Protein AF-0000000085808224 (afdb_homodimer)

Nearest PDB structures (foldseek):
  2ifu-assembly4_D  TM=6.228E-01  e=1.405E-21  Danio rerio
  4g2v-assembly1_A  TM=3.895E-01  e=1.276E-03  Mus musculus
  4jhr-assembly1_B  TM=4.537E-01  e=2.030E-03  Mus musculus
  5a7d-assembly2_E  TM=4.223E-01  e=2.615E-03  Drosophila melanogaster
  5khr-assembly1_O  TM=3.721E-01  e=4.135E-01  Homo sapiens

Radius of gyration: 30.85 Å; Cα contacts (8 Å, |Δi|>4): 936; chains: 2; bounding box: 105×86×101 Å

Structure (mmCIF, N/CA/C/O backbone):
data_AF-0000000085808224-model_v1
#
loop_
_entity.id
_entity.type
_entity.pdbx_description
1 polymer 'Gamma-soluble NSF attachment protein'
#
loop_
_atom_site.group_PDB
_atom_site.id
_atom_site.type_symbol
_atom_site.label_atom_id
_atom_site.label_alt_id
_atom_site.label_comp_id
_atom_site.label_asym_id
_atom_site.label_entity_id
_atom_site.label_seq_id
_atom_site.pdbx_PDB_ins_code
_atom_site.Cartn_x
_atom_site.Cartn_y
_atom_site.Cartn_z
_atom_site.occupancy
_atom_site.B_iso_or_equiv
_atom_site.auth_seq_id
_atom_site.auth_comp_id
_atom_site.auth_asym_id
_atom_site.auth_atom_id
_atom_site.pdbx_PDB_model_num
ATOM 1 N N . MET A 1 1 ? 26.328 -17.938 16.719 1 72.19 1 MET A N 1
ATOM 2 C CA . MET A 1 1 ? 25.016 -18.453 16.328 1 72.19 1 MET A CA 1
ATOM 3 C C . MET A 1 1 ? 24.75 -18.188 14.844 1 72.19 1 MET A C 1
ATOM 5 O O . MET A 1 1 ? 24.422 -19.109 14.102 1 72.19 1 MET A O 1
ATOM 9 N N . ALA A 1 2 ? 25 -17.109 14.391 1 80.31 2 ALA A N 1
ATOM 10 C CA . ALA A 1 2 ? 24.797 -16.812 12.977 1 80.31 2 ALA A CA 1
ATOM 11 C C . ALA A 1 2 ? 25.75 -17.625 12.102 1 80.31 2 ALA A C 1
ATOM 13 O O . ALA A 1 2 ? 25.359 -18.188 11.078 1 80.31 2 ALA A O 1
ATOM 14 N N . ALA A 1 3 ? 27 -17.75 12.398 1 87.38 3 ALA A N 1
ATOM 15 C CA . ALA A 1 3 ? 28.016 -18.469 11.641 1 87.38 3 ALA A CA 1
ATOM 16 C C . ALA A 1 3 ? 27.656 -19.953 11.531 1 87.38 3 ALA A C 1
ATOM 18 O O . ALA A 1 3 ? 27.875 -20.562 10.477 1 87.38 3 ALA A O 1
ATOM 19 N N . GLN A 1 4 ? 27.203 -20.5 12.633 1 90.06 4 GLN A N 1
ATOM 20 C CA . GLN A 1 4 ? 26.797 -21.906 12.633 1 90.06 4 GLN A CA 1
ATOM 21 C C . GLN A 1 4 ? 25.641 -22.141 11.656 1 90.06 4 GLN A C 1
ATOM 23 O O . GLN A 1 4 ? 25.625 -23.141 10.938 1 90.06 4 GLN A O 1
ATOM 28 N N . LYS A 1 5 ? 24.797 -21.219 11.656 1 91.25 5 LYS A N 1
ATOM 29 C CA . LYS A 1 5 ? 23.641 -21.344 10.773 1 91.25 5 LYS A CA 1
ATOM 30 C C . LYS A 1 5 ? 24.062 -21.203 9.312 1 91.25 5 LYS A C 1
ATOM 32 O O . LYS A 1 5 ? 23.5 -21.859 8.43 1 91.25 5 LYS A O 1
ATOM 37 N N . ILE A 1 6 ? 24.922 -20.453 9.047 1 94.06 6 ILE A N 1
ATOM 38 C CA . ILE A 1 6 ? 25.438 -20.266 7.695 1 94.06 6 ILE A CA 1
ATOM 39 C C . ILE A 1 6 ? 26.125 -21.547 7.215 1 94.06 6 ILE A C 1
ATOM 41 O O . ILE A 1 6 ? 25.922 -21.969 6.074 1 94.06 6 ILE A O 1
ATOM 45 N N . ASN A 1 7 ? 26.906 -22.031 8.117 1 94.44 7 ASN A N 1
ATOM 46 C CA . ASN A 1 7 ? 27.562 -23.297 7.773 1 94.44 7 ASN A CA 1
ATOM 47 C C . ASN A 1 7 ? 26.547 -24.406 7.508 1 94.44 7 ASN A C 1
ATOM 49 O O . ASN A 1 7 ? 26.719 -25.188 6.578 1 94.44 7 ASN A O 1
ATOM 53 N N . GLU A 1 8 ? 25.625 -24.438 8.352 1 95.5 8 GLU A N 1
ATOM 54 C CA . GLU A 1 8 ? 24.547 -25.391 8.141 1 95.5 8 GLU A CA 1
ATOM 55 C C . GLU A 1 8 ? 23.891 -25.188 6.777 1 95.5 8 GLU A C 1
ATOM 57 O O . GLU A 1 8 ? 23.578 -26.172 6.09 1 95.5 8 GLU A O 1
ATOM 62 N N . ALA A 1 9 ? 23.641 -24 6.391 1 96.38 9 ALA A N 1
ATOM 63 C CA . ALA A 1 9 ? 23.047 -23.688 5.094 1 96.38 9 ALA A CA 1
ATOM 64 C C . ALA A 1 9 ? 23.906 -24.219 3.951 1 96.38 9 ALA A C 1
ATOM 66 O O . ALA A 1 9 ? 23.391 -24.828 3.01 1 96.38 9 ALA A O 1
ATOM 67 N N . HIS A 1 10 ? 25.188 -24.031 4.051 1 96.56 10 HIS A N 1
ATOM 68 C CA . HIS A 1 10 ? 26.094 -24.484 3.012 1 96.56 10 HIS A CA 1
ATOM 69 C C . HIS A 1 10 ? 26.141 -26.016 2.947 1 96.56 10 HIS A C 1
ATOM 71 O O . HIS A 1 10 ? 26.312 -26.594 1.87 1 96.56 10 HIS A O 1
ATOM 77 N N . GLU A 1 11 ? 25.984 -26.672 4.105 1 97.25 11 GLU A N 1
ATOM 78 C CA . GLU A 1 11 ? 25.891 -28.125 4.125 1 97.25 11 GLU A CA 1
ATOM 79 C C . GLU A 1 11 ? 24.672 -28.609 3.35 1 97.25 11 GLU A C 1
ATOM 81 O O . GLU A 1 11 ? 24.75 -29.578 2.592 1 97.25 11 GLU A O 1
ATOM 86 N N . HIS A 1 12 ? 23.609 -27.953 3.553 1 97.69 12 HIS A N 1
ATOM 87 C CA . HIS A 1 12 ? 22.391 -28.312 2.838 1 97.69 12 HIS A CA 1
ATOM 88 C C . HIS A 1 12 ? 22.531 -28.062 1.34 1 97.69 12 HIS A C 1
ATOM 90 O O . HIS A 1 12 ? 22.016 -28.844 0.529 1 97.69 12 HIS A O 1
ATOM 96 N N . ILE A 1 13 ? 23.203 -26.984 0.956 1 97.69 13 ILE A N 1
ATOM 97 C CA . ILE A 1 13 ? 23.453 -26.719 -0.456 1 97.69 13 ILE A CA 1
ATOM 98 C C . ILE A 1 13 ? 24.266 -27.859 -1.066 1 97.69 13 ILE A C 1
ATOM 100 O O . ILE A 1 13 ? 23.953 -28.328 -2.162 1 97.69 13 ILE A O 1
ATOM 104 N N . ALA A 1 14 ? 25.25 -28.266 -0.364 1 97.19 14 ALA A N 1
ATOM 105 C CA . ALA A 1 14 ? 26.078 -29.359 -0.826 1 97.19 14 ALA A CA 1
ATOM 106 C C . ALA A 1 14 ? 25.266 -30.641 -0.983 1 97.19 14 ALA A C 1
ATOM 108 O O . ALA A 1 14 ? 25.422 -31.375 -1.961 1 97.19 14 ALA A O 1
ATOM 109 N N . LYS A 1 15 ? 24.453 -30.938 -0.042 1 97.25 15 LYS A N 1
ATOM 110 C CA . LYS A 1 15 ? 23.578 -32.094 -0.12 1 97.25 15 LYS A CA 1
ATOM 111 C C . LYS A 1 15 ? 22.656 -32 -1.332 1 97.25 15 LYS A C 1
ATOM 113 O O . LYS A 1 15 ? 22.375 -33.031 -1.982 1 97.25 15 LYS A O 1
ATOM 118 N N . ALA A 1 16 ? 22.125 -30.828 -1.571 1 97 16 ALA A N 1
ATOM 119 C CA . ALA A 1 16 ? 21.266 -30.625 -2.732 1 97 16 ALA A CA 1
ATOM 120 C C . ALA A 1 16 ? 22 -30.953 -4.027 1 97 16 ALA A C 1
ATOM 122 O O . ALA A 1 16 ? 21.453 -31.594 -4.922 1 97 16 ALA A O 1
ATOM 123 N N . GLU A 1 17 ? 23.266 -30.547 -4.156 1 95.44 17 GLU A N 1
ATOM 124 C CA . GLU A 1 17 ? 24.078 -30.828 -5.332 1 95.44 17 GLU A CA 1
ATOM 125 C C . GLU A 1 17 ? 24.312 -32.312 -5.5 1 95.44 17 GLU A C 1
ATOM 127 O O . GLU A 1 17 ? 24.328 -32.844 -6.625 1 95.44 17 GLU A O 1
ATOM 132 N N . LYS A 1 18 ? 24.469 -33 -4.43 1 94.69 18 LYS A N 1
ATOM 133 C CA . LYS A 1 18 ? 24.641 -34.469 -4.465 1 94.69 18 LYS A CA 1
ATOM 134 C C . LYS A 1 18 ? 23.375 -35.156 -4.973 1 94.69 18 LYS A C 1
ATOM 136 O O . LYS A 1 18 ? 23.453 -36.156 -5.668 1 94.69 18 LYS A O 1
ATOM 141 N N . CYS A 1 19 ? 22.266 -34.594 -4.594 1 94.38 19 CYS A N 1
ATOM 142 C CA . CYS A 1 19 ? 21 -35.156 -5.035 1 94.38 19 CYS A CA 1
ATOM 143 C C . CYS A 1 19 ? 20.844 -35.062 -6.551 1 94.38 19 CYS A C 1
ATOM 145 O O . CYS A 1 19 ? 20.172 -35.875 -7.168 1 94.38 19 CYS A O 1
ATOM 147 N N . LEU A 1 20 ? 21.484 -34.094 -7.148 1 94.5 20 LEU A N 1
ATOM 148 C CA . LEU A 1 20 ? 21.328 -33.844 -8.578 1 94.5 20 LEU A CA 1
ATOM 149 C C . LEU A 1 20 ? 22.281 -34.75 -9.383 1 94.5 20 LEU A C 1
ATOM 151 O O . LEU A 1 20 ? 22.094 -34.906 -10.594 1 94.5 20 LEU A O 1
ATOM 155 N N . LYS A 1 21 ? 23.297 -35.25 -8.727 1 91.94 21 LYS A N 1
ATOM 156 C CA . LYS A 1 21 ? 24.266 -36.094 -9.422 1 91.94 21 LYS A CA 1
ATOM 157 C C . LYS A 1 21 ? 23.656 -37.438 -9.789 1 91.94 21 LYS A C 1
ATOM 159 O O . LYS A 1 21 ? 22.906 -38.031 -9.008 1 91.94 21 LYS A O 1
ATOM 164 N N . THR A 1 22 ? 23.812 -37.781 -11.078 1 88.94 22 THR A N 1
ATOM 165 C CA . THR A 1 22 ? 23.359 -39.094 -11.531 1 88.94 22 THR A CA 1
ATOM 166 C C . THR A 1 22 ? 24.469 -40.125 -11.422 1 88.94 22 THR A C 1
ATOM 168 O O . THR A 1 22 ? 25.656 -39.781 -11.367 1 88.94 22 THR A O 1
ATOM 171 N N . SER A 1 23 ? 24.062 -41.344 -11.008 1 85.38 23 SER A N 1
ATOM 172 C CA . SER A 1 23 ? 25 -42.469 -10.922 1 85.38 23 SER A CA 1
ATOM 173 C C . SER A 1 23 ? 24.5 -43.656 -11.742 1 85.38 23 SER A C 1
ATOM 175 O O . SER A 1 23 ? 23.453 -43.562 -12.391 1 85.38 23 SER A O 1
ATOM 177 N N . MET A 1 24 ? 25.312 -44.719 -11.82 1 85.19 24 MET A N 1
ATOM 178 C CA . MET A 1 24 ? 24.953 -45.906 -12.57 1 85.19 24 MET A CA 1
ATOM 179 C C . MET A 1 24 ? 23.625 -46.469 -12.086 1 85.19 24 MET A C 1
ATOM 181 O O . MET A 1 24 ? 22.844 -47.031 -12.875 1 85.19 24 MET A O 1
ATOM 185 N N . SER A 1 25 ? 23.312 -46.25 -10.789 1 84.94 25 SER A N 1
ATOM 186 C CA . SER A 1 25 ? 22.078 -46.781 -10.203 1 84.94 25 SER A CA 1
ATOM 187 C C . SER A 1 25 ? 20.953 -45.75 -10.258 1 84.94 25 SER A C 1
ATOM 189 O O . SER A 1 25 ? 19.781 -46.094 -10.125 1 84.94 25 SER A O 1
ATOM 191 N N . LYS A 1 26 ? 21.359 -44.5 -10.406 1 79.5 26 LYS A N 1
ATOM 192 C CA . LYS A 1 26 ? 20.406 -43.406 -10.43 1 79.5 26 LYS A CA 1
ATOM 193 C C . LYS A 1 26 ? 20.484 -42.656 -11.758 1 79.5 26 LYS A C 1
ATOM 195 O O . LYS A 1 26 ? 21.344 -41.781 -11.93 1 79.5 26 LYS A O 1
ATOM 200 N N . TRP A 1 27 ? 19.547 -42.906 -12.688 1 86.62 27 TRP A N 1
ATOM 201 C CA . TRP A 1 27 ? 19.672 -42.375 -14.047 1 86.62 27 TRP A CA 1
ATOM 202 C C . TRP A 1 27 ? 19.031 -41 -14.148 1 86.62 27 TRP A C 1
ATOM 204 O O . TRP A 1 27 ? 19.297 -40.25 -15.109 1 86.62 27 TRP A O 1
ATOM 214 N N . LYS A 1 28 ? 18.203 -40.688 -13.156 1 90.44 28 LYS A N 1
ATOM 215 C CA . LYS A 1 28 ? 17.594 -39.375 -13.18 1 90.44 28 LYS A CA 1
ATOM 216 C C . LYS A 1 28 ? 17.938 -38.594 -11.914 1 90.44 28 LYS A C 1
ATOM 218 O O . LYS A 1 28 ? 17.984 -39.156 -10.82 1 90.44 28 LYS A O 1
ATOM 223 N N . PRO A 1 29 ? 18.219 -37.312 -12.039 1 93.44 29 PRO A N 1
ATOM 224 C CA . PRO A 1 29 ? 18.484 -36.5 -10.844 1 93.44 29 PRO A CA 1
ATOM 225 C C . PRO A 1 29 ? 17.297 -36.469 -9.883 1 93.44 29 PRO A C 1
ATOM 227 O O . PRO A 1 29 ? 16.141 -36.531 -10.312 1 93.44 29 PRO A O 1
ATOM 230 N N . ASP A 1 30 ? 17.531 -36.5 -8.617 1 94.94 30 ASP A N 1
ATOM 231 C CA . ASP A 1 30 ? 16.516 -36.406 -7.578 1 94.94 30 ASP A CA 1
ATOM 232 C C . ASP A 1 30 ? 16.188 -34.938 -7.277 1 94.94 30 ASP A C 1
ATOM 234 O O . ASP A 1 30 ? 16.656 -34.375 -6.285 1 94.94 30 ASP A O 1
ATOM 238 N N . TYR A 1 31 ? 15.383 -34.375 -8.109 1 95.81 31 TYR A N 1
ATOM 239 C CA . TYR A 1 31 ? 15.031 -32.969 -7.977 1 95.81 31 TYR A CA 1
ATOM 240 C C . TYR A 1 31 ? 14.234 -32.719 -6.699 1 95.81 31 TYR A C 1
ATOM 242 O O . TYR A 1 31 ? 14.336 -31.656 -6.09 1 95.81 31 TYR A O 1
ATOM 250 N N . ASP A 1 32 ? 13.438 -33.656 -6.293 1 95.81 32 ASP A N 1
ATOM 251 C CA . ASP A 1 32 ? 12.648 -33.5 -5.07 1 95.81 32 ASP A CA 1
ATOM 252 C C . ASP A 1 32 ? 13.555 -33.375 -3.846 1 95.81 32 ASP A C 1
ATOM 254 O O . ASP A 1 32 ? 13.367 -32.5 -3.018 1 95.81 32 ASP A O 1
ATOM 258 N N . GLY A 1 33 ? 14.469 -34.344 -3.832 1 96.12 33 GLY A N 1
ATOM 259 C CA . GLY A 1 33 ? 15.438 -34.281 -2.744 1 96.12 33 GLY A CA 1
ATOM 260 C C . GLY A 1 33 ? 16.25 -33 -2.762 1 96.12 33 GLY A C 1
ATOM 261 O O . GLY A 1 33 ? 16.484 -32.375 -1.715 1 96.12 33 GLY A O 1
ATOM 262 N N . ALA A 1 34 ? 16.719 -32.562 -3.881 1 97.44 34 ALA A N 1
ATOM 263 C CA . ALA A 1 34 ? 17.484 -31.328 -4.023 1 97.44 34 ALA A CA 1
ATOM 264 C C . ALA A 1 34 ? 16.672 -30.125 -3.564 1 97.44 34 ALA A C 1
ATOM 266 O O . ALA A 1 34 ? 17.188 -29.25 -2.869 1 97.44 34 ALA A O 1
ATOM 267 N N . ALA A 1 35 ? 15.406 -30.078 -3.969 1 97.81 35 ALA A N 1
ATOM 268 C CA . ALA A 1 35 ? 14.523 -28.969 -3.582 1 97.81 35 ALA A CA 1
ATOM 269 C C . ALA A 1 35 ? 14.367 -28.906 -2.066 1 97.81 35 ALA A C 1
ATOM 271 O O . ALA A 1 35 ? 14.43 -27.828 -1.479 1 97.81 35 ALA A O 1
ATOM 272 N N . SER A 1 36 ? 14.156 -30.031 -1.491 1 97.88 36 SER A N 1
ATOM 273 C CA . SER A 1 36 ? 13.984 -30.094 -0.043 1 97.88 36 SER A CA 1
ATOM 274 C C . SER A 1 36 ? 15.219 -29.562 0.682 1 97.88 36 SER A C 1
ATOM 276 O O . SER A 1 36 ? 15.109 -28.828 1.66 1 97.88 36 SER A O 1
ATOM 278 N N . GLU A 1 37 ? 16.359 -29.984 0.211 1 97.94 37 GLU A N 1
ATOM 279 C CA . GLU A 1 37 ? 17.609 -29.516 0.818 1 97.94 37 GLU A CA 1
ATOM 280 C C . GLU A 1 37 ? 17.781 -28.016 0.63 1 97.94 37 GLU A C 1
ATOM 282 O O . GLU A 1 37 ? 18.266 -27.312 1.534 1 97.94 37 GLU A O 1
ATOM 287 N N . MET A 1 38 ? 17.453 -27.516 -0.496 1 98.06 38 MET A N 1
ATOM 288 C CA . MET A 1 38 ? 17.562 -26.078 -0.74 1 98.06 38 MET A CA 1
ATOM 289 C C . MET A 1 38 ? 16.625 -25.312 0.164 1 98.06 38 MET A C 1
ATOM 291 O O . MET A 1 38 ? 16.938 -24.203 0.604 1 98.06 38 MET A O 1
ATOM 295 N N . ALA A 1 39 ? 15.43 -25.844 0.427 1 98.06 39 ALA A N 1
ATOM 296 C CA . ALA A 1 39 ? 14.492 -25.219 1.354 1 98.06 39 ALA A CA 1
ATOM 297 C C . ALA A 1 39 ? 15.102 -25.078 2.744 1 98.06 39 ALA A C 1
ATOM 299 O O . ALA A 1 39 ? 14.977 -24.031 3.385 1 98.06 39 ALA A O 1
ATOM 300 N N . LYS A 1 40 ? 15.703 -26.141 3.1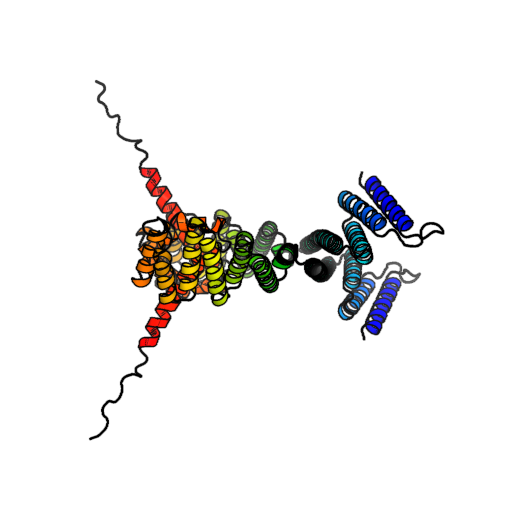23 1 97.94 40 LYS A N 1
ATOM 301 C CA . LYS A 1 40 ? 16.359 -26.125 4.43 1 97.94 40 LYS A CA 1
ATOM 302 C C . LYS A 1 40 ? 17.5 -25.094 4.457 1 97.94 40 LYS A C 1
ATOM 304 O O . LYS A 1 40 ? 17.688 -24.406 5.457 1 97.94 40 LYS A O 1
ATOM 309 N N . ALA A 1 41 ? 18.25 -25.062 3.391 1 98.06 41 ALA A N 1
ATOM 310 C CA . ALA A 1 41 ? 19.312 -24.062 3.279 1 98.06 41 ALA A CA 1
ATOM 311 C C . ALA A 1 41 ? 18.75 -22.641 3.387 1 98.06 41 ALA A C 1
ATOM 313 O O . ALA A 1 41 ? 19.312 -21.797 4.086 1 98.06 41 ALA A O 1
ATOM 314 N N . ALA A 1 42 ? 17.672 -22.375 2.689 1 97.75 42 ALA A N 1
ATOM 315 C CA . ALA A 1 42 ? 17.031 -21.062 2.697 1 97.75 42 ALA A CA 1
ATOM 316 C C . ALA A 1 42 ? 16.625 -20.656 4.113 1 97.75 42 ALA A C 1
ATOM 318 O O . ALA A 1 42 ? 16.891 -19.531 4.539 1 97.75 42 ALA A O 1
ATOM 319 N N . VAL A 1 43 ? 16.031 -21.594 4.805 1 97.12 43 VAL A N 1
ATOM 320 C CA . VAL A 1 43 ? 15.586 -21.328 6.172 1 97.12 43 VAL A CA 1
ATOM 321 C C . VAL A 1 43 ? 16.797 -21.031 7.055 1 97.12 43 VAL A C 1
ATOM 323 O O . VAL A 1 43 ? 16.75 -20.141 7.895 1 97.12 43 VAL A O 1
ATOM 326 N N . ALA A 1 44 ? 17.812 -21.766 6.895 1 97.06 44 ALA A N 1
ATOM 327 C CA . ALA A 1 44 ? 19.031 -21.547 7.668 1 97.06 44 ALA A CA 1
ATOM 328 C C . ALA A 1 44 ? 19.625 -20.172 7.395 1 97.06 44 ALA A C 1
ATOM 330 O O . ALA A 1 44 ? 20.016 -19.469 8.328 1 97.06 44 ALA A O 1
ATOM 331 N N . PHE A 1 45 ? 19.688 -19.766 6.137 1 97.31 45 PHE A N 1
ATOM 332 C CA . PHE A 1 45 ? 20.172 -18.438 5.777 1 97.31 45 PHE A CA 1
ATOM 333 C C . PHE A 1 45 ? 19.281 -17.359 6.375 1 97.31 45 PHE A C 1
ATOM 335 O O . PHE A 1 45 ? 19.766 -16.344 6.867 1 97.31 45 PHE A O 1
ATOM 342 N N . LYS A 1 46 ? 18 -17.562 6.27 1 95.5 46 LYS A N 1
ATOM 343 C CA . LYS A 1 46 ? 17.047 -16.609 6.816 1 95.5 46 LYS A CA 1
ATOM 344 C C . LYS A 1 46 ? 17.281 -16.391 8.312 1 95.5 46 LYS A C 1
ATOM 346 O O . LYS A 1 46 ? 17.312 -15.258 8.781 1 95.5 46 LYS A O 1
ATOM 351 N N . ASN A 1 47 ? 17.5 -17.469 9 1 94.69 47 ASN A N 1
ATOM 352 C CA . ASN A 1 47 ? 17.719 -17.406 10.445 1 94.69 47 ASN A CA 1
ATOM 353 C C . ASN A 1 47 ? 19.047 -16.719 10.773 1 94.69 47 ASN A C 1
ATOM 355 O O . ASN A 1 47 ? 19.188 -16.141 11.852 1 94.69 47 ASN A O 1
ATOM 359 N N . ALA A 1 48 ? 20.016 -16.781 9.875 1 95 48 ALA A N 1
ATOM 360 C CA . ALA A 1 48 ? 21.297 -16.109 10.031 1 95 48 ALA A CA 1
ATOM 361 C C . ALA A 1 48 ? 21.219 -14.672 9.531 1 95 48 ALA A C 1
ATOM 363 O O . ALA A 1 48 ? 22.25 -13.984 9.43 1 95 48 ALA A O 1
ATOM 364 N N . LYS A 1 49 ? 20.062 -14.227 9.07 1 93.12 49 LYS A N 1
ATOM 365 C CA . LYS A 1 49 ? 19.781 -12.875 8.578 1 93.12 49 LYS A CA 1
ATOM 366 C C . LYS A 1 49 ? 20.531 -12.602 7.273 1 93.12 49 LYS A C 1
ATOM 368 O O . LYS A 1 49 ? 20.938 -11.469 7.016 1 93.12 49 LYS A O 1
ATOM 373 N N . GLN A 1 50 ? 20.844 -13.68 6.602 1 93.81 50 GLN A N 1
ATOM 374 C CA . GLN A 1 50 ? 21.375 -13.57 5.25 1 93.81 50 GLN A CA 1
ATOM 375 C C . GLN A 1 50 ? 20.266 -13.672 4.207 1 93.81 50 GLN A C 1
ATOM 377 O O . GLN A 1 50 ? 20.094 -14.711 3.572 1 93.81 50 GLN A O 1
ATOM 382 N N . PHE A 1 51 ? 19.625 -12.617 3.941 1 93.69 51 PHE A N 1
ATOM 383 C CA . PHE A 1 51 ? 18.375 -12.633 3.193 1 93.69 51 PHE A CA 1
ATOM 384 C C . PHE A 1 51 ? 18.641 -12.805 1.702 1 93.69 51 PHE A C 1
ATOM 386 O O . PHE A 1 51 ? 17.859 -13.445 1 1 93.69 51 PHE A O 1
ATOM 393 N N . GLU A 1 52 ? 19.719 -12.281 1.225 1 91.94 52 GLU A N 1
ATOM 394 C CA . GLU A 1 52 ? 20.031 -12.445 -0.189 1 91.94 52 GLU A CA 1
ATOM 395 C C . GLU A 1 52 ? 20.328 -13.906 -0.521 1 91.94 52 GLU A C 1
ATOM 397 O O . GLU A 1 52 ? 19.828 -14.438 -1.516 1 91.94 52 GLU A O 1
ATOM 402 N N . GLN A 1 53 ? 21.125 -14.453 0.313 1 94.69 53 GLN A N 1
ATOM 403 C CA . GLN A 1 53 ? 21.422 -15.859 0.114 1 94.69 53 GLN A CA 1
ATOM 404 C C . GLN A 1 53 ? 20.188 -16.734 0.282 1 94.69 53 GLN A C 1
ATOM 406 O O . GLN A 1 53 ? 20.016 -17.719 -0.426 1 94.69 53 GLN A O 1
ATOM 411 N N . ALA A 1 54 ? 19.391 -16.406 1.282 1 97 54 ALA A N 1
ATOM 412 C CA . ALA A 1 54 ? 18.141 -17.125 1.457 1 97 54 ALA A CA 1
ATOM 413 C C . ALA A 1 54 ? 17.281 -17.047 0.197 1 97 54 ALA A C 1
ATOM 415 O O . ALA A 1 54 ? 16.734 -18.047 -0.261 1 97 54 ALA A O 1
ATOM 416 N N . LYS A 1 55 ? 17.156 -15.836 -0.323 1 95.94 55 LYS A N 1
ATOM 417 C CA . LYS A 1 55 ? 16.406 -15.625 -1.563 1 95.94 55 LYS A CA 1
ATOM 418 C C . LYS A 1 55 ? 16.938 -16.531 -2.676 1 95.94 55 LYS A C 1
ATOM 420 O O . LYS A 1 55 ? 16.156 -17.203 -3.348 1 95.94 55 LYS A O 1
ATOM 425 N N . ASP A 1 56 ? 18.25 -16.547 -2.861 1 96.12 56 ASP A N 1
ATOM 426 C CA . ASP A 1 56 ? 18.859 -17.359 -3.906 1 96.12 56 ASP A CA 1
ATOM 427 C C . ASP A 1 56 ? 18.578 -18.844 -3.695 1 96.12 56 ASP A C 1
ATOM 429 O O . ASP A 1 56 ? 18.328 -19.578 -4.656 1 96.12 56 ASP A O 1
ATOM 433 N N . ALA A 1 57 ? 18.625 -19.234 -2.432 1 97.69 57 ALA A N 1
ATOM 434 C CA . ALA A 1 57 ? 18.328 -20.625 -2.117 1 97.69 57 ALA A CA 1
ATOM 435 C C . ALA A 1 57 ? 16.875 -20.953 -2.463 1 97.69 57 ALA A C 1
ATOM 437 O O . ALA A 1 57 ? 16.594 -22 -3.045 1 97.69 57 ALA A O 1
ATOM 438 N N . TYR A 1 58 ? 15.945 -20.094 -2.139 1 97.62 58 TYR A N 1
ATOM 439 C CA . TYR A 1 58 ? 14.547 -20.297 -2.479 1 97.62 58 TYR A CA 1
ATOM 440 C C . TYR A 1 58 ? 14.352 -20.344 -3.99 1 97.62 58 TYR A C 1
ATOM 442 O O . TYR A 1 58 ? 13.531 -21.109 -4.496 1 97.62 58 TYR A O 1
ATOM 450 N N . LEU A 1 59 ? 15.078 -19.5 -4.699 1 97.12 59 LEU A N 1
ATOM 451 C CA . LEU A 1 59 ? 14.992 -19.5 -6.156 1 97.12 59 LEU A CA 1
ATOM 452 C C . LEU A 1 59 ? 15.438 -20.828 -6.73 1 97.12 59 LEU A C 1
ATOM 454 O O . LEU A 1 59 ? 14.805 -21.359 -7.641 1 97.12 59 LEU A O 1
ATOM 458 N N . LYS A 1 60 ? 16.531 -21.312 -6.246 1 97.5 60 LYS A N 1
ATOM 459 C CA . LYS A 1 60 ? 17 -22.625 -6.691 1 97.5 60 LYS A CA 1
ATOM 460 C C . LYS A 1 60 ? 16 -23.719 -6.332 1 97.5 60 LYS A C 1
ATOM 462 O O . LYS A 1 60 ? 15.773 -24.641 -7.121 1 97.5 60 LYS A O 1
ATOM 467 N N . GLU A 1 61 ? 15.477 -23.641 -5.051 1 97.75 61 GLU A N 1
ATOM 468 C CA . GLU A 1 61 ? 14.406 -24.547 -4.664 1 97.75 61 GLU A CA 1
ATOM 469 C C . GLU A 1 61 ? 13.273 -24.531 -5.688 1 97.75 61 GLU A C 1
ATOM 471 O O . GLU A 1 61 ? 12.82 -25.594 -6.133 1 97.75 61 GLU A O 1
ATOM 476 N N . ALA A 1 62 ? 12.867 -23.344 -6.074 1 97.12 62 ALA A N 1
ATOM 477 C CA . ALA A 1 62 ? 11.781 -23.203 -7.039 1 97.12 62 ALA A CA 1
ATOM 478 C C . ALA A 1 62 ? 12.148 -23.828 -8.383 1 97.12 62 ALA A C 1
ATOM 480 O O . ALA A 1 62 ? 11.312 -24.484 -9.008 1 97.12 62 ALA A O 1
ATOM 481 N N . GLU A 1 63 ? 13.344 -23.641 -8.844 1 96.44 63 GLU A N 1
ATOM 482 C CA . GLU A 1 63 ? 13.828 -24.219 -10.094 1 96.44 63 GLU A CA 1
ATOM 483 C C . GLU A 1 63 ? 13.766 -25.75 -10.055 1 96.44 63 GLU A C 1
ATOM 485 O O . GLU A 1 63 ? 13.328 -26.375 -11.023 1 96.44 63 GLU A O 1
ATOM 490 N N . TYR A 1 64 ? 14.25 -26.312 -9 1 97.44 64 TYR A N 1
ATOM 491 C CA . TYR A 1 64 ? 14.25 -27.766 -8.867 1 97.44 64 TYR A CA 1
ATOM 492 C C . TYR A 1 64 ? 12.82 -28.312 -8.844 1 97.44 64 TYR A C 1
ATOM 494 O O . TYR A 1 64 ? 12.539 -29.344 -9.453 1 97.44 64 TYR A O 1
ATOM 502 N N . HIS A 1 65 ? 11.914 -27.656 -8.133 1 96.69 65 HIS A N 1
ATOM 503 C CA . HIS A 1 65 ? 10.516 -28.047 -8.164 1 96.69 65 HIS A CA 1
ATOM 504 C C . HIS A 1 65 ? 9.945 -27.969 -9.57 1 96.69 65 HIS A C 1
ATOM 506 O O . HIS A 1 65 ? 9.148 -28.812 -9.977 1 96.69 65 HIS A O 1
ATOM 512 N N . THR A 1 66 ? 10.328 -26.906 -10.258 1 95.25 66 THR A N 1
ATOM 513 C CA . THR A 1 66 ? 9.844 -26.75 -11.625 1 95.25 66 THR A CA 1
ATOM 514 C C . THR A 1 66 ? 10.289 -27.922 -12.5 1 95.25 66 THR A C 1
ATOM 516 O O . THR A 1 66 ? 9.492 -28.469 -13.266 1 95.25 66 THR A O 1
ATOM 519 N N . GLU A 1 67 ? 11.523 -28.328 -12.375 1 94.94 67 GLU A N 1
ATOM 520 C CA . GLU A 1 67 ? 12.062 -29.469 -13.125 1 94.94 67 GLU A CA 1
ATOM 521 C C . GLU A 1 67 ? 11.344 -30.766 -12.75 1 94.94 67 GLU A C 1
ATOM 523 O O . GLU A 1 67 ? 11.195 -31.656 -13.578 1 94.94 67 GLU A O 1
ATOM 528 N N . ASN A 1 68 ? 10.938 -30.859 -11.547 1 93.88 68 ASN A N 1
ATOM 529 C CA . ASN A 1 68 ? 10.211 -32.031 -11.055 1 93.88 68 ASN A CA 1
ATOM 530 C C . ASN A 1 68 ? 8.727 -31.938 -11.383 1 93.88 68 ASN A C 1
ATOM 532 O O . ASN A 1 68 ? 7.93 -32.719 -10.883 1 93.88 68 ASN A O 1
ATOM 536 N N . LYS A 1 69 ? 8.25 -30.906 -12.023 1 92.19 69 LYS A N 1
ATOM 537 C CA . LYS A 1 69 ? 6.875 -30.672 -12.438 1 92.19 69 LYS A CA 1
ATOM 538 C C . LYS A 1 69 ? 5.953 -30.516 -11.234 1 92.19 69 LYS A C 1
ATOM 540 O O . LYS A 1 69 ? 4.789 -30.906 -11.281 1 92.19 69 LYS A O 1
ATOM 545 N N . ALA A 1 70 ? 6.562 -30.156 -10.133 1 92.94 70 ALA A N 1
ATOM 546 C CA . ALA A 1 70 ? 5.801 -29.812 -8.938 1 92.94 70 ALA A CA 1
ATOM 547 C C . ALA A 1 70 ? 5.527 -28.297 -8.883 1 92.94 70 ALA A C 1
ATOM 549 O O . ALA A 1 70 ? 6.105 -27.594 -8.062 1 92.94 70 ALA A O 1
ATOM 550 N N . LEU A 1 71 ? 4.543 -27.922 -9.586 1 91.25 71 LEU A N 1
ATOM 551 C CA . LEU A 1 71 ? 4.332 -26.5 -9.859 1 91.25 71 LEU A CA 1
ATOM 552 C C . LEU A 1 71 ? 3.83 -25.781 -8.617 1 91.25 71 LEU A C 1
ATOM 554 O O . LEU A 1 71 ? 4.195 -24.625 -8.375 1 91.25 71 LEU A O 1
ATOM 558 N N . PHE A 1 72 ? 3.033 -26.375 -7.836 1 91.31 72 PHE A N 1
ATOM 559 C CA . PHE A 1 72 ? 2.52 -25.75 -6.625 1 91.31 72 PHE A CA 1
ATOM 560 C C . PHE A 1 72 ? 3.658 -25.406 -5.672 1 91.31 72 PHE A C 1
ATOM 562 O O . PHE A 1 72 ? 3.719 -24.297 -5.152 1 91.31 72 PHE A O 1
ATOM 569 N N . HIS A 1 73 ? 4.457 -26.391 -5.547 1 94.5 73 HIS A N 1
ATOM 570 C CA . HIS A 1 73 ? 5.594 -26.188 -4.652 1 94.5 73 HIS A CA 1
ATOM 571 C C . HIS A 1 73 ? 6.566 -25.156 -5.219 1 94.5 73 HIS A C 1
ATOM 573 O O . HIS A 1 73 ? 7.164 -24.391 -4.465 1 94.5 73 HIS A O 1
ATOM 579 N N . ALA A 1 74 ? 6.777 -25.172 -6.492 1 95.75 74 ALA A N 1
ATOM 580 C CA . ALA A 1 74 ? 7.609 -24.156 -7.133 1 95.75 74 ALA A CA 1
ATOM 581 C C . ALA A 1 74 ? 7.066 -22.75 -6.867 1 95.75 74 ALA A C 1
ATOM 583 O O . ALA A 1 74 ? 7.82 -21.844 -6.508 1 95.75 74 ALA A O 1
ATOM 584 N N . ALA A 1 75 ? 5.781 -22.562 -7.004 1 94 75 ALA A N 1
ATOM 585 C CA . ALA A 1 75 ? 5.129 -21.266 -6.762 1 94 75 ALA A CA 1
ATOM 586 C C . ALA A 1 75 ? 5.34 -20.812 -5.324 1 94 75 ALA A C 1
ATOM 588 O O . ALA A 1 75 ? 5.66 -19.641 -5.082 1 94 75 ALA A O 1
ATOM 589 N N . LYS A 1 76 ? 5.125 -21.734 -4.473 1 94.19 76 LYS A N 1
ATOM 590 C CA . LYS A 1 76 ? 5.32 -21.406 -3.062 1 94.19 76 LYS A CA 1
ATOM 591 C C . LYS A 1 76 ? 6.75 -20.938 -2.795 1 94.19 76 LYS A C 1
ATOM 593 O O . LYS A 1 76 ? 6.965 -20.016 -2.014 1 94.19 76 LYS A O 1
ATOM 598 N N . ALA A 1 77 ? 7.684 -21.641 -3.381 1 96.62 77 ALA A N 1
ATOM 599 C CA . ALA A 1 77 ? 9.086 -21.266 -3.213 1 96.62 77 ALA A CA 1
ATOM 600 C C . ALA A 1 77 ? 9.352 -19.875 -3.787 1 96.62 77 ALA A C 1
ATOM 602 O O . ALA A 1 77 ? 10.078 -19.078 -3.186 1 96.62 77 ALA A O 1
ATOM 603 N N . TYR A 1 78 ? 8.805 -19.531 -4.941 1 95.62 78 TYR A N 1
ATOM 604 C CA . TYR A 1 78 ? 8.938 -18.203 -5.512 1 95.62 78 TYR A CA 1
ATOM 605 C C . TYR A 1 78 ? 8.336 -17.156 -4.582 1 95.62 78 TYR A C 1
ATOM 607 O O . TYR A 1 78 ? 8.891 -16.062 -4.422 1 95.62 78 TYR A O 1
ATOM 615 N N . GLU A 1 79 ? 7.254 -17.453 -4.008 1 93.44 79 GLU A N 1
ATOM 616 C CA . GLU A 1 79 ? 6.617 -16.562 -3.047 1 93.44 79 GLU A CA 1
ATOM 617 C C . GLU A 1 79 ? 7.539 -16.281 -1.864 1 93.44 79 GLU A C 1
ATOM 619 O O . GLU A 1 79 ? 7.66 -15.133 -1.425 1 93.44 79 GLU A O 1
ATOM 624 N N . GLN A 1 80 ? 8.125 -17.344 -1.401 1 95.5 80 GLN A N 1
ATOM 625 C CA . GLN A 1 80 ? 9.047 -17.188 -0.283 1 95.5 80 GLN A CA 1
ATOM 626 C C . GLN A 1 80 ? 10.266 -16.359 -0.689 1 95.5 80 GLN A C 1
ATOM 628 O O . GLN A 1 80 ? 10.758 -15.539 0.094 1 95.5 80 GLN A O 1
ATOM 633 N N . ALA A 1 81 ? 10.758 -16.594 -1.875 1 95.94 81 ALA A N 1
ATOM 634 C CA . ALA A 1 81 ? 11.844 -15.773 -2.387 1 95.94 81 ALA A CA 1
ATOM 635 C C . ALA A 1 81 ? 11.438 -14.297 -2.418 1 95.94 81 ALA A C 1
ATOM 637 O O . ALA A 1 81 ? 12.234 -13.422 -2.064 1 95.94 81 ALA A O 1
ATOM 638 N N . GLY A 1 82 ? 10.234 -14.023 -2.836 1 93.38 82 GLY A N 1
ATOM 639 C CA . GLY A 1 82 ? 9.703 -12.664 -2.834 1 93.38 82 GLY A CA 1
ATOM 640 C C . GLY A 1 82 ? 9.672 -12.039 -1.452 1 93.38 82 GLY A C 1
ATOM 641 O O . GLY A 1 82 ? 9.961 -10.852 -1.296 1 93.38 82 GLY A O 1
ATOM 642 N N . MET A 1 83 ? 9.32 -12.828 -0.566 1 92.44 83 MET A N 1
ATOM 643 C CA . MET A 1 83 ? 9.289 -12.336 0.807 1 92.44 83 MET A CA 1
ATOM 644 C C . MET A 1 83 ? 10.672 -11.891 1.263 1 92.44 83 MET A C 1
ATOM 646 O O . MET A 1 83 ? 10.805 -10.883 1.959 1 92.44 83 MET A O 1
ATOM 650 N N . MET A 1 84 ? 11.641 -12.625 0.912 1 94.19 84 MET A N 1
ATOM 651 C CA . MET A 1 84 ? 13.016 -12.25 1.256 1 94.19 84 MET A CA 1
ATOM 652 C C . MET A 1 84 ? 13.406 -10.938 0.579 1 94.19 84 MET A C 1
ATOM 654 O O . MET A 1 84 ? 14.086 -10.109 1.178 1 94.19 84 MET A O 1
ATOM 658 N N . LEU A 1 85 ? 12.992 -10.805 -0.657 1 91.88 85 LEU A N 1
ATOM 659 C CA . LEU A 1 85 ? 13.281 -9.578 -1.391 1 91.88 85 LEU A CA 1
ATOM 660 C C . LEU A 1 85 ? 12.625 -8.375 -0.717 1 91.88 85 LEU A C 1
ATOM 662 O O . LEU A 1 85 ? 13.195 -7.285 -0.68 1 91.88 85 LEU A O 1
ATOM 666 N N . LYS A 1 86 ? 11.477 -8.555 -0.267 1 89.69 86 LYS A N 1
ATOM 667 C CA . LYS A 1 86 ? 10.766 -7.477 0.421 1 89.69 86 LYS A CA 1
ATOM 668 C C . LYS A 1 86 ? 11.547 -6.992 1.637 1 89.69 86 LYS A C 1
ATOM 670 O O . LYS A 1 86 ? 11.633 -5.785 1.888 1 89.69 86 LYS A O 1
ATOM 675 N N . VAL A 1 87 ? 12.062 -7.941 2.342 1 90.88 87 VAL A N 1
ATOM 676 C CA . VAL A 1 87 ? 12.852 -7.59 3.521 1 90.88 87 VAL A CA 1
ATOM 677 C C . VAL A 1 87 ? 14.102 -6.828 3.1 1 90.88 87 VAL A C 1
ATOM 679 O O . VAL A 1 87 ? 14.453 -5.812 3.709 1 90.88 87 VAL A O 1
ATOM 682 N N . SER A 1 88 ? 14.719 -7.336 2.102 1 89.94 88 SER A N 1
ATOM 683 C CA . SER A 1 88 ? 15.914 -6.664 1.596 1 89.94 88 SER A CA 1
ATOM 684 C C . SER A 1 88 ? 15.586 -5.254 1.108 1 89.94 88 SER A C 1
ATOM 686 O O . SER A 1 88 ? 16.375 -4.324 1.317 1 89.94 88 SER A O 1
ATOM 688 N N . LEU A 1 89 ? 14.523 -5.148 0.421 1 90 89 LEU A N 1
ATOM 689 C CA . LEU A 1 89 ? 14.078 -3.844 -0.055 1 90 89 LEU A CA 1
ATOM 690 C C . LEU A 1 89 ? 13.906 -2.873 1.107 1 90 89 LEU A C 1
ATOM 692 O O . LEU A 1 89 ? 14.375 -1.735 1.048 1 90 89 LEU A O 1
ATOM 696 N N . ARG A 1 90 ? 13.25 -3.303 2.094 1 88.19 90 ARG A N 1
ATOM 697 C CA . ARG A 1 90 ? 13.055 -2.479 3.281 1 88.19 90 ARG A CA 1
ATOM 698 C C . ARG A 1 90 ? 14.391 -2.02 3.857 1 88.19 90 ARG A C 1
ATOM 700 O O . ARG A 1 90 ? 14.562 -0.845 4.188 1 88.19 90 ARG A O 1
ATOM 707 N N . CYS A 1 91 ? 15.328 -2.916 3.902 1 89.69 91 CYS A N 1
ATOM 708 C CA . CYS A 1 91 ? 16.641 -2.607 4.453 1 89.69 91 CYS A CA 1
ATOM 709 C C . CYS A 1 91 ? 17.359 -1.57 3.6 1 89.69 91 CYS A C 1
ATOM 711 O O . CYS A 1 91 ? 17.984 -0.643 4.129 1 89.69 91 CYS A O 1
ATOM 713 N N . LEU A 1 92 ? 17.234 -1.768 2.34 1 91.56 92 LEU A N 1
ATOM 714 C CA . LEU A 1 92 ? 17.906 -0.835 1.438 1 91.56 92 LEU A CA 1
ATOM 715 C C . LEU A 1 92 ? 17.297 0.56 1.554 1 91.56 92 LEU A C 1
ATOM 717 O O . LEU A 1 92 ? 18.031 1.556 1.585 1 91.56 92 LEU A O 1
ATOM 721 N N . ILE A 1 93 ? 16.047 0.648 1.618 1 91.38 93 ILE A N 1
ATOM 722 C CA . ILE A 1 93 ? 15.352 1.926 1.714 1 91.38 93 ILE A CA 1
ATOM 723 C C . ILE A 1 93 ? 15.672 2.59 3.051 1 91.38 93 ILE A C 1
ATOM 725 O O . ILE A 1 93 ? 15.891 3.803 3.111 1 91.38 93 ILE A O 1
ATOM 729 N N . GLU A 1 94 ? 15.719 1.833 4.039 1 90.88 94 GLU A N 1
ATOM 730 C CA . GLU A 1 94 ? 16.078 2.359 5.352 1 90.88 94 GLU A CA 1
ATOM 731 C C . GLU A 1 94 ? 17.5 2.896 5.359 1 90.88 94 GLU A C 1
ATOM 733 O O . GLU A 1 94 ? 17.766 3.971 5.902 1 90.88 94 GLU A O 1
ATOM 738 N N . LYS A 1 95 ? 18.312 2.117 4.793 1 92.25 95 LYS A N 1
ATOM 739 C CA . LYS A 1 95 ? 19.703 2.553 4.711 1 92.25 95 LYS A CA 1
ATOM 740 C C . LYS A 1 95 ? 19.828 3.861 3.938 1 92.25 95 LYS A C 1
ATOM 742 O O . LYS A 1 95 ? 20.531 4.777 4.367 1 92.25 95 LYS A O 1
ATOM 747 N N . ALA A 1 96 ? 19.172 3.932 2.76 1 93.25 96 ALA A N 1
ATOM 748 C CA . ALA A 1 96 ? 19.172 5.164 1.979 1 93.25 96 ALA A CA 1
ATOM 749 C C . ALA A 1 96 ? 18.625 6.332 2.801 1 93.25 96 ALA A C 1
ATOM 751 O O . ALA A 1 96 ? 19.203 7.422 2.803 1 93.25 96 ALA A O 1
ATOM 752 N N . SER A 1 97 ? 17.562 6.062 3.492 1 90.88 97 SER A N 1
ATOM 753 C CA . SER A 1 97 ? 16.938 7.09 4.32 1 90.88 97 SER A CA 1
ATOM 754 C C . SER A 1 97 ? 17.906 7.605 5.383 1 90.88 97 SER A C 1
ATOM 756 O O . SER A 1 97 ? 18.031 8.812 5.574 1 90.88 97 SER A O 1
ATOM 758 N N . ILE A 1 98 ? 18.641 6.773 6.047 1 91.06 98 ILE A N 1
ATOM 759 C CA . ILE A 1 98 ? 19.609 7.125 7.086 1 91.06 98 ILE A CA 1
ATOM 760 C C . ILE A 1 98 ? 20.734 7.973 6.488 1 91.06 98 ILE A C 1
ATOM 762 O O . ILE A 1 98 ? 21.141 8.969 7.078 1 91.06 98 ILE A O 1
ATOM 766 N N . MET A 1 99 ? 21.156 7.609 5.379 1 91.75 99 MET A N 1
ATOM 767 C CA . MET A 1 99 ? 22.25 8.328 4.727 1 91.75 99 MET A CA 1
ATOM 768 C C . MET A 1 99 ? 21.812 9.734 4.324 1 91.75 99 MET A C 1
ATOM 770 O O . MET A 1 99 ? 22.609 10.68 4.402 1 91.75 99 MET A O 1
ATOM 774 N N . TYR A 1 100 ? 20.609 9.828 3.771 1 91.56 100 TYR A N 1
ATOM 775 C CA . TYR A 1 100 ? 20.094 11.164 3.502 1 91.56 100 TYR A CA 1
ATOM 776 C C . TYR A 1 100 ? 20.109 12.023 4.766 1 91.56 100 TYR A C 1
ATOM 778 O O . TYR A 1 100 ? 20.578 13.164 4.742 1 91.56 100 TYR A O 1
ATOM 786 N N . VAL A 1 101 ? 19.75 11.492 5.859 1 90 101 VAL A N 1
ATOM 787 C CA . VAL A 1 101 ? 19.672 12.219 7.121 1 90 101 VAL A CA 1
ATOM 788 C C . VAL A 1 101 ? 21.078 12.594 7.586 1 90 101 VAL A C 1
ATOM 790 O O . VAL A 1 101 ? 21.312 13.719 8.039 1 90 101 VAL A O 1
ATOM 793 N N . GLU A 1 102 ? 22 11.703 7.453 1 90.31 102 GLU A N 1
ATOM 794 C CA . GLU A 1 102 ? 23.375 11.922 7.898 1 90.31 102 GLU A CA 1
ATOM 795 C C . GLU A 1 102 ? 24.078 12.969 7.035 1 90.31 102 GLU A C 1
ATOM 797 O O . GLU A 1 102 ? 24.984 13.648 7.5 1 90.31 102 GLU A O 1
ATOM 802 N N . ASN A 1 103 ? 23.641 13.031 5.824 1 87.5 103 ASN A N 1
ATOM 803 C CA . ASN A 1 103 ? 24.25 13.977 4.895 1 87.5 103 ASN A CA 1
ATOM 804 C C . ASN A 1 103 ? 23.797 15.406 5.164 1 87.5 103 ASN A C 1
ATOM 806 O O . ASN A 1 103 ? 24.438 16.359 4.734 1 87.5 103 ASN A O 1
ATOM 810 N N . GLY A 1 104 ? 22.656 15.5 5.707 1 81.88 104 GLY A N 1
ATOM 811 C CA . GLY A 1 104 ? 22.094 16.828 5.898 1 81.88 104 GLY A CA 1
ATOM 812 C C . GLY A 1 104 ? 22.922 17.703 6.805 1 81.88 104 GLY A C 1
ATOM 813 O O . GLY A 1 104 ? 23.297 17.297 7.906 1 81.88 104 GLY A O 1
ATOM 814 N N . THR A 1 105 ? 23.516 18.625 6.133 1 80.44 105 THR A N 1
ATOM 815 C CA . THR A 1 105 ? 24.172 19.688 6.895 1 80.44 105 THR A CA 1
ATOM 816 C C . THR A 1 105 ? 23.188 20.797 7.223 1 80.44 105 THR A C 1
ATOM 818 O O . THR A 1 105 ? 22.031 20.766 6.793 1 80.44 105 THR A O 1
ATOM 821 N N . SER A 1 106 ? 23.672 21.688 8.086 1 74.44 106 SER A N 1
ATOM 822 C CA . SER A 1 106 ? 22.781 22.719 8.602 1 74.44 106 SER A CA 1
ATOM 823 C C . SER A 1 106 ? 21.953 23.344 7.492 1 74.44 106 SER A C 1
ATOM 825 O O . SER A 1 106 ? 20.734 23.469 7.621 1 74.44 106 SER A O 1
ATOM 827 N N . GLY A 1 107 ? 22.422 23.594 6.363 1 79.12 107 GLY A N 1
ATOM 828 C CA . GLY A 1 107 ? 21.656 24.25 5.324 1 79.12 107 GLY A CA 1
ATOM 829 C C . GLY A 1 107 ? 20.875 23.281 4.453 1 79.12 107 GLY A C 1
ATOM 830 O O . GLY A 1 107 ? 19.938 23.672 3.762 1 79.12 107 GLY A O 1
ATOM 831 N N . THR A 1 108 ? 21.156 21.969 4.555 1 88.56 108 THR A N 1
ATOM 832 C CA . THR A 1 108 ? 20.516 21 3.684 1 88.56 108 THR A CA 1
ATOM 833 C C . THR A 1 108 ? 19.797 19.938 4.504 1 88.56 108 THR A C 1
ATOM 835 O O . THR A 1 108 ? 19.219 19 3.945 1 88.56 108 THR A O 1
ATOM 838 N N . ALA A 1 109 ? 19.812 20.094 5.793 1 90 109 ALA A N 1
ATOM 839 C CA . ALA A 1 109 ? 19.25 19.078 6.699 1 90 109 ALA A CA 1
ATOM 840 C C . ALA A 1 109 ? 17.766 18.875 6.434 1 90 109 ALA A C 1
ATOM 842 O O . ALA A 1 109 ? 17.297 17.734 6.395 1 90 109 ALA A O 1
ATOM 843 N N . GLY A 1 110 ? 17.047 19.953 6.254 1 93.12 110 GLY A N 1
ATOM 844 C CA . GLY A 1 110 ? 15.617 19.859 5.98 1 93.12 110 GLY A CA 1
ATOM 845 C C . GLY A 1 110 ? 15.305 19.094 4.711 1 93.12 110 GLY A C 1
ATOM 846 O O . GLY A 1 110 ? 14.43 18.219 4.707 1 93.12 110 GLY A O 1
ATOM 847 N N . ILE A 1 111 ? 16.047 19.375 3.744 1 92.19 111 ILE A N 1
ATOM 848 C CA . ILE A 1 111 ? 15.852 18.734 2.447 1 92.19 111 ILE A CA 1
ATOM 849 C C . ILE A 1 111 ? 16.156 17.25 2.551 1 92.19 111 ILE A C 1
ATOM 851 O O . ILE A 1 111 ? 15.43 16.422 1.999 1 92.19 111 ILE A O 1
ATOM 855 N N . ALA A 1 112 ? 17.266 16.953 3.236 1 91.06 112 ALA A N 1
ATOM 856 C CA . ALA A 1 112 ? 17.656 15.562 3.428 1 91.06 112 ALA A CA 1
ATOM 857 C C . ALA A 1 112 ? 16.578 14.789 4.188 1 91.06 112 ALA A C 1
ATOM 859 O O . ALA A 1 112 ? 16.234 13.672 3.814 1 91.06 112 ALA A O 1
ATOM 860 N N . LEU A 1 113 ? 16.062 15.359 5.188 1 93.5 113 LEU A N 1
ATOM 861 C CA . LEU A 1 113 ? 15.016 14.734 5.992 1 93.5 113 LEU A CA 1
ATOM 862 C C . LEU A 1 113 ? 13.734 14.555 5.18 1 93.5 113 LEU A C 1
ATOM 864 O O . LEU A 1 113 ? 13.078 13.516 5.277 1 93.5 113 LEU A O 1
ATOM 868 N N . ASP A 1 114 ? 13.43 15.539 4.395 1 95.5 114 ASP A N 1
ATOM 869 C CA . ASP A 1 114 ? 12.258 15.445 3.525 1 95.5 114 ASP A CA 1
ATOM 870 C C . ASP A 1 114 ? 12.391 14.273 2.553 1 95.5 114 ASP A C 1
ATOM 872 O O . ASP A 1 114 ? 11.453 13.484 2.391 1 95.5 114 ASP A O 1
ATOM 876 N N . ARG A 1 115 ? 13.469 14.164 1.948 1 92.56 115 ARG A N 1
ATOM 877 C CA . ARG A 1 115 ? 13.711 13.078 1.006 1 92.56 115 ARG A CA 1
ATOM 878 C C . ARG A 1 115 ? 13.633 11.727 1.7 1 92.56 115 ARG A C 1
ATOM 880 O O . ARG A 1 115 ? 13.047 10.781 1.165 1 92.56 115 ARG A O 1
ATOM 887 N N . ALA A 1 116 ? 14.258 11.609 2.836 1 93.31 116 ALA A N 1
ATOM 888 C CA . ALA A 1 116 ? 14.195 10.383 3.621 1 93.31 116 ALA A CA 1
ATOM 889 C C . ALA A 1 116 ? 12.75 10.016 3.949 1 93.31 116 ALA A C 1
ATOM 891 O O . ALA A 1 116 ? 12.367 8.844 3.871 1 93.31 116 ALA A O 1
ATOM 892 N N . GLY A 1 117 ? 11.953 10.969 4.332 1 94.5 117 GLY A N 1
ATOM 893 C CA . GLY A 1 117 ? 10.547 10.734 4.621 1 94.5 117 GLY A CA 1
ATOM 894 C C . GLY A 1 117 ? 9.781 10.18 3.438 1 94.5 117 GLY A C 1
ATOM 895 O O . GLY A 1 117 ? 9.047 9.195 3.574 1 94.5 117 GLY A O 1
ATOM 896 N N . LYS A 1 118 ? 10.031 10.781 2.361 1 94.12 118 LYS A N 1
ATOM 897 C CA . LYS A 1 118 ? 9.375 10.336 1.134 1 94.12 118 LYS A CA 1
ATOM 898 C C . LYS A 1 118 ? 9.719 8.883 0.824 1 94.12 118 LYS A C 1
ATOM 900 O O . LYS A 1 118 ? 8.852 8.117 0.398 1 94.12 118 LYS A O 1
ATOM 905 N N . LEU A 1 119 ? 10.906 8.547 1.085 1 90.44 119 LEU A N 1
ATOM 906 C CA . LEU A 1 119 ? 11.391 7.207 0.771 1 90.44 119 LEU A CA 1
ATOM 907 C C . LEU A 1 119 ? 10.789 6.176 1.721 1 90.44 119 LEU A C 1
ATOM 909 O O . LEU A 1 119 ? 10.484 5.051 1.312 1 90.44 119 LEU A O 1
ATOM 913 N N . ILE A 1 120 ? 10.586 6.547 2.863 1 92.25 120 ILE A N 1
ATOM 914 C CA . ILE A 1 120 ? 10.211 5.582 3.889 1 92.25 120 ILE A CA 1
ATOM 915 C C . ILE A 1 120 ? 8.688 5.465 3.957 1 92.25 120 ILE A C 1
ATOM 917 O O . ILE A 1 120 ? 8.156 4.504 4.512 1 92.25 120 ILE A O 1
ATOM 921 N N . GLU A 1 121 ? 7.977 6.426 3.471 1 92.06 121 GLU A N 1
ATOM 922 C CA . GLU A 1 121 ? 6.531 6.566 3.615 1 92.06 121 GLU A CA 1
ATOM 923 C C . GLU A 1 121 ? 5.809 5.301 3.164 1 92.06 121 GLU A C 1
ATOM 925 O O . GLU A 1 121 ? 4.965 4.77 3.889 1 92.06 121 GLU A O 1
ATOM 930 N N . PRO A 1 122 ? 6.164 4.699 2.062 1 84.19 122 PRO A N 1
ATOM 931 C CA . PRO A 1 122 ? 5.445 3.494 1.64 1 84.19 122 PRO A CA 1
ATOM 932 C C . PRO A 1 122 ? 5.727 2.293 2.539 1 84.19 122 PRO A C 1
ATOM 934 O O . PRO A 1 122 ? 4.988 1.305 2.506 1 84.19 122 PRO A O 1
ATOM 937 N N . ILE A 1 123 ? 6.766 2.383 3.293 1 81.81 123 ILE A N 1
ATOM 938 C CA . ILE A 1 123 ? 7.203 1.245 4.09 1 81.81 123 ILE A CA 1
ATOM 939 C C . ILE A 1 123 ? 6.73 1.414 5.535 1 81.81 123 ILE A C 1
ATOM 941 O O . ILE A 1 123 ? 6.254 0.459 6.152 1 81.81 123 ILE A O 1
ATOM 945 N N . ASP A 1 124 ? 6.883 2.568 6 1 89.5 124 ASP A N 1
ATOM 946 C CA . ASP A 1 124 ? 6.621 2.873 7.406 1 89.5 124 ASP A CA 1
ATOM 947 C C . ASP A 1 124 ? 6.066 4.285 7.566 1 89.5 124 ASP A C 1
ATOM 949 O O . ASP A 1 124 ? 6.828 5.254 7.609 1 89.5 124 ASP A O 1
ATOM 953 N N . LEU A 1 125 ? 4.785 4.375 7.758 1 91.25 125 LEU A N 1
ATOM 954 C CA . LEU A 1 125 ? 4.121 5.672 7.84 1 91.25 125 LEU A CA 1
ATOM 955 C C . LEU A 1 125 ? 4.551 6.426 9.094 1 91.25 125 LEU A C 1
ATOM 957 O O . LEU A 1 125 ? 4.758 7.641 9.055 1 91.25 125 LEU A O 1
ATOM 961 N N . GLU A 1 126 ? 4.668 5.707 10.164 1 94.12 126 GLU A N 1
ATOM 962 C CA . GLU A 1 126 ? 5.031 6.34 11.43 1 94.12 126 GLU A CA 1
ATOM 963 C C . GLU A 1 126 ? 6.41 6.996 11.344 1 94.12 126 GLU A C 1
ATOM 965 O O . GLU A 1 126 ? 6.586 8.141 11.766 1 94.12 126 GLU A O 1
ATOM 970 N N . LYS A 1 127 ? 7.273 6.27 10.812 1 93.5 127 LYS A N 1
ATOM 971 C CA . LYS A 1 127 ? 8.617 6.809 10.656 1 93.5 127 LYS A CA 1
ATOM 972 C C . LYS A 1 127 ? 8.617 8.016 9.711 1 93.5 127 LYS A C 1
ATOM 974 O O . LYS A 1 127 ? 9.359 8.977 9.93 1 93.5 127 LYS A O 1
ATOM 979 N N . ALA A 1 128 ? 7.824 7.922 8.672 1 95.75 128 ALA A N 1
ATOM 980 C CA . ALA A 1 128 ? 7.707 9.047 7.742 1 95.75 128 ALA A CA 1
ATOM 981 C C . ALA A 1 128 ? 7.191 10.289 8.453 1 95.75 128 ALA A C 1
ATOM 983 O O . ALA A 1 128 ? 7.703 11.391 8.234 1 95.75 128 ALA A O 1
ATOM 984 N N . VAL A 1 129 ? 6.215 10.156 9.336 1 96.25 129 VAL A N 1
ATOM 985 C CA . VAL A 1 129 ? 5.684 11.273 10.109 1 96.25 129 VAL A CA 1
ATOM 986 C C . VAL A 1 129 ? 6.816 11.945 10.891 1 96.25 129 VAL A C 1
ATOM 988 O O . VAL A 1 129 ? 6.973 13.164 10.844 1 96.25 129 VAL A O 1
ATOM 991 N N . ASP A 1 130 ? 7.598 11.141 11.531 1 97.12 130 ASP A N 1
ATOM 992 C CA . ASP A 1 130 ? 8.695 11.656 12.344 1 97.12 130 ASP A CA 1
ATOM 993 C C . ASP A 1 130 ? 9.695 12.43 11.492 1 97.12 130 ASP A C 1
ATOM 995 O O . ASP A 1 130 ? 10.148 13.516 11.875 1 97.12 130 ASP A O 1
ATOM 999 N N . LEU A 1 131 ? 10.023 11.883 10.43 1 96.25 131 LEU A N 1
ATOM 1000 C CA . LEU A 1 131 ? 11 12.508 9.547 1 96.25 131 LEU A CA 1
ATOM 1001 C C . LEU A 1 131 ? 10.469 13.836 9 1 96.25 131 LEU A C 1
ATOM 1003 O O . LEU A 1 131 ? 11.195 14.828 8.961 1 96.25 131 LEU A O 1
ATOM 1007 N N . TYR A 1 132 ? 9.172 13.891 8.586 1 97.38 132 TYR A N 1
ATOM 1008 C CA . TYR A 1 132 ? 8.578 15.133 8.094 1 97.38 132 TYR A CA 1
ATOM 1009 C C . TYR A 1 132 ? 8.523 16.188 9.195 1 97.38 132 TYR A C 1
ATOM 1011 O O . TYR A 1 132 ? 8.781 17.359 8.945 1 97.38 132 TYR A O 1
ATOM 1019 N N . GLN A 1 133 ? 8.25 15.781 10.383 1 97.56 133 GLN A N 1
ATOM 1020 C CA . GLN A 1 133 ? 8.188 16.719 11.5 1 97.56 133 GLN A CA 1
ATOM 1021 C C . GLN A 1 133 ? 9.57 17.266 11.82 1 97.56 133 GLN A C 1
ATOM 1023 O O . GLN A 1 133 ? 9.719 18.469 12.086 1 97.56 133 GLN A O 1
ATOM 1028 N N . LYS A 1 134 ? 10.547 16.422 11.82 1 95.81 134 LYS A N 1
ATOM 1029 C CA . LYS A 1 134 ? 11.914 16.875 12.039 1 95.81 134 LYS A CA 1
ATOM 1030 C C . LYS A 1 134 ? 12.352 17.844 10.938 1 95.81 134 LYS A C 1
ATOM 1032 O O . LYS A 1 134 ? 12.992 18.859 11.211 1 95.81 134 LYS A O 1
ATOM 1037 N N . ALA A 1 135 ? 12.016 17.484 9.703 1 96.25 135 ALA A N 1
ATOM 1038 C CA . ALA A 1 135 ? 12.328 18.375 8.586 1 96.25 135 ALA A CA 1
ATOM 1039 C C . ALA A 1 135 ? 11.672 19.734 8.773 1 96.25 135 ALA A C 1
ATOM 1041 O O . ALA A 1 135 ? 12.312 20.781 8.57 1 96.25 135 ALA A O 1
ATOM 1042 N N . ALA A 1 136 ? 10.43 19.766 9.18 1 97.12 136 ALA A N 1
ATOM 1043 C CA . ALA A 1 136 ? 9.703 21 9.414 1 97.12 136 ALA A CA 1
ATOM 1044 C C . ALA A 1 136 ? 10.398 21.859 10.484 1 97.12 136 ALA A C 1
ATOM 1046 O O . ALA A 1 136 ? 10.523 23.062 10.328 1 97.12 136 ALA A O 1
ATOM 1047 N N . SER A 1 137 ? 10.859 21.219 11.5 1 96.69 137 SER A N 1
ATOM 1048 C CA . SER A 1 137 ? 11.547 21.906 12.586 1 96.69 137 SER A CA 1
ATOM 1049 C C . SER A 1 137 ? 12.836 22.562 12.102 1 96.69 137 SER A C 1
ATOM 1051 O O . SER A 1 137 ? 13.164 23.688 12.5 1 96.69 137 SER A O 1
ATOM 1053 N N . VAL A 1 138 ? 13.531 21.891 11.328 1 95.06 138 VAL A N 1
ATOM 1054 C CA . VAL A 1 138 ? 14.773 22.422 10.781 1 95.06 138 VAL A CA 1
ATOM 1055 C C . VAL A 1 138 ? 14.484 23.688 9.969 1 95.06 138 VAL A C 1
ATOM 1057 O O . VAL A 1 138 ? 15.117 24.719 10.18 1 95.06 138 VAL A O 1
ATOM 1060 N N . PHE A 1 139 ? 13.531 23.609 9.102 1 96.38 139 PHE A N 1
ATOM 1061 C CA . PHE A 1 139 ? 13.188 24.766 8.273 1 96.38 139 PHE A CA 1
ATOM 1062 C C . PHE A 1 139 ? 12.648 25.906 9.125 1 96.38 139 PHE A C 1
ATOM 1064 O O . PHE A 1 139 ? 12.93 27.078 8.852 1 96.38 139 PHE A O 1
ATOM 1071 N N . GLU A 1 140 ? 11.906 25.562 10.102 1 96.06 140 GLU A N 1
ATOM 1072 C CA . GLU A 1 140 ? 11.391 26.578 11.008 1 96.06 140 GLU A CA 1
ATOM 1073 C C . GLU A 1 140 ? 12.523 27.328 11.695 1 96.06 140 GLU A C 1
ATOM 1075 O O . GLU A 1 140 ? 12.484 28.562 11.797 1 96.06 140 GLU A O 1
ATOM 1080 N N . ASN A 1 141 ? 13.523 26.594 12.102 1 94.56 141 ASN A N 1
ATOM 1081 C CA . ASN A 1 141 ? 14.672 27.188 12.773 1 94.56 141 ASN A CA 1
ATOM 1082 C C . ASN A 1 141 ? 15.484 28.078 11.836 1 94.56 141 ASN A C 1
ATOM 1084 O O . ASN A 1 141 ? 16.188 28.984 12.281 1 94.56 141 ASN A O 1
ATOM 1088 N N . GLU A 1 142 ? 15.32 27.828 10.594 1 93.62 142 GLU A N 1
ATOM 1089 C CA . GLU A 1 142 ? 16 28.641 9.586 1 93.62 142 GLU A CA 1
ATOM 1090 C C . GLU A 1 142 ? 15.086 29.766 9.078 1 93.62 142 GLU A C 1
ATOM 1092 O O . GLU A 1 142 ? 15.414 30.438 8.094 1 93.62 142 GLU A O 1
ATOM 1097 N N . ASP A 1 143 ? 13.969 29.875 9.695 1 94.69 143 ASP A N 1
ATOM 1098 C CA . ASP A 1 143 ? 12.969 30.891 9.375 1 94.69 143 ASP A CA 1
ATOM 1099 C C . ASP A 1 143 ? 12.445 30.719 7.953 1 94.69 143 ASP A C 1
ATOM 1101 O O . ASP A 1 143 ? 12.172 31.688 7.258 1 94.69 143 ASP A O 1
ATOM 1105 N N . ARG A 1 144 ? 12.523 29.594 7.488 1 95 144 ARG A N 1
ATOM 1106 C CA . ARG A 1 144 ? 11.891 29.219 6.23 1 95 144 ARG A CA 1
ATOM 1107 C C . ARG A 1 144 ? 10.508 28.609 6.469 1 95 144 ARG A C 1
ATOM 1109 O O . ARG A 1 144 ? 10.305 27.422 6.273 1 95 144 ARG A O 1
ATOM 1116 N N . LEU A 1 145 ? 9.641 29.438 6.762 1 96.94 145 LEU A N 1
ATOM 1117 C CA . LEU A 1 145 ? 8.344 29.047 7.305 1 96.94 145 LEU A CA 1
ATOM 1118 C C . LEU A 1 145 ? 7.48 28.375 6.23 1 96.94 145 LEU A C 1
ATOM 1120 O O . LEU A 1 145 ? 6.695 27.484 6.527 1 96.94 145 LEU A O 1
ATOM 1124 N N . ARG A 1 146 ? 7.594 28.75 5.027 1 96.06 146 ARG A N 1
ATOM 1125 C CA . ARG A 1 146 ? 6.809 28.141 3.953 1 96.06 146 ARG A CA 1
ATOM 1126 C C . ARG A 1 146 ? 7.137 26.656 3.805 1 96.06 146 ARG A C 1
ATOM 1128 O O . ARG A 1 146 ? 6.234 25.828 3.748 1 96.06 146 ARG A O 1
ATOM 1135 N N . GLU A 1 147 ? 8.383 26.359 3.723 1 95.19 147 GLU A N 1
ATOM 1136 C CA . GLU A 1 147 ? 8.82 24.969 3.615 1 95.19 147 GLU A CA 1
ATOM 1137 C C . GLU A 1 147 ? 8.43 24.172 4.852 1 95.19 147 GLU A C 1
ATOM 1139 O O . GLU A 1 147 ? 8.016 23.016 4.746 1 95.19 147 GLU A O 1
ATOM 1144 N N . ALA A 1 148 ? 8.602 24.797 5.988 1 97.12 148 ALA A N 1
ATOM 1145 C CA . ALA A 1 148 ? 8.219 24.141 7.242 1 97.12 148 ALA A CA 1
ATOM 1146 C C . ALA A 1 148 ? 6.742 23.766 7.238 1 97.12 148 ALA A C 1
ATOM 1148 O O . ALA A 1 148 ? 6.383 22.641 7.59 1 97.12 148 ALA A O 1
ATOM 1149 N N . ALA A 1 149 ? 5.926 24.656 6.816 1 96.25 149 ALA A N 1
ATOM 1150 C CA . ALA A 1 149 ? 4.484 24.438 6.789 1 96.25 149 ALA A CA 1
ATOM 1151 C C . ALA A 1 149 ? 4.121 23.312 5.832 1 96.25 149 ALA A C 1
ATOM 1153 O O . ALA A 1 149 ? 3.256 22.484 6.137 1 96.25 149 ALA A O 1
ATOM 1154 N N . GLU A 1 150 ? 4.746 23.281 4.715 1 94.81 150 GLU A N 1
ATOM 1155 C CA . GLU A 1 150 ? 4.496 22.234 3.729 1 94.81 150 GLU A CA 1
ATOM 1156 C C . GLU A 1 150 ? 4.812 20.844 4.301 1 94.81 150 GLU A C 1
ATOM 1158 O O . GLU A 1 150 ? 4.051 19.906 4.105 1 94.81 150 GLU A O 1
ATOM 1163 N N . LEU A 1 151 ? 5.957 20.75 5 1 96.38 151 LEU A N 1
ATOM 1164 C CA . LEU A 1 151 ? 6.367 19.484 5.59 1 96.38 151 LEU A CA 1
ATOM 1165 C C . LEU A 1 151 ? 5.426 19.078 6.711 1 96.38 151 LEU A C 1
ATOM 1167 O O . LEU A 1 151 ? 5.109 17.891 6.863 1 96.38 151 LEU A O 1
ATOM 1171 N N . LEU A 1 152 ? 4.992 20.016 7.453 1 96.44 152 LEU A N 1
ATOM 1172 C CA . LEU A 1 152 ? 3.99 19.719 8.469 1 96.44 152 LEU A CA 1
ATOM 1173 C C . LEU A 1 152 ? 2.699 19.219 7.832 1 96.44 152 LEU A C 1
ATOM 1175 O O . LEU A 1 152 ? 2.012 18.359 8.398 1 96.44 152 LEU A O 1
ATOM 1179 N N . GLY A 1 153 ? 2.391 19.812 6.75 1 93.44 153 GLY A N 1
ATOM 1180 C CA . GLY A 1 153 ? 1.233 19.328 6.012 1 93.44 153 GLY A CA 1
ATOM 1181 C C . GLY A 1 153 ? 1.323 17.859 5.645 1 93.44 153 GLY A C 1
ATOM 1182 O O . GLY A 1 153 ? 0.348 17.125 5.785 1 93.44 153 GLY A O 1
ATOM 1183 N N . LYS A 1 154 ? 2.463 17.422 5.195 1 92.94 154 LYS A N 1
ATOM 1184 C CA . LYS A 1 154 ? 2.68 16 4.898 1 92.94 154 LYS A CA 1
ATOM 1185 C C . LYS A 1 154 ? 2.498 15.148 6.148 1 92.94 154 LYS A C 1
ATOM 1187 O O . LYS A 1 154 ? 1.837 14.109 6.105 1 92.94 154 LYS A O 1
ATOM 1192 N N . ALA A 1 155 ? 3.061 15.594 7.203 1 94.62 155 ALA A N 1
ATOM 1193 C CA . ALA A 1 155 ? 2.943 14.867 8.469 1 94.62 155 ALA A CA 1
ATOM 1194 C C . ALA A 1 155 ? 1.484 14.766 8.906 1 94.62 155 ALA A C 1
ATOM 1196 O O . ALA A 1 155 ? 1.029 13.695 9.32 1 94.62 155 ALA A O 1
ATOM 1197 N N . SER A 1 156 ? 0.79 15.867 8.805 1 91.44 156 SER A N 1
ATOM 1198 C CA . SER A 1 156 ? -0.607 15.906 9.227 1 91.44 156 SER A CA 1
ATOM 1199 C C . SER A 1 156 ? -1.448 14.914 8.43 1 91.44 156 SER A C 1
ATOM 1201 O O . SER A 1 156 ? -2.277 14.195 9 1 91.44 156 SER A O 1
ATOM 1203 N N . ARG A 1 157 ? -1.207 14.93 7.246 1 87.69 157 ARG A N 1
ATOM 1204 C CA . ARG A 1 157 ? -1.934 14 6.387 1 87.69 157 ARG A CA 1
ATOM 1205 C C . ARG A 1 157 ? -1.702 12.555 6.82 1 87.69 157 ARG A C 1
ATOM 1207 O O . ARG A 1 157 ? -2.648 11.773 6.914 1 87.69 157 ARG A O 1
ATOM 1214 N N . LEU A 1 158 ? -0.502 12.211 7.055 1 89.56 158 LEU A N 1
ATOM 1215 C CA . LEU A 1 158 ? -0.162 10.852 7.453 1 89.56 158 LEU A CA 1
ATOM 1216 C C . LEU A 1 158 ? -0.72 10.539 8.836 1 89.56 158 LEU A C 1
ATOM 1218 O O . LEU A 1 158 ? -1.127 9.406 9.102 1 89.56 158 LEU A O 1
ATOM 1222 N N . LEU A 1 159 ? -0.728 11.516 9.68 1 88.62 159 LEU A N 1
ATOM 1223 C CA . LEU A 1 159 ? -1.292 11.32 11.008 1 88.62 159 LEU A CA 1
ATOM 1224 C C . LEU A 1 159 ? -2.781 11 10.93 1 88.62 159 LEU A C 1
ATOM 1226 O O . LEU A 1 159 ? -3.277 10.141 11.664 1 88.62 159 LEU A O 1
ATOM 1230 N N . VAL A 1 160 ? -3.447 11.703 10.094 1 82.75 160 VAL A N 1
ATOM 1231 C CA . VAL A 1 160 ? -4.871 11.438 9.891 1 82.75 160 VAL A CA 1
ATOM 1232 C C . VAL A 1 160 ? -5.066 10.023 9.359 1 82.75 160 VAL A C 1
ATOM 1234 O O . VAL A 1 160 ? -5.93 9.289 9.836 1 82.75 160 VAL A O 1
ATOM 1237 N N . ARG A 1 161 ? -4.203 9.633 8.492 1 79.5 161 ARG A N 1
ATOM 1238 C CA . ARG A 1 161 ? -4.281 8.297 7.918 1 79.5 161 ARG A CA 1
ATOM 1239 C C . ARG A 1 161 ? -4.039 7.227 8.977 1 79.5 161 ARG A C 1
ATOM 1241 O O . ARG A 1 161 ? -4.652 6.16 8.945 1 79.5 161 ARG A O 1
ATOM 1248 N N . LEU A 1 162 ? -3.215 7.578 9.844 1 81.5 162 LEU A N 1
ATOM 1249 C CA . LEU A 1 162 ? -2.869 6.652 10.922 1 81.5 162 LEU A CA 1
ATOM 1250 C C . LEU A 1 162 ? -3.891 6.727 12.055 1 81.5 162 LEU A C 1
ATOM 1252 O O . LEU A 1 162 ? -3.756 6.031 13.062 1 81.5 162 LEU A O 1
ATOM 1256 N N . ARG A 1 163 ? -4.836 7.609 11.961 1 78.25 163 ARG A N 1
ATOM 1257 C CA . ARG A 1 163 ? -5.887 7.828 12.953 1 78.25 163 ARG A CA 1
ATOM 1258 C C . ARG A 1 163 ? -5.301 8.336 14.266 1 78.25 163 ARG A C 1
ATOM 1260 O O . ARG A 1 163 ? -5.816 8.023 15.336 1 78.25 163 ARG A O 1
ATOM 1267 N N . ARG A 1 164 ? -4.195 8.891 14.203 1 88.81 164 ARG A N 1
ATOM 1268 C CA . ARG A 1 164 ? -3.619 9.609 15.336 1 88.81 164 ARG A CA 1
ATOM 1269 C C . ARG A 1 164 ? -4.09 11.055 15.359 1 88.81 164 ARG A C 1
ATOM 1271 O O . ARG A 1 164 ? -3.293 11.977 15.156 1 88.81 164 ARG A O 1
ATOM 1278 N N . LEU A 1 165 ? -5.297 11.273 15.711 1 85.44 165 LEU A N 1
ATOM 1279 C CA . LEU A 1 165 ? -6.035 12.508 15.477 1 85.44 165 LEU A CA 1
ATOM 1280 C C . LEU A 1 165 ? -5.582 13.602 16.438 1 85.44 165 LEU A C 1
ATOM 1282 O O . LEU A 1 165 ? -5.57 14.781 16.078 1 85.44 165 LEU A O 1
ATOM 1286 N N . ASP A 1 166 ? -5.199 13.195 17.641 1 92.94 166 ASP A N 1
ATOM 1287 C CA . ASP A 1 166 ? -4.707 14.195 18.578 1 92.94 166 ASP A CA 1
ATOM 1288 C C . ASP A 1 166 ? -3.445 14.875 18.047 1 92.94 166 ASP A C 1
ATOM 1290 O O . ASP A 1 166 ? -3.338 16.094 18.078 1 92.94 166 ASP A O 1
ATOM 1294 N N . GLU A 1 167 ? -2.613 14.039 17.625 1 95.06 167 GLU A N 1
ATOM 1295 C CA . GLU A 1 167 ? -1.369 14.562 17.062 1 95.06 167 GLU A CA 1
ATOM 1296 C C . GLU A 1 167 ? -1.622 15.344 15.781 1 95.06 167 GLU A C 1
ATOM 1298 O O . GLU A 1 167 ? -0.954 16.344 15.508 1 95.06 167 GLU A O 1
ATOM 1303 N N . ALA A 1 168 ? -2.547 14.867 14.992 1 92.31 168 ALA A N 1
ATOM 1304 C CA . ALA A 1 168 ? -2.904 15.555 13.758 1 92.31 168 ALA A CA 1
ATOM 1305 C C . ALA A 1 168 ? -3.416 16.969 14.047 1 92.31 168 ALA A C 1
ATOM 1307 O O . ALA A 1 168 ? -3.049 17.922 13.352 1 92.31 168 ALA A O 1
ATOM 1308 N N . ALA A 1 169 ? -4.227 17.094 15.07 1 92.31 169 ALA A N 1
ATOM 1309 C CA . ALA A 1 169 ? -4.781 18.391 15.445 1 92.31 169 ALA A CA 1
ATOM 1310 C C . ALA A 1 169 ? -3.672 19.375 15.805 1 92.31 169 ALA A C 1
ATOM 1312 O O . ALA A 1 169 ? -3.691 20.516 15.359 1 92.31 169 ALA A O 1
ATOM 1313 N N . VAL A 1 170 ? -2.754 18.891 16.562 1 96 170 VAL A N 1
ATOM 1314 C CA . VAL A 1 170 ? -1.635 19.719 16.984 1 96 170 VAL A CA 1
ATOM 1315 C C . VAL A 1 170 ? -0.804 20.125 15.773 1 96 170 VAL A C 1
ATOM 1317 O O . VAL A 1 170 ? -0.433 21.297 15.633 1 96 170 VAL A O 1
ATOM 1320 N N . SER A 1 171 ? -0.544 19.203 14.93 1 95.69 171 SER A N 1
ATOM 1321 C CA . SER A 1 171 ? 0.247 19.438 13.734 1 95.69 171 SER A CA 1
ATOM 1322 C C . SER A 1 171 ? -0.443 20.438 12.812 1 95.69 171 SER A C 1
ATOM 1324 O O . SER A 1 171 ? 0.195 21.375 12.297 1 95.69 171 SER A O 1
ATOM 1326 N N . LEU A 1 172 ? -1.712 20.375 12.664 1 93.69 172 LEU A N 1
ATOM 1327 C CA . LEU A 1 172 ? -2.49 21.266 11.82 1 93.69 172 LEU A CA 1
ATOM 1328 C C . LEU A 1 172 ? -2.482 22.688 12.391 1 93.69 172 LEU A C 1
ATOM 1330 O O . LEU A 1 172 ? -2.4 23.656 11.633 1 93.69 172 LEU A O 1
ATOM 1334 N N . GLN A 1 173 ? -2.561 22.75 13.664 1 96.19 173 GLN A N 1
ATOM 1335 C CA . GLN A 1 173 ? -2.502 24.062 14.312 1 96.19 173 GLN A CA 1
ATOM 1336 C C . GLN A 1 173 ? -1.164 24.734 14.047 1 96.19 173 GLN A C 1
ATOM 1338 O O . GLN A 1 173 ? -1.119 25.938 13.75 1 96.19 173 GLN A O 1
ATOM 1343 N N . LYS A 1 174 ? -0.166 24.016 14.172 1 96.75 174 LYS A N 1
ATOM 1344 C CA . LYS A 1 174 ? 1.162 24.562 13.906 1 96.75 174 LYS A CA 1
ATOM 1345 C C . LYS A 1 174 ? 1.281 25.031 12.461 1 96.75 174 LYS A C 1
ATOM 1347 O O . LYS A 1 174 ? 1.825 26.109 12.195 1 96.75 174 LYS A O 1
ATOM 1352 N N . GLU A 1 175 ? 0.83 24.219 11.602 1 94.94 175 GLU A N 1
ATOM 1353 C CA . GLU A 1 175 ? 0.806 24.562 10.18 1 94.94 175 GLU A CA 1
ATOM 1354 C C . GLU A 1 175 ? 0.052 25.859 9.945 1 94.94 175 GLU A C 1
ATOM 1356 O O . GLU A 1 175 ? 0.557 26.766 9.266 1 94.94 175 GLU A O 1
ATOM 1361 N N . LYS A 1 176 ? -1.079 25.938 10.484 1 94.81 176 LYS A N 1
ATOM 1362 C CA . LYS A 1 176 ? -1.922 27.125 10.328 1 94.81 176 LYS A CA 1
ATOM 1363 C C . LYS A 1 176 ? -1.212 28.375 10.836 1 94.81 176 LYS A C 1
ATOM 1365 O O . LYS A 1 176 ? -1.225 29.406 10.172 1 94.81 176 LYS A O 1
ATOM 1370 N N . ASN A 1 177 ? -0.576 28.266 11.969 1 96.5 177 ASN A N 1
ATOM 1371 C CA . ASN A 1 177 ? 0.16 29.391 12.539 1 96.5 177 ASN A CA 1
ATOM 1372 C C . ASN A 1 177 ? 1.273 29.859 11.609 1 96.5 177 ASN A C 1
ATOM 1374 O O . ASN A 1 177 ? 1.506 31.062 11.469 1 96.5 177 ASN A O 1
ATOM 1378 N N . MET A 1 178 ? 1.887 28.969 11 1 96.75 178 MET A N 1
ATOM 1379 C CA . MET A 1 178 ? 2.979 29.312 10.086 1 96.75 178 MET A CA 1
ATOM 1380 C C . MET A 1 178 ? 2.451 30.047 8.859 1 96.75 178 MET A C 1
ATOM 1382 O O . MET A 1 178 ? 3.047 31.016 8.406 1 96.75 178 MET A O 1
ATOM 1386 N N . TYR A 1 179 ? 1.354 29.609 8.344 1 96.19 179 TYR A N 1
ATOM 1387 C CA . TYR A 1 179 ? 0.77 30.281 7.188 1 96.19 179 TYR A CA 1
ATOM 1388 C C . TYR A 1 179 ? 0.243 31.656 7.559 1 96.19 179 TYR A C 1
ATOM 1390 O O . TYR A 1 179 ? 0.286 32.594 6.746 1 96.19 179 TYR A O 1
ATOM 1398 N N . LYS A 1 180 ? -0.222 31.797 8.727 1 96.56 180 LYS A N 1
ATOM 1399 C CA . LYS A 1 180 ? -0.643 33.094 9.227 1 96.56 180 LYS A CA 1
ATOM 1400 C C . LYS A 1 180 ? 0.532 34.062 9.281 1 96.56 180 LYS A C 1
ATOM 1402 O O . LYS A 1 180 ? 0.41 35.219 8.875 1 96.56 1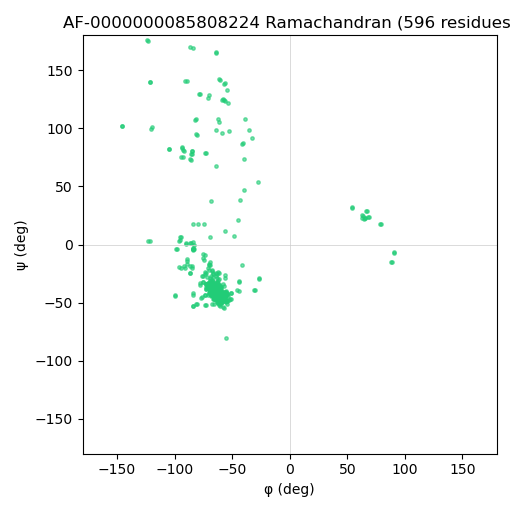80 LYS A O 1
ATOM 1407 N N . GLU A 1 181 ? 1.612 33.594 9.758 1 96.44 181 GLU A N 1
ATOM 1408 C CA . GLU A 1 181 ? 2.811 34.406 9.898 1 96.44 181 GLU A CA 1
ATOM 1409 C C . GLU A 1 181 ? 3.295 34.906 8.539 1 96.44 181 GLU A C 1
ATOM 1411 O O . GLU A 1 181 ? 3.77 36.031 8.422 1 96.44 181 GLU A O 1
ATOM 1416 N N . ILE A 1 182 ? 3.121 34.094 7.574 1 96.5 182 ILE A N 1
ATOM 1417 C CA . ILE A 1 182 ? 3.594 34.531 6.258 1 96.5 182 ILE A CA 1
ATOM 1418 C C . ILE A 1 182 ? 2.443 35.156 5.469 1 96.5 182 ILE A C 1
ATOM 1420 O O . ILE A 1 182 ? 2.553 35.344 4.258 1 96.5 182 ILE A O 1
ATOM 1424 N N . GLU A 1 183 ? 1.382 35.25 6.098 1 96.25 183 GLU A N 1
ATOM 1425 C CA . GLU A 1 183 ? 0.21 35.969 5.598 1 96.25 183 GLU A CA 1
ATOM 1426 C C . GLU A 1 183 ? -0.385 35.25 4.383 1 96.25 183 GLU A C 1
ATOM 1428 O O . GLU A 1 183 ? -0.819 35.906 3.43 1 96.25 183 GLU A O 1
ATOM 1433 N N . ASN A 1 184 ? -0.223 34.062 4.34 1 95.81 184 ASN A N 1
ATOM 1434 C CA . ASN A 1 184 ? -0.951 33.25 3.363 1 95.81 184 ASN A CA 1
ATOM 1435 C C . ASN A 1 184 ? -2.332 32.875 3.879 1 95.81 184 ASN A C 1
ATOM 1437 O O . ASN A 1 184 ? -2.545 31.734 4.289 1 95.81 184 ASN A O 1
ATOM 1441 N N . TYR A 1 185 ? -3.219 33.75 3.83 1 94.25 185 TYR A N 1
ATOM 1442 C CA . TYR A 1 185 ? -4.5 33.625 4.516 1 94.25 185 TYR A CA 1
ATOM 1443 C C . TYR A 1 185 ? -5.395 32.594 3.816 1 94.25 185 TYR A C 1
ATOM 1445 O O . TYR A 1 185 ? -6.035 31.766 4.473 1 94.25 185 TYR A O 1
ATOM 1453 N N . PRO A 1 186 ? -5.426 32.5 2.543 1 90.62 186 PRO A N 1
ATOM 1454 C CA . PRO A 1 186 ? -6.254 31.484 1.897 1 90.62 186 PRO A CA 1
ATOM 1455 C C . PRO A 1 186 ? -5.91 30.078 2.35 1 90.62 186 PRO A C 1
ATOM 1457 O O . PRO A 1 186 ? -6.809 29.266 2.59 1 90.62 186 PRO A O 1
ATOM 1460 N N . THR A 1 187 ? -4.625 29.797 2.443 1 91.06 187 THR A N 1
ATOM 1461 C CA . THR A 1 187 ? -4.227 28.484 2.916 1 91.06 187 THR A CA 1
ATOM 1462 C C . THR A 1 187 ? -4.609 28.281 4.383 1 91.06 187 THR A C 1
ATOM 1464 O O . THR A 1 187 ? -4.961 27.188 4.797 1 91.06 187 THR A O 1
ATOM 1467 N N . CYS A 1 188 ? -4.609 29.328 5.152 1 92.19 188 CYS A N 1
ATOM 1468 C CA . CYS A 1 188 ? -5.055 29.281 6.543 1 92.19 188 CYS A CA 1
ATOM 1469 C C . CYS A 1 188 ? -6.512 28.844 6.633 1 92.19 188 CYS A C 1
ATOM 1471 O O . CYS A 1 188 ? -6.883 28.078 7.52 1 92.19 188 CYS A O 1
ATOM 1473 N N . PHE A 1 189 ? -7.25 29.391 5.703 1 90.69 189 PHE A N 1
ATOM 1474 C CA . PHE A 1 189 ? -8.664 29.031 5.688 1 90.69 189 PHE A CA 1
ATOM 1475 C C . PHE A 1 189 ? -8.836 27.531 5.5 1 90.69 189 PHE A C 1
ATOM 1477 O O . PHE A 1 189 ? -9.594 26.891 6.223 1 90.69 189 PHE A O 1
ATOM 1484 N N . LYS A 1 190 ? -8.055 27.031 4.605 1 84.38 190 LYS A N 1
ATOM 1485 C CA . LYS A 1 190 ? -8.125 25.594 4.305 1 84.38 190 LYS A CA 1
ATOM 1486 C C . LYS A 1 190 ? -7.688 24.766 5.5 1 84.38 190 LYS A C 1
ATOM 1488 O O . LYS A 1 190 ? -8.297 23.734 5.801 1 84.38 190 LYS A O 1
ATOM 1493 N N . LYS A 1 191 ? -6.672 25.172 6.133 1 89.06 191 LYS A N 1
ATOM 1494 C CA . LYS A 1 191 ? -6.199 24.438 7.297 1 89.06 191 LYS A CA 1
ATOM 1495 C C . LYS A 1 191 ? -7.191 24.531 8.453 1 89.06 191 LYS A C 1
ATOM 1497 O O . LYS A 1 191 ? -7.34 23.594 9.234 1 89.06 191 LYS A O 1
ATOM 1502 N N . THR A 1 192 ? -7.879 25.625 8.531 1 90.5 192 THR A N 1
ATOM 1503 C CA . THR A 1 192 ? -8.945 25.766 9.516 1 90.5 192 THR A CA 1
ATOM 1504 C C . THR A 1 192 ? -10.031 24.703 9.289 1 90.5 192 THR A C 1
ATOM 1506 O O . THR A 1 192 ? -10.469 24.047 10.234 1 90.5 192 THR A O 1
ATOM 1509 N N . ILE A 1 193 ? -10.359 24.609 8.078 1 84.69 193 ILE A N 1
ATOM 1510 C CA . ILE A 1 193 ? -11.367 23.609 7.734 1 84.69 193 ILE A CA 1
ATOM 1511 C C . ILE A 1 193 ? -10.875 22.234 8.156 1 84.69 193 ILE A C 1
ATOM 1513 O O . ILE A 1 193 ? -11.609 21.484 8.805 1 84.69 193 ILE A O 1
ATOM 1517 N N . ALA A 1 194 ? -9.695 21.875 7.809 1 84.19 194 ALA A N 1
ATOM 1518 C CA . ALA A 1 194 ? -9.109 20.578 8.156 1 84.19 194 ALA A CA 1
ATOM 1519 C C . ALA A 1 194 ? -9.102 20.375 9.672 1 84.19 194 ALA A C 1
ATOM 1521 O O . ALA A 1 194 ? -9.438 19.281 10.156 1 84.19 194 ALA A O 1
ATOM 1522 N N . GLN A 1 195 ? -8.75 21.344 10.375 1 87.94 195 GLN A N 1
ATOM 1523 C CA . GLN A 1 195 ? -8.711 21.281 11.836 1 87.94 195 GLN A CA 1
ATOM 1524 C C . GLN A 1 195 ? -10.102 21.031 12.406 1 87.94 195 GLN A C 1
ATOM 1526 O O . GLN A 1 195 ? -10.266 20.203 13.305 1 87.94 195 GLN A O 1
ATOM 1531 N N . VAL A 1 196 ? -11.008 21.766 11.906 1 86.81 196 VAL A N 1
ATOM 1532 C CA . VAL A 1 196 ? -12.383 21.625 12.375 1 86.81 196 VAL A CA 1
ATOM 1533 C C . VAL A 1 196 ? -12.844 20.172 12.164 1 86.81 196 VAL A C 1
ATOM 1535 O O . VAL A 1 196 ? -13.391 19.562 13.078 1 86.81 196 VAL A O 1
ATOM 1538 N N . LEU A 1 197 ? -12.484 19.719 11.055 1 79.5 197 LEU A N 1
ATOM 1539 C CA . LEU A 1 197 ? -12.891 18.359 10.734 1 79.5 197 LEU A CA 1
ATOM 1540 C C . LEU A 1 197 ? -12.211 17.359 11.656 1 79.5 197 LEU A C 1
ATOM 1542 O O . LEU A 1 197 ? -12.852 16.422 12.141 1 79.5 197 LEU A O 1
ATOM 1546 N N . VAL A 1 198 ? -11.023 17.453 11.906 1 82.56 198 VAL A N 1
ATOM 1547 C CA . VAL A 1 198 ? -10.273 16.562 12.781 1 82.56 198 VAL A CA 1
ATOM 1548 C C . VAL A 1 198 ? -10.844 16.609 14.195 1 82.56 198 VAL A C 1
ATOM 1550 O O . VAL A 1 198 ? -11.031 15.578 14.836 1 82.56 198 VAL A O 1
ATOM 1553 N N . HIS A 1 199 ? -11.156 17.844 14.633 1 84.81 199 HIS A N 1
ATOM 1554 C CA . HIS A 1 199 ? -11.734 17.984 15.969 1 84.81 199 HIS A CA 1
ATOM 1555 C C . HIS A 1 199 ? -13.094 17.312 16.062 1 84.81 199 HIS A C 1
ATOM 1557 O O . HIS A 1 199 ? -13.398 16.672 17.062 1 84.81 199 HIS A O 1
ATOM 1563 N N . LEU A 1 200 ? -13.805 17.5 15.062 1 76.19 200 LEU A N 1
ATOM 1564 C CA . LEU A 1 200 ? -15.117 16.875 15.07 1 76.19 200 LEU A CA 1
ATOM 1565 C C . LEU A 1 200 ? -14.992 15.352 15.07 1 76.19 200 LEU A C 1
ATOM 1567 O O . LEU A 1 200 ? -15.75 14.656 15.742 1 76.19 200 LEU A O 1
ATOM 1571 N N . HIS A 1 201 ? -14.016 14.961 14.383 1 73.31 201 HIS A N 1
ATOM 1572 C CA . HIS A 1 201 ? -13.781 13.523 14.352 1 73.31 201 HIS A CA 1
ATOM 1573 C C . HIS A 1 201 ? -13.328 13.008 15.711 1 73.31 201 HIS A C 1
ATOM 1575 O O . HIS A 1 201 ? -13.656 11.883 16.094 1 73.31 201 HIS A O 1
ATOM 1581 N N . ARG A 1 202 ? -12.672 13.781 16.344 1 75.19 202 ARG A N 1
ATOM 1582 C CA . ARG A 1 202 ? -12.227 13.461 17.703 1 75.19 202 ARG A CA 1
ATOM 1583 C C . ARG A 1 202 ? -13.375 13.586 18.688 1 75.19 202 ARG A C 1
ATOM 1585 O O . ARG A 1 202 ? -13.219 13.273 19.875 1 75.19 202 ARG A O 1
ATOM 1592 N N . GLY A 1 203 ? -14.547 14.125 18.203 1 72.38 203 GLY A N 1
ATOM 1593 C CA . GLY A 1 203 ? -15.688 14.352 19.078 1 72.38 203 GLY A CA 1
ATOM 1594 C C . GLY A 1 203 ? -15.547 15.594 19.922 1 72.38 203 GLY A C 1
ATOM 1595 O O . GLY A 1 203 ? -16.203 15.719 20.969 1 72.38 203 GLY A O 1
ATOM 1596 N N . ASP A 1 204 ? -14.703 16.453 19.578 1 82.06 204 ASP A N 1
ATOM 1597 C CA . ASP A 1 204 ? -14.422 17.672 20.328 1 82.06 204 ASP A CA 1
ATOM 1598 C C . ASP A 1 204 ? -15.023 18.906 19.656 1 82.06 204 ASP A C 1
ATOM 1600 O O . ASP A 1 204 ? -14.312 19.703 19.047 1 82.06 204 ASP A O 1
ATOM 1604 N N . PHE A 1 205 ? -16.297 19.109 19.906 1 82.19 205 PHE A N 1
ATOM 1605 C CA . PHE A 1 205 ? -17.016 20.219 19.297 1 82.19 205 PHE A CA 1
ATOM 1606 C C . PHE A 1 205 ? -16.484 21.547 19.797 1 82.19 205 PHE A C 1
ATOM 1608 O O . PHE A 1 205 ? -16.375 22.516 19.016 1 82.19 205 PHE A O 1
ATOM 1615 N N . VAL A 1 206 ? -16.219 21.531 21.047 1 91.75 206 VAL A N 1
ATOM 1616 C CA . VAL A 1 206 ? -15.758 22.766 21.656 1 91.75 206 VAL A CA 1
ATOM 1617 C C . VAL A 1 206 ? -14.484 23.25 20.969 1 91.75 206 VAL A C 1
ATOM 1619 O O . VAL A 1 206 ? -14.359 24.422 20.625 1 91.75 206 VAL A O 1
ATOM 1622 N N . ALA A 1 207 ? -13.641 22.312 20.781 1 93.19 207 ALA A N 1
ATOM 1623 C CA . ALA A 1 207 ? -12.391 22.656 20.109 1 93.19 207 ALA A CA 1
ATOM 1624 C C . ALA A 1 207 ? -12.641 23.078 18.672 1 93.19 207 ALA A C 1
ATOM 1626 O O . ALA A 1 207 ? -11.992 23.984 18.156 1 93.19 207 ALA A O 1
ATOM 1627 N N . ALA A 1 208 ? -13.539 22.469 18 1 90.56 208 ALA A N 1
ATOM 1628 C CA . ALA A 1 208 ? -13.906 22.812 16.641 1 90.56 208 ALA A CA 1
ATOM 1629 C C . ALA A 1 208 ? -14.453 24.234 16.562 1 90.56 208 ALA A C 1
ATOM 1631 O O . ALA A 1 208 ? -14.039 25.016 15.703 1 90.56 208 ALA A O 1
ATOM 1632 N N . ASP A 1 209 ? -15.258 24.484 17.469 1 92.75 209 ASP A N 1
ATOM 1633 C CA . ASP A 1 209 ? -15.867 25.812 17.516 1 92.75 209 ASP A CA 1
ATOM 1634 C C . ASP A 1 209 ? -14.82 26.875 17.812 1 92.75 209 ASP A C 1
ATOM 1636 O O . ASP A 1 209 ? -14.812 27.938 17.188 1 92.75 209 ASP A O 1
ATOM 1640 N N . LYS A 1 210 ? -14.062 26.578 18.766 1 96.19 210 LYS A N 1
ATOM 1641 C CA . LYS A 1 210 ? -12.984 27.516 19.125 1 96.19 210 LYS A CA 1
ATOM 1642 C C . LYS A 1 210 ? -12.094 27.797 17.922 1 96.19 210 LYS A C 1
ATOM 1644 O O . LYS A 1 210 ? -11.664 28.938 17.719 1 96.19 210 LYS A O 1
ATOM 1649 N N . CYS A 1 211 ? -11.805 26.812 17.172 1 94.44 211 CYS A N 1
ATOM 1650 C CA . CYS A 1 211 ? -10.961 26.938 15.977 1 94.44 211 CYS A CA 1
ATOM 1651 C C . CYS A 1 211 ? -11.555 27.938 15 1 94.44 211 CYS A C 1
ATOM 1653 O O . CYS A 1 211 ? -10.844 28.812 14.477 1 94.44 211 CYS A O 1
ATOM 1655 N N . VAL A 1 212 ? -12.789 27.906 14.758 1 94.62 212 VAL A N 1
ATOM 1656 C CA . VAL A 1 212 ? -13.461 28.812 13.836 1 94.62 212 VAL A CA 1
ATOM 1657 C C . VAL A 1 212 ? -13.461 30.234 14.406 1 94.62 212 VAL A C 1
ATOM 1659 O O . VAL A 1 212 ? -13.133 31.188 13.703 1 94.62 212 VAL A O 1
ATOM 1662 N N . ARG A 1 213 ? -13.75 30.344 15.633 1 95.56 213 ARG A N 1
ATOM 1663 C CA . ARG A 1 213 ? -13.812 31.656 16.281 1 95.56 213 ARG A CA 1
ATOM 1664 C C . ARG A 1 213 ? -12.461 32.375 16.234 1 95.56 213 ARG A C 1
ATOM 1666 O O . ARG A 1 213 ? -12.391 33.562 15.953 1 95.56 213 ARG A O 1
ATOM 1673 N N . GLU A 1 214 ? -11.523 31.578 16.516 1 95.31 214 GLU A N 1
ATOM 1674 C CA . GLU A 1 214 ? -10.172 32.156 16.469 1 95.31 214 GLU A CA 1
ATOM 1675 C C . GLU A 1 214 ? -9.82 32.594 15.047 1 95.31 214 GLU A C 1
ATOM 1677 O O . GLU A 1 214 ? -9.016 33.531 14.875 1 95.31 214 GLU A O 1
ATOM 1682 N N . SER A 1 215 ? -10.414 32.031 14.031 1 95.75 215 SER A N 1
ATOM 1683 C CA . SER A 1 215 ? -10.062 32.312 12.641 1 95.75 215 SER A CA 1
ATOM 1684 C C . SER A 1 215 ? -10.773 33.562 12.133 1 95.75 215 SER A C 1
ATOM 1686 O O . SER A 1 215 ? -10.445 34.062 11.055 1 95.75 215 SER A O 1
ATOM 1688 N N . TYR A 1 216 ? -11.672 34.125 13.016 1 94.81 216 TYR A N 1
ATOM 1689 C CA . TYR A 1 216 ? -12.344 35.344 12.625 1 94.81 216 TYR A CA 1
ATOM 1690 C C . TYR A 1 216 ? -11.352 36.5 12.516 1 94.81 216 TYR A C 1
ATOM 1692 O O . TYR A 1 216 ? -11.602 37.469 11.789 1 94.81 216 TYR A O 1
ATOM 1700 N N . SER A 1 217 ? -10.297 36.375 13.234 1 93.94 217 SER A N 1
ATOM 1701 C CA . SER A 1 217 ? -9.281 37.406 13.258 1 93.94 217 SER A CA 1
ATOM 1702 C C . SER A 1 217 ? -8.461 37.406 11.969 1 93.94 217 SER A C 1
ATOM 1704 O O . SER A 1 217 ? -7.734 38.375 11.695 1 93.94 217 SER A O 1
ATOM 1706 N N . LEU A 1 218 ? -8.539 36.438 11.164 1 95.62 218 LEU A N 1
ATOM 1707 C CA . LEU A 1 218 ? -7.789 36.344 9.922 1 95.62 218 LEU A CA 1
ATOM 1708 C C . LEU A 1 218 ? -8.422 37.219 8.844 1 95.62 218 LEU A C 1
ATOM 1710 O O . LEU A 1 218 ? -9.633 37.156 8.617 1 95.62 218 LEU A O 1
ATOM 1714 N N . PRO A 1 219 ? -7.578 37.969 8.289 1 96.31 219 PRO A N 1
ATOM 1715 C CA . PRO A 1 219 ? -8.109 38.844 7.223 1 96.31 219 PRO A CA 1
ATOM 1716 C C . PRO A 1 219 ? -8.805 38.031 6.117 1 96.31 219 PRO A C 1
ATOM 1718 O O . PRO A 1 219 ? -8.219 37.094 5.562 1 96.31 219 PRO A O 1
ATOM 1721 N N . GLY A 1 220 ? -10.078 38.375 5.844 1 95.12 220 GLY A N 1
ATOM 1722 C CA . GLY A 1 220 ? -10.805 37.812 4.723 1 95.12 220 GLY A CA 1
ATOM 1723 C C . GLY A 1 220 ? -11.57 36.531 5.09 1 95.12 220 GLY A C 1
ATOM 1724 O O . GLY A 1 220 ? -12.297 36 4.266 1 95.12 220 GLY A O 1
ATOM 1725 N N . PHE A 1 221 ? -11.32 36.094 6.277 1 95.5 221 PHE A N 1
ATOM 1726 C CA . PHE A 1 221 ? -11.969 34.844 6.668 1 95.5 221 PHE A CA 1
ATOM 1727 C C . PHE A 1 221 ? -13.461 35.062 6.922 1 95.5 221 PHE A C 1
ATOM 1729 O O . PHE A 1 221 ? -14.297 34.344 6.41 1 95.5 221 PHE A O 1
ATOM 1736 N N . SER A 1 222 ? -13.734 36.094 7.797 1 92.75 222 SER A N 1
ATOM 1737 C CA . SER A 1 222 ? -15.117 36.375 8.156 1 92.75 222 SER A CA 1
ATOM 1738 C C . SER A 1 222 ? -15.953 36.688 6.918 1 92.75 222 SER A C 1
ATOM 1740 O O . SER A 1 222 ? -15.586 37.562 6.129 1 92.75 222 SER A O 1
ATOM 1742 N N . GLY A 1 223 ? -17.031 35.969 6.742 1 90.81 223 GLY A N 1
ATOM 1743 C CA . GLY A 1 223 ? -17.922 36.188 5.609 1 90.81 223 GLY A CA 1
ATOM 1744 C C . GLY A 1 223 ? -17.516 35.406 4.383 1 90.81 223 GLY A C 1
ATOM 1745 O O . GLY A 1 223 ? -18.234 35.375 3.387 1 90.81 223 GLY A O 1
ATOM 1746 N N . SER A 1 224 ? -16.281 34.875 4.367 1 91.5 224 SER A N 1
ATOM 1747 C CA . SER A 1 224 ? -15.844 34.062 3.236 1 91.5 224 SER A CA 1
ATOM 1748 C C . SER A 1 224 ? -16.672 32.781 3.105 1 91.5 224 SER A C 1
ATOM 1750 O O . SER A 1 224 ? -17.422 32.438 4.02 1 91.5 224 SER A O 1
ATOM 1752 N N . GLU A 1 225 ? -16.547 32.156 1.956 1 88.38 225 GLU A N 1
ATOM 1753 C CA . GLU A 1 225 ? -17.234 30.906 1.741 1 88.38 225 GLU A CA 1
ATOM 1754 C C . GLU A 1 225 ? -16.781 29.844 2.738 1 88.38 225 GLU A C 1
ATOM 1756 O O . GLU A 1 225 ? -17.594 29.062 3.227 1 88.38 225 GLU A O 1
ATOM 1761 N N . ASP A 1 226 ? -15.5 29.891 3.029 1 87.12 226 ASP A N 1
ATOM 1762 C CA . ASP A 1 226 ? -14.93 28.953 3.994 1 87.12 226 ASP A CA 1
ATOM 1763 C C . ASP A 1 226 ? -15.547 29.141 5.375 1 87.12 226 ASP A C 1
ATOM 1765 O O . ASP A 1 226 ? -15.938 28.172 6.031 1 87.12 226 ASP A O 1
ATOM 1769 N N . CYS A 1 227 ? -15.625 30.344 5.711 1 91.19 227 CYS A N 1
ATOM 1770 C CA . CYS A 1 227 ? -16.188 30.688 7.008 1 91.19 227 CYS A CA 1
ATOM 1771 C C . CYS A 1 227 ? -17.656 30.25 7.102 1 91.19 227 CYS A C 1
ATOM 1773 O O . CYS A 1 227 ? -18.031 29.578 8.055 1 91.19 227 CYS A O 1
ATOM 1775 N N . VAL A 1 228 ? -18.375 30.562 6.156 1 90.44 228 VAL A N 1
ATOM 1776 C CA . VAL A 1 228 ? -19.797 30.25 6.133 1 90.44 228 VAL A CA 1
ATOM 1777 C C . VAL A 1 228 ? -19.984 28.734 6.172 1 90.44 228 VAL A C 1
ATOM 1779 O O . VAL A 1 228 ? -20.859 28.234 6.887 1 90.44 228 VAL A O 1
ATOM 1782 N N . SER A 1 229 ? -19.188 28.109 5.457 1 86.06 229 SER A N 1
ATOM 1783 C CA . SER A 1 229 ? -19.297 26.656 5.418 1 86.06 229 SER A CA 1
ATOM 1784 C C . SER A 1 229 ? -19.016 26.047 6.785 1 86.06 229 SER A C 1
ATOM 1786 O O . SER A 1 229 ? -19.703 25.125 7.211 1 86.06 229 SER A O 1
ATOM 1788 N N . MET A 1 230 ? -18.047 26.484 7.473 1 88.12 230 MET A N 1
ATOM 1789 C CA . MET A 1 230 ? -17.688 25.953 8.781 1 88.12 230 MET A CA 1
ATOM 1790 C C . MET A 1 230 ? -18.734 26.297 9.828 1 88.12 230 MET A C 1
ATOM 1792 O O . MET A 1 230 ? -19.078 25.453 10.672 1 88.12 230 MET A O 1
ATOM 1796 N N . GLU A 1 231 ? -19.188 27.516 9.719 1 89.88 231 GLU A N 1
ATOM 1797 C CA . GLU A 1 231 ? -20.266 27.906 10.625 1 89.88 231 GLU A CA 1
ATOM 1798 C C . GLU A 1 231 ? -21.5 27.031 10.43 1 89.88 231 GLU A C 1
ATOM 1800 O O . GLU A 1 231 ? -22.125 26.594 11.398 1 89.88 231 GLU A O 1
ATOM 1805 N N . THR A 1 232 ? -21.781 26.859 9.203 1 85.25 232 THR A N 1
ATOM 1806 C CA . THR A 1 232 ? -22.922 26.016 8.875 1 85.25 232 THR A CA 1
ATOM 1807 C C . THR A 1 232 ? -22.688 24.578 9.352 1 85.25 232 THR A C 1
ATOM 1809 O O . THR A 1 232 ? -23.594 23.938 9.891 1 85.25 232 THR A O 1
ATOM 1812 N N . LEU A 1 233 ? -21.547 24.125 9.148 1 81.94 233 LEU A N 1
ATOM 1813 C CA . LEU A 1 233 ? -21.172 22.781 9.57 1 81.94 233 LEU A CA 1
ATOM 1814 C C . LEU A 1 233 ? -21.312 22.625 11.086 1 81.94 233 LEU A C 1
ATOM 1816 O O . LEU A 1 233 ? -21.906 21.656 11.562 1 81.94 233 LEU A O 1
ATOM 1820 N N . LEU A 1 234 ? -20.766 23.531 11.805 1 85.56 234 LEU A N 1
ATOM 1821 C CA . LEU A 1 234 ? -20.812 23.484 13.266 1 85.56 234 LEU A CA 1
ATOM 1822 C C . LEU A 1 234 ? -22.25 23.578 13.766 1 85.56 234 LEU A C 1
ATOM 1824 O O . LEU A 1 234 ? -22.641 22.891 14.703 1 85.56 234 LEU A O 1
ATOM 1828 N N . ALA A 1 235 ? -22.938 24.438 13.109 1 84.56 235 ALA A N 1
ATOM 1829 C CA . ALA A 1 235 ? -24.359 24.562 13.469 1 84.56 235 ALA A CA 1
ATOM 1830 C C . ALA A 1 235 ? -25.094 23.25 13.219 1 84.56 235 ALA A C 1
ATOM 1832 O O . ALA A 1 235 ? -25.875 22.797 14.062 1 84.56 235 ALA A O 1
ATOM 1833 N N . ALA A 1 236 ? -24.75 22.812 12.094 1 77.75 236 ALA A N 1
ATOM 1834 C CA . ALA A 1 236 ? -25.391 21.547 11.742 1 77.75 236 ALA A CA 1
ATOM 1835 C C . ALA A 1 236 ? -24.969 20.453 12.711 1 77.75 236 ALA A C 1
ATOM 1837 O O . ALA A 1 236 ? -25.797 19.609 13.094 1 77.75 236 ALA A O 1
ATOM 1838 N N . PHE A 1 237 ? -23.812 20.453 13.102 1 73.81 237 PHE A N 1
ATOM 1839 C CA . PHE A 1 237 ? -23.281 19.469 14.039 1 73.81 237 PHE A CA 1
ATOM 1840 C C . PHE A 1 237 ? -23.906 19.625 15.414 1 73.81 237 PHE A C 1
ATOM 1842 O O . PHE A 1 237 ? -24.281 18.641 16.062 1 73.81 237 PHE A O 1
ATOM 1849 N N . ASP A 1 238 ? -24.016 20.828 15.82 1 76 238 ASP A N 1
ATOM 1850 C CA . ASP A 1 238 ? -24.562 21.141 17.125 1 76 238 ASP A CA 1
ATOM 1851 C C . ASP A 1 238 ? -26.062 20.828 17.188 1 76 238 ASP A C 1
ATOM 1853 O O . ASP A 1 238 ? -26.547 20.312 18.203 1 76 238 ASP A O 1
ATOM 1857 N N . GLU A 1 239 ? -26.703 21.172 16.094 1 73 239 GLU A N 1
ATOM 1858 C CA . GLU A 1 239 ? -28.141 20.953 16.016 1 73 239 GLU A CA 1
ATOM 1859 C C . GLU A 1 239 ? -28.469 19.516 15.609 1 73 239 GLU A C 1
ATOM 1861 O O . GLU A 1 239 ? -29.641 19.141 15.547 1 73 239 GLU A O 1
ATOM 1866 N N . GLN A 1 240 ? -27.391 18.984 15.398 1 63.66 240 GLN A N 1
ATOM 1867 C CA . GLN A 1 240 ? -27.531 17.594 14.953 1 63.66 240 GLN A CA 1
ATOM 1868 C C . GLN A 1 240 ? -28.453 17.5 13.742 1 63.66 240 GLN A C 1
ATOM 1870 O O . GLN A 1 240 ? -29.344 16.641 13.688 1 63.66 240 GLN A O 1
ATOM 1875 N N . ASP A 1 241 ? -28.266 18.703 13.023 1 64.12 241 ASP A N 1
ATOM 1876 C CA . ASP A 1 241 ? -28.969 18.766 11.742 1 64.12 241 ASP A CA 1
ATOM 1877 C C . ASP A 1 241 ? -28.203 18.016 10.656 1 64.12 241 ASP A C 1
ATOM 1879 O O . ASP A 1 241 ? -27.312 18.594 10.016 1 64.12 241 ASP A O 1
ATOM 1883 N N . GLU A 1 242 ? -28.5 16.922 10.461 1 56.38 242 GLU A N 1
ATOM 1884 C CA . GLU A 1 242 ? -27.734 16.047 9.578 1 56.38 242 GLU A CA 1
ATOM 1885 C C . GLU A 1 242 ? -27.844 16.5 8.125 1 56.38 242 GLU A C 1
ATOM 1887 O O . GLU A 1 242 ? -26.875 16.391 7.363 1 56.38 242 GLU A O 1
ATOM 1892 N N . ASP A 1 243 ? -29.047 17 7.75 1 56.16 243 ASP A N 1
ATOM 1893 C CA . ASP A 1 243 ? -29.234 17.5 6.387 1 56.16 243 ASP A CA 1
ATOM 1894 C C . ASP A 1 243 ? -28.281 18.656 6.094 1 56.16 243 ASP A C 1
ATOM 1896 O O . ASP A 1 243 ? -27.609 18.672 5.059 1 56.16 243 ASP A O 1
ATOM 1900 N N . LYS A 1 244 ? -28.391 19.438 6.957 1 67.06 244 LYS A N 1
ATOM 1901 C CA . LYS A 1 244 ? -27.516 20.594 6.805 1 67.06 244 LYS A CA 1
ATOM 1902 C C . LYS A 1 244 ? -26.047 20.172 6.82 1 67.06 244 LYS A C 1
ATOM 1904 O O . LYS A 1 244 ? -25.219 20.703 6.07 1 67.06 244 LYS A O 1
ATOM 1909 N N . LEU A 1 245 ? -25.672 19.266 7.664 1 66.75 245 LEU A N 1
ATOM 1910 C CA . LEU A 1 245 ? -24.312 18.766 7.777 1 66.75 245 LEU A CA 1
ATOM 1911 C C . LEU A 1 245 ? -23.859 18.125 6.469 1 66.75 245 LEU A C 1
ATOM 1913 O O . LEU A 1 245 ? -22.75 18.391 5.992 1 66.75 245 LEU A O 1
ATOM 1917 N N . SER A 1 246 ? -24.656 17.406 5.922 1 57.91 246 SER A N 1
ATOM 1918 C CA . SER A 1 246 ? -24.359 16.734 4.66 1 57.91 246 SER A CA 1
ATOM 1919 C C . SER A 1 246 ? -24.188 17.75 3.529 1 57.91 246 SER A C 1
ATOM 1921 O O . SER A 1 246 ? -23.281 17.609 2.699 1 57.91 246 SER A O 1
ATOM 1923 N N . ARG A 1 247 ? -25.016 18.688 3.467 1 64.44 247 ARG A N 1
ATOM 1924 C CA . ARG A 1 247 ? -24.938 19.719 2.443 1 64.44 247 ARG A CA 1
ATOM 1925 C C . ARG A 1 247 ? -23.609 20.453 2.516 1 64.44 247 ARG A C 1
ATOM 1927 O O . ARG A 1 247 ? -22.969 20.688 1.488 1 64.44 247 ARG A O 1
ATOM 1934 N N . VAL A 1 248 ? -23.312 20.734 3.689 1 71.94 248 VAL A N 1
ATOM 1935 C CA . VAL A 1 248 ? -22.078 21.484 3.854 1 71.94 248 VAL A CA 1
ATOM 1936 C C . VAL A 1 248 ? -20.875 20.594 3.5 1 71.94 248 VAL A C 1
ATOM 1938 O O . VAL A 1 248 ? -19.938 21.047 2.836 1 71.94 248 VAL A O 1
ATOM 1941 N N . CYS A 1 249 ? -20.891 19.375 3.83 1 63.31 249 CYS A N 1
ATOM 1942 C CA . CYS A 1 249 ? -19.781 18.469 3.586 1 63.31 249 CYS A CA 1
ATOM 1943 C C . CYS A 1 249 ? -19.641 18.156 2.1 1 63.31 249 CYS A C 1
ATOM 1945 O O . CYS A 1 249 ? -18.547 17.844 1.625 1 63.31 249 CYS A O 1
ATOM 1947 N N . ASN A 1 250 ? -20.703 18.375 1.432 1 57.97 250 ASN A N 1
ATOM 1948 C CA . ASN A 1 250 ? -20.688 18.078 0.002 1 57.97 250 ASN A CA 1
ATOM 1949 C C . ASN A 1 250 ? -20.453 19.344 -0.826 1 57.97 250 ASN A C 1
ATOM 1951 O O . ASN A 1 250 ? -20.484 19.297 -2.057 1 57.97 250 ASN A O 1
ATOM 1955 N N . SER A 1 251 ? -20.422 20.25 -0.123 1 66 251 SER A N 1
ATOM 1956 C CA . SER A 1 251 ? -20.125 21.484 -0.843 1 66 251 SER A CA 1
ATOM 1957 C C . SER A 1 251 ? -18.812 21.359 -1.609 1 66 251 SER A C 1
ATOM 1959 O O . SER A 1 251 ? -17.906 20.625 -1.201 1 66 251 SER A O 1
ATOM 1961 N N . PRO A 1 252 ? -18.734 21.859 -2.846 1 61.78 252 PRO A N 1
ATOM 1962 C CA . PRO A 1 252 ? -17.5 21.828 -3.627 1 61.78 252 PRO A CA 1
ATOM 1963 C C . PRO A 1 252 ? -16.266 22.234 -2.805 1 61.78 252 PRO A C 1
ATOM 1965 O O . PRO A 1 252 ? -15.18 21.672 -3 1 61.78 252 PRO A O 1
ATOM 1968 N N . LEU A 1 253 ? -16.531 23.109 -1.891 1 67.19 253 LEU A N 1
ATOM 1969 C CA . LEU A 1 253 ? -15.438 23.594 -1.063 1 67.19 253 LEU A CA 1
ATOM 1970 C C . LEU A 1 253 ? -14.844 22.453 -0.241 1 67.19 253 LEU A C 1
ATOM 1972 O O . LEU A 1 253 ? -13.625 22.297 -0.172 1 67.19 253 LEU A O 1
ATOM 1976 N N . LEU A 1 254 ? -15.602 21.703 0.34 1 66.38 254 LEU A N 1
ATOM 1977 C CA . LEU A 1 254 ? -15.125 20.656 1.242 1 66.38 254 LEU A CA 1
ATOM 1978 C C . LEU A 1 254 ? -14.805 19.375 0.475 1 66.38 254 LEU A C 1
ATOM 1980 O O . LEU A 1 254 ? -13.914 18.625 0.862 1 66.38 254 LEU A O 1
ATOM 1984 N N . LYS A 1 255 ? -15.453 19.266 -0.653 1 57.47 255 LYS A N 1
ATOM 1985 C CA . LYS A 1 255 ? -15.266 18.047 -1.451 1 57.47 255 LYS A CA 1
ATOM 1986 C C . LYS A 1 255 ? -13.898 18.047 -2.127 1 57.47 255 LYS A C 1
ATOM 1988 O O . LYS A 1 255 ? -13.25 17 -2.217 1 57.47 255 LYS A O 1
ATOM 1993 N N . TYR A 1 256 ? -13.57 19.141 -2.637 1 49.62 256 TYR A N 1
ATOM 1994 C CA . TYR A 1 256 ? -12.344 19.219 -3.414 1 49.62 256 TYR A CA 1
ATOM 1995 C C . TYR A 1 256 ? -11.156 19.594 -2.529 1 49.62 256 TYR A C 1
ATOM 1997 O O . TYR A 1 256 ? -10.07 19.891 -3.027 1 49.62 256 TYR A O 1
ATOM 2005 N N . MET A 1 257 ? -11.492 19.734 -1.352 1 54.38 257 MET A N 1
ATOM 2006 C CA . MET A 1 257 ? -10.367 20.078 -0.485 1 54.38 257 MET A CA 1
ATOM 2007 C C . MET A 1 257 ? -9.336 18.953 -0.477 1 54.38 257 MET A C 1
ATOM 2009 O O . MET A 1 257 ? -8.148 19.188 -0.255 1 54.38 257 MET A O 1
ATOM 2013 N N . ASP A 1 258 ? -9.805 17.688 -0.799 1 47.38 258 ASP A N 1
ATOM 2014 C CA . ASP A 1 258 ? -8.906 16.531 -0.796 1 47.38 258 ASP A CA 1
ATOM 2015 C C . ASP A 1 258 ? -7.719 16.766 -1.725 1 47.38 258 ASP A C 1
ATOM 2017 O O . ASP A 1 258 ? -6.617 16.281 -1.462 1 47.38 258 ASP A O 1
ATOM 2021 N N . ASN A 1 259 ? -7.984 17.312 -2.859 1 42.03 259 ASN A N 1
ATOM 2022 C CA . ASN A 1 259 ? -6.852 17.438 -3.773 1 42.03 259 ASN A CA 1
ATOM 2023 C C . ASN A 1 259 ? -5.688 18.188 -3.119 1 42.03 259 ASN A C 1
ATOM 2025 O O . ASN A 1 259 ? -4.523 17.906 -3.42 1 42.03 259 ASN A O 1
ATOM 2029 N N . ASP A 1 260 ? -5.867 19.234 -2.504 1 38.5 260 ASP A N 1
ATOM 2030 C CA . ASP A 1 260 ? -4.789 19.984 -1.876 1 38.5 260 ASP A CA 1
ATOM 2031 C C . ASP A 1 260 ? -4.461 19.438 -0.493 1 38.5 260 ASP A C 1
ATOM 2033 O O . ASP A 1 260 ? -3.346 19.609 0.002 1 38.5 260 ASP A O 1
ATOM 2037 N N . VAL A 1 261 ? -5.344 19.281 0.387 1 35.41 261 VAL A N 1
ATOM 2038 C CA . VAL A 1 261 ? -5.066 18.891 1.766 1 35.41 261 VAL A CA 1
ATOM 2039 C C . VAL A 1 261 ? -4.887 17.375 1.847 1 35.41 261 VAL A C 1
ATOM 2041 O O . VAL A 1 261 ? -5.598 16.609 1.176 1 35.41 261 VAL A O 1
ATOM 2044 N N . SER A 1 262 ? -3.709 16.922 2.043 1 33.97 262 SER A N 1
ATOM 2045 C CA . SER A 1 262 ? -3.262 15.531 2.166 1 33.97 262 SER A CA 1
ATOM 2046 C C . SER A 1 262 ? -4.348 14.656 2.771 1 33.97 262 SER A C 1
ATOM 2048 O O . SER A 1 262 ? -4.168 13.438 2.906 1 33.97 262 SER A O 1
ATOM 2050 N N . VAL A 1 263 ? -5.012 15.305 3.75 1 35.16 263 VAL A N 1
ATOM 2051 C CA . VAL A 1 263 ? -6.098 14.508 4.32 1 35.16 263 VAL A CA 1
ATOM 2052 C C . VAL A 1 263 ? -7.258 14.438 3.328 1 35.16 263 VAL A C 1
ATOM 2054 O O . VAL A 1 263 ? -7.836 15.461 2.963 1 35.16 263 VAL A O 1
ATOM 2057 N N . SER A 1 264 ? -7.125 13.703 2.49 1 34.94 264 SER A N 1
ATOM 2058 C CA . SER A 1 264 ? -8.227 13.594 1.539 1 34.94 264 SER A CA 1
ATOM 2059 C C . SER A 1 264 ? -9.57 13.617 2.25 1 34.94 264 SER A C 1
ATOM 2061 O O . SER A 1 264 ? -9.867 12.734 3.064 1 34.94 264 SER A O 1
ATOM 2063 N N . PRO A 1 265 ? -10.031 14.906 2.455 1 35.69 265 PRO A N 1
ATOM 2064 C CA . PRO A 1 265 ? -11.367 14.945 3.062 1 35.69 265 PRO A CA 1
ATOM 2065 C C . PRO A 1 265 ? -12.195 13.703 2.754 1 35.69 265 PRO A C 1
ATOM 2067 O O . PRO A 1 265 ? -13 13.273 3.584 1 35.69 265 PRO A O 1
ATOM 2070 N N . SER A 1 266 ? -11.875 13.203 1.63 1 38.59 266 SER A N 1
ATOM 2071 C CA . SER A 1 266 ? -12.562 11.992 1.193 1 38.59 266 SER A CA 1
ATOM 2072 C C . SER A 1 266 ? -12.305 10.836 2.156 1 38.59 266 SER A C 1
ATOM 2074 O O . SER A 1 266 ? -13.148 9.961 2.32 1 38.59 266 SER A O 1
ATOM 2076 N N . GLU A 1 267 ? -11.055 11 2.732 1 40.12 267 GLU A N 1
ATOM 2077 C CA . GLU A 1 267 ? -10.68 10.008 3.734 1 40.12 267 GLU A CA 1
ATOM 2078 C C . GLU A 1 267 ? -11.242 10.359 5.105 1 40.12 267 GLU A C 1
ATOM 2080 O O . GLU A 1 267 ? -11.539 9.477 5.91 1 40.12 267 GLU A O 1
ATOM 2085 N N . LEU A 1 268 ? -11.148 11.672 5.406 1 39.47 268 LEU A N 1
ATOM 2086 C CA . LEU A 1 268 ? -11.508 12.164 6.73 1 39.47 268 LEU A CA 1
ATOM 2087 C C . LEU A 1 268 ? -13.023 12.336 6.855 1 39.47 268 LEU A C 1
ATOM 2089 O O . LEU A 1 268 ? -13.594 12.078 7.918 1 39.47 268 LEU A O 1
ATOM 2093 N N . PHE A 1 269 ? -13.461 12.977 5.945 1 40.25 269 PHE A N 1
ATOM 2094 C CA . PHE A 1 269 ? -14.844 13.406 6.129 1 40.25 269 PHE A CA 1
ATOM 2095 C C . PHE A 1 269 ? -15.75 12.219 6.395 1 40.25 269 PHE A C 1
ATOM 2097 O O . PHE A 1 269 ? -16.609 12.266 7.285 1 40.25 269 PHE A O 1
ATOM 2104 N N . PRO A 1 270 ? -15.477 11.227 5.676 1 38.66 270 PRO A N 1
ATOM 2105 C CA . PRO A 1 270 ? -16.344 10.109 6.031 1 38.66 270 PRO A CA 1
ATOM 2106 C C . PRO A 1 270 ? -16.172 9.656 7.48 1 38.66 270 PRO A C 1
ATOM 2108 O O . PRO A 1 270 ? -17.156 9.336 8.156 1 38.66 270 PRO A O 1
ATOM 2111 N N . THR A 1 271 ? -14.992 9.758 7.941 1 38.22 271 THR A N 1
ATOM 2112 C CA . THR A 1 271 ? -14.695 9.43 9.328 1 38.22 271 THR A CA 1
ATOM 2113 C C . THR A 1 271 ? -15.164 10.547 10.258 1 38.22 271 THR A C 1
ATOM 2115 O O . THR A 1 271 ? -15.609 10.281 11.383 1 38.22 271 THR A O 1
ATOM 2118 N N . LEU A 1 272 ? -14.906 11.703 9.938 1 38 272 LEU A N 1
ATOM 2119 C CA . LEU A 1 272 ? -15.32 12.781 10.828 1 38 272 LEU A CA 1
ATOM 2120 C C . LEU A 1 272 ? -16.828 12.75 11.055 1 38 272 LEU A C 1
ATOM 2122 O O . LEU A 1 272 ? -17.281 12.93 12.188 1 38 272 LEU A O 1
ATOM 2126 N N . ILE A 1 273 ? -17.516 12.758 10.055 1 36.47 273 ILE A N 1
ATOM 2127 C CA . ILE A 1 273 ? -18.953 12.742 10.281 1 36.47 273 ILE A CA 1
ATOM 2128 C C . ILE A 1 273 ? -19.328 11.508 11.109 1 36.47 273 ILE A C 1
ATOM 2130 O O . ILE A 1 273 ? -20.141 11.594 12.023 1 36.47 273 ILE A O 1
ATOM 2134 N N . MET A 1 274 ? -18.672 10.43 10.906 1 35.34 274 MET A N 1
ATOM 2135 C CA . MET A 1 274 ? -18.875 9.234 11.719 1 35.34 274 MET A CA 1
ATOM 2136 C C . MET A 1 274 ? -18.438 9.469 13.156 1 35.34 274 MET A C 1
ATOM 2138 O O . MET A 1 274 ? -19.125 9.078 14.102 1 35.34 274 MET A O 1
ATOM 2142 N N . ASN A 1 275 ? -17.266 9.945 13.289 1 36.38 275 ASN A N 1
ATOM 2143 C CA . ASN A 1 275 ? -16.797 10.227 14.641 1 36.38 275 ASN A CA 1
ATOM 2144 C C . ASN A 1 275 ? -17.656 11.281 15.328 1 36.38 275 ASN A C 1
ATOM 2146 O O . ASN A 1 275 ? -17.875 11.227 16.547 1 36.38 275 ASN A O 1
ATOM 2150 N N . HIS A 1 276 ? -17.938 12.305 14.758 1 34.81 276 HIS A N 1
ATOM 2151 C CA . HIS A 1 276 ? -18.797 13.289 15.406 1 34.81 276 HIS A CA 1
ATOM 2152 C C . HIS A 1 276 ? -20.078 12.648 15.93 1 34.81 276 HIS A C 1
ATOM 2154 O O . HIS A 1 276 ? -20.516 12.938 17.047 1 34.81 276 HIS A O 1
ATOM 2160 N N . HIS A 1 277 ? -20.656 11.789 15.172 1 32.75 277 HIS A N 1
ATOM 2161 C CA . HIS A 1 277 ? -21.906 11.211 15.664 1 32.75 277 HIS A CA 1
ATOM 2162 C C . HIS A 1 277 ? -21.641 10.219 16.797 1 32.75 277 HIS A C 1
ATOM 2164 O O . HIS A 1 277 ? -22.391 10.156 17.766 1 32.75 277 HIS A O 1
ATOM 2170 N N . ILE A 1 278 ? -20.578 9.508 16.781 1 33.47 278 ILE A N 1
ATOM 2171 C CA . ILE A 1 278 ? -20.219 8.68 17.922 1 33.47 278 ILE A CA 1
ATOM 2172 C C . ILE A 1 278 ? -20.078 9.562 19.172 1 33.47 278 ILE A C 1
ATOM 2174 O O . ILE A 1 278 ? -20.531 9.195 20.25 1 33.47 278 ILE A O 1
ATOM 2178 N N . ARG A 1 279 ? -19.406 10.602 19.062 1 33.78 279 ARG A N 1
ATOM 2179 C CA . ARG A 1 279 ? -19.25 11.422 20.266 1 33.78 279 ARG A CA 1
ATOM 2180 C C . ARG A 1 279 ? -20.609 11.938 20.766 1 33.78 279 ARG A C 1
ATOM 2182 O O . ARG A 1 279 ? -20.844 12 21.969 1 33.78 279 ARG A O 1
ATOM 2189 N N . MET A 1 280 ? -21.422 12.25 19.906 1 33.62 280 MET A N 1
ATOM 2190 C CA . MET A 1 280 ? -22.703 12.742 20.422 1 33.62 280 MET A CA 1
ATOM 2191 C C . MET A 1 280 ? -23.5 11.617 21.078 1 33.62 280 MET A C 1
ATOM 2193 O O . MET A 1 280 ? -24.172 11.828 22.078 1 33.62 280 MET A O 1
ATOM 2197 N N . ILE A 1 281 ? -23.453 10.492 20.531 1 32.56 281 ILE A N 1
ATOM 2198 C CA . ILE A 1 281 ? -24.141 9.391 21.203 1 32.56 281 ILE A CA 1
ATOM 2199 C C . ILE A 1 281 ? -23.453 9.07 22.531 1 32.56 281 ILE A C 1
ATOM 2201 O O . ILE A 1 281 ? -24.125 8.828 23.531 1 32.56 281 ILE A O 1
ATOM 2205 N N . SER A 1 282 ? -22.172 9.031 22.531 1 29.42 282 SER A N 1
ATOM 2206 C CA . SER A 1 282 ? -21.562 8.781 23.844 1 29.42 282 SER A CA 1
ATOM 2207 C C . SER A 1 282 ? -21.922 9.867 24.844 1 29.42 282 SER A C 1
ATOM 2209 O O . SER A 1 282 ? -22.078 9.594 26.031 1 29.42 282 SER A O 1
ATOM 2211 N N . LYS A 1 283 ? -22.047 11.094 24.453 1 33.06 283 LYS A N 1
ATOM 2212 C CA . LYS A 1 283 ? -22.453 12.078 25.453 1 33.06 283 LYS A CA 1
ATOM 2213 C C . LYS A 1 283 ? -23.906 11.859 25.875 1 33.06 283 LYS A C 1
ATOM 2215 O O . LYS A 1 283 ? -24.266 12.109 27.031 1 33.06 283 LYS A O 1
ATOM 2220 N N . GLY A 1 284 ? -24.766 11.453 24.953 1 32.34 284 GLY A N 1
ATOM 2221 C CA . GLY A 1 284 ? -26.109 11.273 25.484 1 32.34 284 GLY A CA 1
ATOM 2222 C C . GLY A 1 284 ? -26.234 10.055 26.375 1 32.34 284 GLY A C 1
ATOM 2223 O O . GLY A 1 284 ? -27.125 10 27.234 1 32.34 284 GLY A O 1
ATOM 2224 N N . SER A 1 285 ? -25.531 8.977 26.094 1 32.44 285 SER A N 1
ATOM 2225 C CA . SER A 1 285 ? -25.75 7.883 27.031 1 32.44 285 SER A CA 1
ATOM 2226 C C . SER A 1 285 ? -25.109 8.18 28.391 1 32.44 285 SER A C 1
ATOM 2228 O O . SER A 1 285 ? -25.359 7.461 29.359 1 32.44 285 SER A O 1
ATOM 2230 N N . CYS A 1 286 ? -24.078 8.938 28.453 1 31.45 286 CYS A N 1
ATOM 2231 C CA . CYS A 1 286 ? -23.562 9.086 29.812 1 31.45 286 CYS A CA 1
ATOM 2232 C C . CYS A 1 286 ? -24.484 9.961 30.656 1 31.45 286 CYS A C 1
ATOM 2234 O O . CYS A 1 286 ? -24.312 10.062 31.859 1 31.45 286 CYS A O 1
ATOM 2236 N N . ASP A 1 287 ? -25.234 10.789 30.141 1 30.41 287 ASP A N 1
ATOM 2237 C CA . ASP A 1 287 ? -25.953 11.578 31.125 1 30.41 287 ASP A CA 1
ATOM 2238 C C . ASP A 1 287 ? -26.984 10.727 31.875 1 30.41 287 ASP A C 1
ATOM 2240 O O . ASP A 1 287 ? -27.656 11.211 32.781 1 30.41 287 ASP A O 1
ATOM 2244 N N . ASN A 1 288 ? -27.391 9.562 31.406 1 28.8 288 ASN A N 1
ATOM 2245 C CA . ASN A 1 288 ? -28.312 8.906 32.312 1 28.8 288 ASN A CA 1
ATOM 2246 C C . ASN A 1 288 ? -27.594 8.219 33.469 1 28.8 288 ASN A C 1
ATOM 2248 O O . ASN A 1 288 ? -27.641 6.996 33.594 1 28.8 288 ASN A O 1
ATOM 2252 N N . ASP A 1 289 ? -26.328 8.578 33.719 1 28.58 289 ASP A N 1
ATOM 2253 C CA . ASP A 1 289 ? -25.938 8.18 35.094 1 28.58 289 ASP A CA 1
ATOM 2254 C C . ASP A 1 289 ? -26.844 8.828 36.125 1 28.58 289 ASP A C 1
ATOM 2256 O O . ASP A 1 289 ? -27 10.047 36.156 1 28.58 289 ASP A O 1
ATOM 2260 N N . PRO A 1 290 ? -27.969 8.133 36.656 1 30.72 290 PRO A N 1
ATOM 2261 C CA . PRO A 1 290 ? -28.734 8.516 37.844 1 30.72 290 PRO A CA 1
ATOM 2262 C C . PRO A 1 290 ? -27.844 8.914 39 1 30.72 290 PRO A C 1
ATOM 2264 O O . PRO A 1 290 ? -28.297 8.953 40.156 1 30.72 290 PRO A O 1
ATOM 2267 N N . LYS A 1 291 ? -26.656 9.289 38.875 1 29.7 291 LYS A N 1
ATOM 2268 C CA . LYS A 1 291 ? -26.062 9.633 40.156 1 29.7 291 LYS A CA 1
ATOM 2269 C C . LYS A 1 291 ? -26.906 10.68 40.875 1 29.7 291 LYS A C 1
ATOM 2271 O O . LYS A 1 291 ? -27.188 10.547 42.062 1 29.7 291 LYS A O 1
ATOM 2276 N N . ASN A 1 292 ? -26.75 11.875 40.5 1 25.73 292 ASN A N 1
ATOM 2277 C CA . ASN A 1 292 ? -26.766 12.906 41.531 1 25.73 292 ASN A CA 1
ATOM 2278 C C . ASN A 1 292 ? -28.188 13.164 42.031 1 25.73 292 ASN A C 1
ATOM 2280 O O . ASN A 1 292 ? -28.859 14.086 41.594 1 25.73 292 ASN A O 1
ATOM 2284 N N . SER A 1 293 ? -29.156 12.211 41.781 1 24.2 293 SER A N 1
ATOM 2285 C CA . SER A 1 293 ? -30.281 12.578 42.656 1 24.2 293 SER A CA 1
ATOM 2286 C C . SER A 1 293 ? -29.828 12.719 44.094 1 24.2 293 SER A C 1
ATOM 2288 O O . SER A 1 293 ? -28.984 11.961 44.562 1 24.2 293 SER A O 1
ATOM 2290 N N . ALA A 1 294 ? -30.016 14 44.812 1 25.2 294 ALA A N 1
ATOM 2291 C CA . ALA A 1 294 ? -30.016 14.586 46.156 1 25.2 294 ALA A CA 1
ATOM 2292 C C . ALA A 1 294 ? -30.672 13.641 47.156 1 25.2 294 ALA A C 1
ATOM 2294 O O . ALA A 1 294 ? -31.875 13.398 47.094 1 25.2 294 ALA A O 1
ATOM 2295 N N . LEU A 1 295 ? -29.969 12.539 47.531 1 26.72 295 LEU A N 1
ATOM 2296 C CA . LEU A 1 295 ? -30.078 12.07 48.906 1 26.72 295 LEU A CA 1
ATOM 2297 C C . LEU A 1 295 ? -30.016 13.242 49.875 1 26.72 295 LEU A C 1
ATOM 2299 O O . LEU A 1 295 ? -28.938 13.648 50.312 1 26.72 295 LEU A O 1
ATOM 2303 N N . HIS A 1 296 ? -30.672 14.422 49.5 1 21.61 296 HIS A N 1
ATOM 2304 C CA . HIS A 1 296 ? -31.031 15.43 50.469 1 21.61 296 HIS A CA 1
ATOM 2305 C C . HIS A 1 296 ? -31.906 14.836 51.594 1 21.61 296 HIS A C 1
ATOM 2307 O O . HIS A 1 296 ? -32.469 15.562 52.406 1 21.61 296 HIS A O 1
ATOM 2313 N N . HIS A 1 297 ? -32.031 13.422 51.688 1 25.23 297 HIS A N 1
ATOM 2314 C CA . HIS A 1 297 ? -32.875 13.242 52.844 1 25.23 297 HIS A CA 1
ATOM 2315 C C . HIS A 1 297 ? -32.281 13.953 54.062 1 25.23 297 HIS A C 1
ATOM 2317 O O . HIS A 1 297 ? -31.078 14.062 54.188 1 25.23 297 HIS A O 1
ATOM 2323 N N . ARG A 1 298 ? -33.156 14.758 54.844 1 22.75 298 ARG A N 1
ATOM 2324 C CA . ARG A 1 298 ? -33.5 15.422 56.094 1 22.75 298 ARG A CA 1
ATOM 2325 C C . ARG A 1 298 ? -33.156 14.539 57.281 1 22.75 298 ARG A C 1
ATOM 2327 O O . ARG A 1 298 ? -33.844 13.547 57.562 1 22.75 298 ARG A O 1
ATOM 2334 N N . ASN A 1 299 ? -31.906 13.891 57.375 1 21.69 299 ASN A N 1
ATOM 2335 C CA . ASN A 1 299 ? -31.625 13.703 58.781 1 21.69 299 ASN A CA 1
ATOM 2336 C C . ASN A 1 299 ? -31.75 15.008 59.562 1 21.69 299 ASN A C 1
ATOM 2338 O O . ASN A 1 299 ? -31.078 16 59.219 1 21.69 299 ASN A O 1
ATOM 2342 N N . LYS A 1 300 ? -32.969 14.969 60.094 1 18.91 300 LYS A N 1
ATOM 2343 C CA . LYS A 1 300 ? -33.188 15.125 61.531 1 18.91 300 LYS A CA 1
ATOM 2344 C C . LYS A 1 300 ? -32.5 14.016 62.312 1 18.91 300 LYS A C 1
ATOM 2346 O O . LYS A 1 300 ? -32.406 12.875 61.844 1 18.91 300 LYS A O 1
ATOM 2351 N N . MET B 1 1 ? 20.609 -6.527 -29.234 1 72 1 MET B N 1
ATOM 2352 C CA . MET B 1 1 ? 20.5 -5.277 -28.484 1 72 1 MET B CA 1
ATOM 2353 C C . MET B 1 1 ? 20.734 -5.512 -26.984 1 72 1 MET B C 1
ATOM 2355 O O . MET B 1 1 ? 21.594 -4.871 -26.375 1 72 1 MET B O 1
ATOM 2359 N N . ALA B 1 2 ? 20.203 -6.469 -26.469 1 81.81 2 ALA B N 1
ATOM 2360 C CA . ALA B 1 2 ? 20.422 -6.762 -25.047 1 81.81 2 ALA B CA 1
ATOM 2361 C C . ALA B 1 2 ? 21.844 -7.215 -24.797 1 81.81 2 ALA B C 1
ATOM 2363 O O . ALA B 1 2 ? 22.484 -6.766 -23.844 1 81.81 2 ALA B O 1
ATOM 2364 N N . ALA B 1 3 ? 22.422 -8.023 -25.562 1 87.75 3 ALA B N 1
ATOM 2365 C CA . ALA B 1 3 ? 23.781 -8.547 -25.406 1 87.75 3 ALA B CA 1
ATOM 2366 C C . ALA B 1 3 ? 24.812 -7.422 -25.484 1 87.75 3 ALA B C 1
ATOM 2368 O O . ALA B 1 3 ? 25.797 -7.434 -24.734 1 87.75 3 ALA B O 1
ATOM 2369 N N . GLN B 1 4 ? 24.578 -6.5 -26.422 1 89.94 4 GLN B N 1
ATOM 2370 C CA . GLN B 1 4 ? 25.484 -5.359 -26.547 1 89.94 4 GLN B CA 1
ATOM 2371 C C . GLN B 1 4 ? 25.469 -4.512 -25.266 1 89.94 4 GLN B C 1
ATOM 2373 O O . GLN B 1 4 ? 26.516 -4.051 -24.812 1 89.94 4 GLN B O 1
ATOM 2378 N N . LYS B 1 5 ? 24.344 -4.383 -24.766 1 91.06 5 LYS B N 1
ATOM 2379 C CA . LYS B 1 5 ? 24.219 -3.58 -23.547 1 91.06 5 LYS B CA 1
ATOM 2380 C C . LYS B 1 5 ? 24.859 -4.277 -22.359 1 91.06 5 LYS B C 1
ATOM 2382 O O . LYS B 1 5 ? 25.438 -3.625 -21.484 1 91.06 5 LYS B O 1
ATOM 2387 N N . ILE B 1 6 ? 24.797 -5.473 -22.297 1 94.12 6 ILE B N 1
ATOM 2388 C CA . ILE B 1 6 ? 25.422 -6.254 -21.234 1 94.12 6 ILE B CA 1
ATOM 2389 C C . ILE B 1 6 ? 26.938 -6.133 -21.312 1 94.12 6 ILE B C 1
ATOM 2391 O O . ILE B 1 6 ? 27.609 -5.953 -20.297 1 94.12 6 ILE B O 1
ATOM 2395 N N . ASN B 1 7 ? 27.359 -6.281 -22.531 1 94.38 7 ASN B N 1
ATOM 2396 C CA . ASN B 1 7 ? 28.797 -6.125 -22.734 1 94.38 7 ASN B CA 1
ATOM 2397 C C . ASN B 1 7 ? 29.266 -4.73 -22.328 1 94.38 7 ASN B C 1
ATOM 2399 O O . ASN B 1 7 ? 30.328 -4.582 -21.719 1 94.38 7 ASN B O 1
ATOM 2403 N N . GLU B 1 8 ? 28.516 -3.818 -22.75 1 95.38 8 GLU B N 1
ATOM 2404 C CA . GLU B 1 8 ? 28.812 -2.447 -22.344 1 95.38 8 GLU B CA 1
ATOM 2405 C C . GLU B 1 8 ? 28.859 -2.32 -20.812 1 95.38 8 GLU B C 1
ATOM 2407 O O . GLU B 1 8 ? 29.734 -1.64 -20.281 1 95.38 8 GLU B O 1
ATOM 2412 N N . ALA B 1 9 ? 27.938 -2.906 -20.141 1 96.38 9 ALA B N 1
ATOM 2413 C CA . ALA B 1 9 ? 27.906 -2.873 -18.672 1 96.38 9 ALA B CA 1
ATOM 2414 C C . ALA B 1 9 ? 29.172 -3.467 -18.078 1 96.38 9 ALA B C 1
ATOM 2416 O O . ALA B 1 9 ? 29.766 -2.893 -17.156 1 96.38 9 ALA B O 1
ATOM 2417 N N . HIS B 1 10 ? 29.609 -4.562 -18.625 1 96.62 10 HIS B N 1
ATOM 2418 C CA . HIS B 1 10 ? 30.812 -5.219 -18.125 1 96.62 10 HIS B CA 1
ATOM 2419 C C . HIS B 1 10 ? 32.062 -4.375 -18.391 1 96.62 10 HIS B C 1
ATOM 2421 O O . HIS B 1 10 ? 33 -4.379 -17.594 1 96.62 10 HIS B O 1
ATOM 2427 N N . GLU B 1 11 ? 32.062 -3.633 -19.516 1 97.19 11 GLU B N 1
ATOM 2428 C CA . GLU B 1 11 ? 33.125 -2.699 -19.797 1 97.19 11 GLU B CA 1
ATOM 2429 C C . GLU B 1 11 ? 33.219 -1.609 -18.719 1 97.19 11 GLU B C 1
ATOM 2431 O O . GLU B 1 11 ? 34.312 -1.254 -18.266 1 97.19 11 GLU B O 1
ATOM 2436 N N . HIS B 1 12 ? 32.094 -1.12 -18.359 1 97.69 12 HIS B N 1
ATOM 2437 C CA . HIS B 1 12 ? 32.062 -0.094 -17.328 1 97.69 12 HIS B CA 1
ATOM 2438 C C . HIS B 1 12 ? 32.5 -0.65 -15.977 1 97.69 12 HIS B C 1
ATOM 2440 O O . HIS B 1 12 ? 33.188 0.046 -15.211 1 97.69 12 HIS B O 1
ATOM 2446 N N . ILE B 1 13 ? 32.156 -1.888 -15.68 1 97.69 13 ILE B N 1
ATOM 2447 C CA . ILE B 1 13 ? 32.594 -2.523 -14.445 1 97.69 13 ILE B CA 1
ATOM 2448 C C . ILE B 1 13 ? 34.125 -2.613 -14.438 1 97.69 13 ILE B C 1
ATOM 2450 O O . ILE B 1 13 ? 34.75 -2.312 -13.43 1 97.69 13 ILE B O 1
ATOM 2454 N N . ALA B 1 14 ? 34.625 -3.008 -15.531 1 97.19 14 ALA B N 1
ATOM 2455 C CA . ALA B 1 14 ? 36.094 -3.104 -15.664 1 97.19 14 ALA B CA 1
ATOM 2456 C C . ALA B 1 14 ? 36.75 -1.74 -15.469 1 97.19 14 ALA B C 1
ATOM 2458 O O . ALA B 1 14 ? 37.781 -1.633 -14.797 1 97.19 14 ALA B O 1
ATOM 2459 N N . LYS B 1 15 ? 36.219 -0.754 -16.047 1 97.19 15 LYS B N 1
ATOM 2460 C CA . LYS B 1 15 ? 36.719 0.603 -15.883 1 97.19 15 LYS B CA 1
ATOM 2461 C C . LYS B 1 15 ? 36.656 1.033 -14.422 1 97.19 15 LYS B C 1
ATOM 2463 O O . LYS B 1 15 ? 37.562 1.713 -13.938 1 97.19 15 LYS B O 1
ATOM 2468 N N . ALA B 1 16 ? 35.562 0.707 -13.773 1 97.06 16 ALA B N 1
ATOM 2469 C CA . ALA B 1 16 ? 35.438 1.044 -12.359 1 97.06 16 ALA B CA 1
ATOM 2470 C C . ALA B 1 16 ? 36.562 0.398 -11.539 1 97.06 16 ALA B C 1
ATOM 2472 O O . ALA B 1 16 ? 37.125 1.033 -10.648 1 97.06 16 ALA B O 1
ATOM 2473 N N . GLU B 1 17 ? 36.906 -0.867 -11.82 1 95.44 17 GLU B N 1
ATOM 2474 C CA . GLU B 1 17 ? 37.969 -1.579 -11.133 1 95.44 17 GLU B CA 1
ATOM 2475 C C . GLU B 1 17 ? 39.312 -0.911 -11.367 1 95.44 17 GLU B C 1
ATOM 2477 O O . GLU B 1 17 ? 40.156 -0.859 -10.469 1 95.44 17 GLU B O 1
ATOM 2482 N N . LYS B 1 18 ? 39.531 -0.411 -12.539 1 94.75 18 LYS B N 1
ATOM 2483 C CA . LYS B 1 18 ? 40.75 0.301 -12.867 1 94.75 18 LYS B CA 1
ATOM 2484 C C . LYS B 1 18 ? 40.875 1.595 -12.062 1 94.75 18 LYS B C 1
ATOM 2486 O O . LYS B 1 18 ? 41.969 1.992 -11.672 1 94.75 18 LYS B O 1
ATOM 2491 N N . CYS B 1 19 ? 39.75 2.207 -11.875 1 94.44 19 CYS B N 1
ATOM 2492 C CA . CYS B 1 19 ? 39.719 3.445 -11.109 1 94.44 19 CYS B CA 1
ATOM 2493 C C . CYS B 1 19 ? 40.156 3.197 -9.664 1 94.44 19 CYS B C 1
ATOM 2495 O O . CYS B 1 19 ? 40.719 4.09 -9.016 1 94.44 19 CYS B O 1
ATOM 2497 N N . LEU B 1 20 ? 39.938 2.025 -9.164 1 94.56 20 LEU B N 1
ATOM 2498 C CA . LEU B 1 20 ? 40.219 1.725 -7.766 1 94.56 20 LEU B CA 1
ATOM 2499 C C . LEU B 1 20 ? 41.688 1.336 -7.578 1 94.56 20 LEU B C 1
ATOM 2501 O O . LEU B 1 20 ? 42.188 1.327 -6.453 1 94.56 20 LEU B O 1
ATOM 2505 N N . LYS B 1 21 ? 42.344 0.966 -8.664 1 92.12 21 LYS B N 1
ATOM 2506 C CA . LYS B 1 21 ? 43.75 0.556 -8.578 1 92.12 21 LYS B CA 1
ATOM 2507 C C . LYS B 1 21 ? 44.656 1.749 -8.289 1 92.12 21 LYS B C 1
ATOM 2509 O O . LYS B 1 21 ? 44.438 2.834 -8.836 1 92.12 21 LYS B O 1
ATOM 2514 N N . THR B 1 22 ? 45.438 1.572 -7.242 1 88.88 22 THR B N 1
ATOM 2515 C CA . THR B 1 22 ? 46.406 2.613 -6.918 1 88.88 22 THR B CA 1
ATOM 2516 C C . THR B 1 22 ? 47.75 2.375 -7.652 1 88.88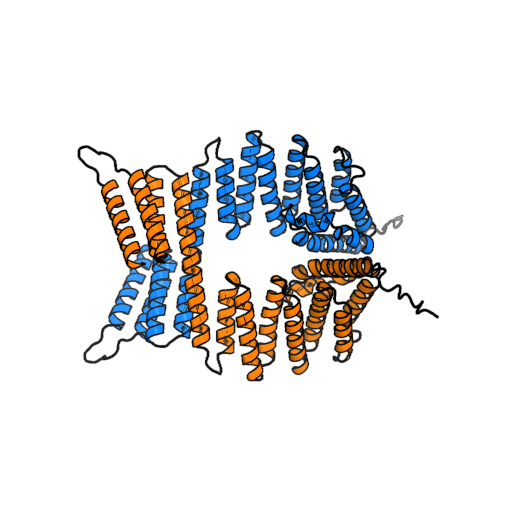 22 THR B C 1
ATOM 2518 O O . THR B 1 22 ? 48.031 1.256 -8.086 1 88.88 22 THR B O 1
ATOM 2521 N N . SER B 1 23 ? 48.312 3.486 -8.109 1 85.12 23 SER B N 1
ATOM 2522 C CA . SER B 1 23 ? 49.625 3.432 -8.766 1 85.12 23 SER B CA 1
ATOM 2523 C C . SER B 1 23 ? 50.625 4.348 -8.07 1 85.12 23 SER B C 1
ATOM 2525 O O . SER B 1 23 ? 50.312 4.992 -7.074 1 85.12 23 SER B O 1
ATOM 2527 N N . MET B 1 24 ? 51.906 4.305 -8.516 1 84.94 24 MET B N 1
ATOM 2528 C CA . MET B 1 24 ? 52.938 5.133 -7.934 1 84.94 24 MET B CA 1
ATOM 2529 C C . MET B 1 24 ? 52.562 6.609 -7.984 1 84.94 24 MET B C 1
ATOM 2531 O O . MET B 1 24 ? 52.938 7.375 -7.086 1 84.94 24 MET B O 1
ATOM 2535 N N . SER B 1 25 ? 51.719 6.977 -8.969 1 85.19 25 SER B N 1
ATOM 2536 C CA . SER B 1 25 ? 51.312 8.367 -9.133 1 85.19 25 SER B CA 1
ATOM 2537 C C . SER B 1 25 ? 49.969 8.633 -8.461 1 85.19 25 SER B C 1
ATOM 2539 O O . SER B 1 25 ? 49.625 9.789 -8.195 1 85.19 25 SER B O 1
ATOM 2541 N N . LYS B 1 26 ? 49.25 7.551 -8.227 1 79.19 26 LYS B N 1
ATOM 2542 C CA . LYS B 1 26 ? 47.938 7.648 -7.625 1 79.19 26 LYS B CA 1
ATOM 2543 C C . LYS B 1 26 ? 47.875 6.879 -6.309 1 79.19 26 LYS B C 1
ATOM 2545 O O . LYS B 1 26 ? 47.656 5.66 -6.305 1 79.19 26 LYS B O 1
ATOM 2550 N N . TRP B 1 27 ? 48 7.59 -5.148 1 86.19 27 TRP B N 1
ATOM 2551 C CA . TRP B 1 27 ? 48.156 6.922 -3.861 1 86.19 27 TRP B CA 1
ATOM 2552 C C . TRP B 1 27 ? 46.781 6.578 -3.26 1 86.19 27 TRP B C 1
ATOM 2554 O O . TRP B 1 27 ? 46.688 5.75 -2.348 1 86.19 27 TRP B O 1
ATOM 2564 N N . LYS B 1 28 ? 45.781 7.266 -3.799 1 90.5 28 LYS B N 1
ATOM 2565 C CA . LYS B 1 28 ? 44.469 6.961 -3.287 1 90.5 28 LYS B CA 1
ATOM 2566 C C . LYS B 1 28 ? 43.531 6.484 -4.406 1 90.5 28 LYS B C 1
ATOM 2568 O O . LYS B 1 28 ? 43.594 7 -5.523 1 90.5 28 LYS B O 1
ATOM 2573 N N . PRO B 1 29 ? 42.719 5.496 -4.16 1 93.62 29 PRO B N 1
ATOM 2574 C CA . PRO B 1 29 ? 41.781 5.059 -5.18 1 93.62 29 PRO B CA 1
ATOM 2575 C C . PRO B 1 29 ? 40.781 6.164 -5.59 1 93.62 29 PRO B C 1
ATOM 2577 O O . PRO B 1 29 ? 40.438 7.023 -4.773 1 93.62 29 PRO B O 1
ATOM 2580 N N . ASP B 1 30 ? 40.469 6.211 -6.82 1 95 30 ASP B N 1
ATOM 2581 C CA . ASP B 1 30 ? 39.5 7.156 -7.355 1 95 30 ASP B CA 1
ATOM 2582 C C . ASP B 1 30 ? 38.062 6.617 -7.203 1 95 30 ASP B C 1
ATOM 2584 O O . ASP B 1 30 ? 37.469 6.117 -8.164 1 95 30 ASP B O 1
ATOM 2588 N N . TYR B 1 31 ? 37.562 6.777 -6.047 1 95.81 31 TYR B N 1
ATOM 2589 C CA . TYR B 1 31 ? 36.219 6.258 -5.746 1 95.81 31 TYR B CA 1
ATOM 2590 C C . TYR B 1 31 ? 35.156 6.992 -6.547 1 95.81 31 TYR B C 1
ATOM 2592 O O . TYR B 1 31 ? 34.125 6.41 -6.91 1 95.81 31 TYR B O 1
ATOM 2600 N N . ASP B 1 32 ? 35.344 8.219 -6.789 1 95.81 32 ASP B N 1
ATOM 2601 C CA . ASP B 1 32 ? 34.406 9 -7.562 1 95.81 32 ASP B CA 1
ATOM 2602 C C . ASP B 1 32 ? 34.25 8.453 -8.984 1 95.81 32 ASP B C 1
ATOM 2604 O O . ASP B 1 32 ? 33.156 8.25 -9.477 1 95.81 32 ASP B O 1
ATOM 2608 N N . GLY B 1 33 ? 35.469 8.312 -9.555 1 96.06 33 GLY B N 1
ATOM 2609 C CA . GLY B 1 33 ? 35.438 7.723 -10.883 1 96.06 33 GLY B CA 1
ATOM 2610 C C . GLY B 1 33 ? 34.844 6.328 -10.922 1 96.06 33 GLY B C 1
ATOM 2611 O O . GLY B 1 33 ? 34.094 5.996 -11.828 1 96.06 33 GLY B O 1
ATOM 2612 N N . ALA B 1 34 ? 35.188 5.504 -9.992 1 97.44 34 ALA B N 1
ATOM 2613 C CA . ALA B 1 34 ? 34.625 4.148 -9.898 1 97.44 34 ALA B CA 1
ATOM 2614 C C . ALA B 1 34 ? 33.125 4.176 -9.758 1 97.44 34 ALA B C 1
ATOM 2616 O O . ALA B 1 34 ? 32.406 3.393 -10.398 1 97.44 34 ALA B O 1
ATOM 2617 N N . ALA B 1 35 ? 32.625 5.051 -8.906 1 97.81 35 ALA B N 1
ATOM 2618 C CA . ALA B 1 35 ? 31.188 5.18 -8.695 1 97.81 35 ALA B CA 1
ATOM 2619 C C . ALA B 1 35 ? 30.469 5.562 -9.992 1 97.81 35 ALA B C 1
ATOM 2621 O O . ALA B 1 35 ? 29.422 5 -10.32 1 97.81 35 ALA B O 1
ATOM 2622 N N . SER B 1 36 ? 31.031 6.496 -10.641 1 97.88 36 SER B N 1
ATOM 2623 C CA . SER B 1 36 ? 30.438 6.953 -11.898 1 97.88 36 SER B CA 1
ATOM 2624 C C . SER B 1 36 ? 30.359 5.82 -12.914 1 97.88 36 SER B C 1
ATOM 2626 O O . SER B 1 36 ? 29.344 5.672 -13.602 1 97.88 36 SER B O 1
ATOM 2628 N N . GLU B 1 37 ? 31.422 5.086 -13.008 1 97.88 37 GLU B N 1
ATOM 2629 C CA . GLU B 1 37 ? 31.438 3.957 -13.938 1 97.88 37 GLU B CA 1
ATOM 2630 C C . GLU B 1 37 ? 30.422 2.896 -13.531 1 97.88 37 GLU B C 1
ATOM 2632 O O . GLU B 1 37 ? 29.75 2.299 -14.383 1 97.88 37 GLU B O 1
ATOM 2637 N N . MET B 1 38 ? 30.297 2.643 -12.297 1 98.06 38 MET B N 1
ATOM 2638 C CA . MET B 1 38 ? 29.328 1.668 -11.82 1 98.06 38 MET B CA 1
ATOM 2639 C C . MET B 1 38 ? 27.906 2.137 -12.109 1 98.06 38 MET B C 1
ATOM 2641 O O . MET B 1 38 ? 27.031 1.323 -12.406 1 98.06 38 MET B O 1
ATOM 2645 N N . ALA B 1 39 ? 27.656 3.432 -12 1 98.06 39 ALA B N 1
ATOM 2646 C CA . ALA B 1 39 ? 26.344 3.986 -12.352 1 98.06 39 ALA B CA 1
ATOM 2647 C C . ALA B 1 39 ? 26 3.701 -13.805 1 98.06 39 ALA B C 1
ATOM 2649 O O . ALA B 1 39 ? 24.875 3.32 -14.125 1 98.06 39 ALA B O 1
ATOM 2650 N N . LYS B 1 40 ? 26.984 3.934 -14.602 1 97.94 40 LYS B N 1
ATOM 2651 C CA . LYS B 1 40 ? 26.781 3.666 -16.016 1 97.94 40 LYS B CA 1
ATOM 2652 C C . LYS B 1 40 ? 26.531 2.182 -16.266 1 97.94 40 LYS B C 1
ATOM 2654 O O . LYS B 1 40 ? 25.703 1.822 -17.109 1 97.94 40 LYS B O 1
ATOM 2659 N N . ALA B 1 41 ? 27.281 1.345 -15.602 1 98.06 41 ALA B N 1
ATOM 2660 C CA . ALA B 1 41 ? 27.062 -0.095 -15.703 1 98.06 41 ALA B CA 1
ATOM 2661 C C . ALA B 1 41 ? 25.625 -0.459 -15.297 1 98.06 41 ALA B C 1
ATOM 2663 O O . ALA B 1 41 ? 24.969 -1.257 -15.969 1 98.06 41 ALA B O 1
ATOM 2664 N N . ALA B 1 42 ? 25.172 0.091 -14.195 1 97.75 42 ALA B N 1
ATOM 2665 C CA . ALA B 1 42 ? 23.828 -0.179 -13.688 1 97.75 42 ALA B CA 1
ATOM 2666 C C . ALA B 1 42 ? 22.766 0.179 -14.727 1 97.75 42 ALA B C 1
ATOM 2668 O O . ALA B 1 42 ? 21.844 -0.602 -14.977 1 97.75 42 ALA B O 1
ATOM 2669 N N . VAL B 1 43 ? 22.953 1.35 -15.297 1 97.19 43 VAL B N 1
ATOM 2670 C CA . VAL B 1 43 ? 22 1.812 -16.297 1 97.19 43 VAL B CA 1
ATOM 2671 C C . VAL B 1 43 ? 22.031 0.873 -17.5 1 97.19 43 VAL B C 1
ATOM 2673 O O . VAL B 1 43 ? 20.969 0.544 -18.062 1 97.19 43 VAL B O 1
ATOM 2676 N N . ALA B 1 44 ? 23.156 0.467 -17.922 1 97 44 ALA B N 1
ATOM 2677 C CA . ALA B 1 44 ? 23.297 -0.462 -19.031 1 97 44 ALA B CA 1
ATOM 2678 C C . ALA B 1 44 ? 22.594 -1.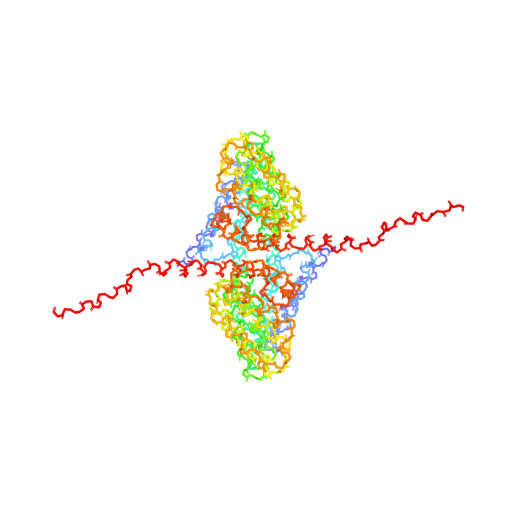787 -18.734 1 97 44 ALA B C 1
ATOM 2680 O O . ALA B 1 44 ? 21.875 -2.324 -19.578 1 97 44 ALA B O 1
ATOM 2681 N N . PHE B 1 45 ? 22.797 -2.338 -17.547 1 97.25 45 PHE B N 1
ATOM 2682 C CA . PHE B 1 45 ? 22.141 -3.568 -17.141 1 97.25 45 PHE B CA 1
ATOM 2683 C C . PHE B 1 45 ? 20.625 -3.383 -17.109 1 97.25 45 PHE B C 1
ATOM 2685 O O . PHE B 1 45 ? 19.875 -4.27 -17.531 1 97.25 45 PHE B O 1
ATOM 2692 N N . LYS B 1 46 ? 20.203 -2.279 -16.562 1 95.5 46 LYS B N 1
ATOM 2693 C CA . LYS B 1 46 ? 18.781 -1.981 -16.5 1 95.5 46 LYS B CA 1
ATOM 2694 C C . LYS B 1 46 ? 18.156 -1.983 -17.891 1 95.5 46 LYS B C 1
ATOM 2696 O O . LYS B 1 46 ? 17.094 -2.582 -18.094 1 95.5 46 LYS B O 1
ATOM 2701 N N . ASN B 1 47 ? 18.844 -1.375 -18.797 1 94.62 47 ASN B N 1
ATOM 2702 C CA . ASN B 1 47 ? 18.359 -1.296 -20.172 1 94.62 47 ASN B CA 1
ATOM 2703 C C . ASN B 1 47 ? 18.328 -2.67 -20.844 1 94.62 47 ASN B C 1
ATOM 2705 O O . ASN B 1 47 ? 17.547 -2.906 -21.766 1 94.62 47 ASN B O 1
ATOM 2709 N N . ALA B 1 48 ? 19.188 -3.584 -20.422 1 94.94 48 ALA B N 1
ATOM 2710 C CA . ALA B 1 48 ? 19.219 -4.957 -20.922 1 94.94 48 ALA B CA 1
ATOM 2711 C C . ALA B 1 48 ? 18.25 -5.844 -20.156 1 94.94 48 ALA B C 1
ATOM 2713 O O . ALA B 1 48 ? 18.25 -7.066 -20.312 1 94.94 48 ALA B O 1
ATOM 2714 N N . LYS B 1 49 ? 17.516 -5.301 -19.203 1 93.06 49 LYS B N 1
ATOM 2715 C CA . LYS B 1 49 ? 16.516 -5.973 -18.391 1 93.06 49 LYS B CA 1
ATOM 2716 C C . LYS B 1 49 ? 17.156 -6.977 -17.438 1 93.06 49 LYS B C 1
ATOM 2718 O O . LYS B 1 49 ? 16.578 -8.016 -17.125 1 93.06 49 LYS B O 1
ATOM 2723 N N . GLN B 1 50 ? 18.406 -6.715 -17.172 1 93.88 50 GLN B N 1
ATOM 2724 C CA . GLN B 1 50 ? 19.109 -7.469 -16.141 1 93.88 50 GLN B CA 1
ATOM 2725 C C . GLN B 1 50 ? 19.047 -6.75 -14.789 1 93.88 50 GLN B C 1
ATOM 2727 O O . GLN B 1 50 ? 20.016 -6.129 -14.367 1 93.88 50 GLN B O 1
ATOM 2732 N N . PHE B 1 51 ? 18.016 -6.926 -14.086 1 93.69 51 PHE B N 1
ATOM 2733 C CA . PHE B 1 51 ? 17.703 -6.086 -12.938 1 93.69 51 PHE B CA 1
ATOM 2734 C C . PHE B 1 51 ? 18.547 -6.484 -11.727 1 93.69 51 PHE B C 1
ATOM 2736 O O . PHE B 1 51 ? 18.922 -5.633 -10.922 1 93.69 51 PHE B O 1
ATOM 2743 N N . GLU B 1 52 ? 18.812 -7.742 -11.617 1 92 52 GLU B N 1
ATOM 2744 C CA . GLU B 1 52 ? 19.656 -8.18 -10.5 1 92 52 GLU B CA 1
ATOM 2745 C C . GLU B 1 52 ? 21.062 -7.617 -10.609 1 92 52 GLU B C 1
ATOM 2747 O O . GLU B 1 52 ? 21.609 -7.113 -9.633 1 92 52 GLU B O 1
ATOM 2752 N N . GLN B 1 53 ? 21.562 -7.742 -11.773 1 94.75 53 GLN B N 1
ATOM 2753 C CA . GLN B 1 53 ? 22.891 -7.195 -12 1 94.75 53 GLN B CA 1
ATOM 2754 C C . GLN B 1 53 ? 22.906 -5.676 -11.852 1 94.75 53 GLN B C 1
ATOM 2756 O O . GLN B 1 53 ? 23.875 -5.098 -11.352 1 94.75 53 GLN B O 1
ATOM 2761 N N . ALA B 1 54 ? 21.875 -5.059 -12.367 1 97 54 ALA B N 1
ATOM 2762 C CA . ALA B 1 54 ? 21.75 -3.613 -12.188 1 97 54 ALA B CA 1
ATOM 2763 C C . ALA B 1 54 ? 21.734 -3.242 -10.711 1 97 54 ALA B C 1
ATOM 2765 O O . ALA B 1 54 ? 22.438 -2.314 -10.297 1 97 54 ALA B O 1
ATOM 2766 N N . LYS B 1 55 ? 20.953 -3.949 -9.961 1 96 55 LYS B N 1
ATOM 2767 C CA . LYS B 1 55 ? 20.891 -3.738 -8.516 1 96 55 LYS B CA 1
ATOM 2768 C C . LYS B 1 55 ? 22.281 -3.83 -7.898 1 96 55 LYS B C 1
ATOM 2770 O O . LYS B 1 55 ? 22.688 -2.953 -7.133 1 96 55 LYS B O 1
ATOM 2775 N N . ASP B 1 56 ? 23.016 -4.887 -8.242 1 96.19 56 ASP B N 1
ATOM 2776 C CA . ASP B 1 56 ? 24.344 -5.102 -7.699 1 96.19 56 ASP B CA 1
ATOM 2777 C C . ASP B 1 56 ? 25.281 -3.957 -8.078 1 96.19 56 ASP B C 1
ATOM 2779 O O . ASP B 1 56 ? 26.109 -3.529 -7.27 1 96.19 56 ASP B O 1
ATOM 2783 N N . ALA B 1 57 ? 25.125 -3.518 -9.312 1 97.62 57 ALA B N 1
ATOM 2784 C CA . ALA B 1 57 ? 25.938 -2.395 -9.766 1 97.62 57 ALA B CA 1
ATOM 2785 C C . ALA B 1 57 ? 25.625 -1.133 -8.969 1 97.62 57 ALA B C 1
ATOM 2787 O O . ALA B 1 57 ? 26.531 -0.41 -8.555 1 97.62 57 ALA B O 1
ATOM 2788 N N . TYR B 1 58 ? 24.375 -0.867 -8.719 1 97.62 58 TYR B N 1
ATOM 2789 C CA . TYR B 1 58 ? 23.984 0.289 -7.918 1 97.62 58 TYR B CA 1
ATOM 2790 C C . TYR B 1 58 ? 24.5 0.163 -6.492 1 97.62 58 TYR B C 1
ATOM 2792 O O . TYR B 1 58 ? 24.891 1.157 -5.875 1 97.62 58 TYR B O 1
ATOM 2800 N N . LEU B 1 59 ? 24.484 -1.043 -5.965 1 97.19 59 LEU B N 1
ATOM 2801 C CA . LEU B 1 59 ? 24.984 -1.264 -4.617 1 97.19 59 LEU B CA 1
ATOM 2802 C C . LEU B 1 59 ? 26.484 -0.945 -4.543 1 97.19 59 LEU B C 1
ATOM 2804 O O . LEU B 1 59 ? 26.938 -0.312 -3.59 1 97.19 59 LEU B O 1
ATOM 2808 N N . LYS B 1 60 ? 27.188 -1.414 -5.504 1 97.56 60 LYS B N 1
ATOM 2809 C CA . LYS B 1 60 ? 28.609 -1.111 -5.555 1 97.56 60 LYS B CA 1
ATOM 2810 C C . LYS B 1 60 ? 28.859 0.387 -5.723 1 97.56 60 LYS B C 1
ATOM 2812 O O . LYS B 1 60 ? 29.766 0.949 -5.113 1 97.56 60 LYS B O 1
ATOM 2817 N N . GLU B 1 61 ? 28.031 1.006 -6.645 1 97.81 61 GLU B N 1
ATOM 2818 C CA . GLU B 1 61 ? 28.062 2.461 -6.77 1 97.81 61 GLU B CA 1
ATOM 2819 C C . GLU B 1 61 ? 27.891 3.137 -5.414 1 97.81 61 GLU B C 1
ATOM 2821 O O . GLU B 1 61 ? 28.672 4.027 -5.055 1 97.81 61 GLU B O 1
ATOM 2826 N N . ALA B 1 62 ? 26.938 2.682 -4.668 1 97.19 62 ALA B N 1
ATOM 2827 C CA . ALA B 1 62 ? 26.656 3.25 -3.354 1 97.19 62 ALA B CA 1
ATOM 2828 C C . ALA B 1 62 ? 27.844 3.07 -2.412 1 97.19 62 ALA B C 1
ATOM 2830 O O . ALA B 1 62 ? 28.188 3.984 -1.664 1 97.19 62 ALA B O 1
ATOM 2831 N N . GLU B 1 63 ? 28.453 1.936 -2.422 1 96.56 63 GLU B N 1
ATOM 2832 C CA . GLU B 1 63 ? 29.609 1.649 -1.598 1 96.56 63 GLU B CA 1
ATOM 2833 C C . GLU B 1 63 ? 30.766 2.6 -1.921 1 96.56 63 GLU B C 1
ATOM 2835 O O . GLU B 1 63 ? 31.422 3.123 -1.017 1 96.56 63 GLU B O 1
ATOM 2840 N N . TYR B 1 64 ? 31.047 2.764 -3.168 1 97.44 64 TYR B N 1
ATOM 2841 C CA . TYR B 1 64 ? 32.125 3.645 -3.584 1 97.44 64 TYR B CA 1
ATOM 2842 C C . TYR B 1 64 ? 31.844 5.086 -3.174 1 97.44 64 TYR B C 1
ATOM 2844 O O . TYR B 1 64 ? 32.75 5.797 -2.729 1 97.44 64 TYR B O 1
ATOM 2852 N N . HIS B 1 65 ? 30.609 5.547 -3.324 1 96.81 65 HIS B N 1
ATOM 2853 C CA . HIS B 1 65 ? 30.25 6.875 -2.846 1 96.81 65 HIS B CA 1
ATOM 2854 C C . HIS B 1 65 ? 30.453 6.988 -1.339 1 96.81 65 HIS B C 1
ATOM 2856 O O . HIS B 1 65 ? 30.875 8.031 -0.845 1 96.81 65 HIS B O 1
ATOM 2862 N N . THR B 1 66 ? 30.078 5.934 -0.666 1 95.38 66 THR B N 1
ATOM 2863 C CA . THR B 1 66 ? 30.234 5.945 0.783 1 95.38 66 THR B CA 1
ATOM 2864 C C . THR B 1 66 ? 31.703 6.113 1.159 1 95.38 66 THR B C 1
ATOM 2866 O O . THR B 1 66 ? 32.031 6.906 2.043 1 95.38 66 THR B O 1
ATOM 2869 N N . GLU B 1 67 ? 32.562 5.402 0.499 1 95 67 GLU B N 1
ATOM 2870 C CA . GLU B 1 67 ? 34 5.496 0.735 1 95 67 GLU B CA 1
ATOM 2871 C C . GLU B 1 67 ? 34.531 6.895 0.409 1 95 67 GLU B C 1
ATOM 2873 O O . GLU B 1 67 ? 35.469 7.367 1.034 1 95 67 GLU B O 1
ATOM 2878 N N . ASN B 1 68 ? 33.938 7.504 -0.535 1 94.12 68 ASN B N 1
ATOM 2879 C CA . ASN B 1 68 ? 34.312 8.859 -0.938 1 94.12 68 ASN B CA 1
ATOM 2880 C C . ASN B 1 68 ? 33.625 9.906 -0.055 1 94.12 68 ASN B C 1
ATOM 2882 O O . ASN B 1 68 ? 33.688 11.102 -0.363 1 94.12 68 ASN B O 1
ATOM 2886 N N . LYS B 1 69 ? 32.875 9.539 0.901 1 92.56 69 LYS B N 1
ATOM 2887 C CA . LYS B 1 69 ? 32.156 10.391 1.856 1 92.56 69 LYS B CA 1
ATOM 2888 C C . LYS B 1 69 ? 31.125 11.258 1.156 1 92.56 69 LYS B C 1
ATOM 2890 O O . LYS B 1 69 ? 30.875 12.398 1.566 1 92.56 69 LYS B O 1
ATOM 2895 N N . ALA B 1 70 ? 30.719 10.805 0.005 1 93.38 70 ALA B N 1
ATOM 2896 C CA . ALA B 1 70 ? 29.609 11.438 -0.708 1 93.38 70 ALA B CA 1
ATOM 2897 C C . ALA B 1 70 ? 28.281 10.781 -0.345 1 93.38 70 ALA B C 1
ATOM 2899 O O . ALA B 1 70 ? 27.688 10.062 -1.157 1 93.38 70 ALA B O 1
ATOM 2900 N N . LEU B 1 71 ? 27.766 11.164 0.744 1 91.81 71 LEU B N 1
ATOM 2901 C CA . LEU B 1 71 ? 26.656 10.445 1.361 1 91.81 71 LEU B CA 1
ATOM 2902 C C . LEU B 1 71 ? 25.375 10.664 0.576 1 91.81 71 LEU B C 1
ATOM 2904 O O . LEU B 1 71 ? 24.562 9.75 0.451 1 91.81 71 LEU B O 1
ATOM 2908 N N . PHE B 1 72 ? 25.156 11.805 0.06 1 91.88 72 PHE B N 1
ATOM 2909 C CA . PHE B 1 72 ? 23.953 12.078 -0.712 1 91.88 72 PHE B CA 1
ATOM 2910 C C . PHE B 1 72 ? 23.875 11.172 -1.934 1 91.88 72 PHE B C 1
ATOM 2912 O O . PHE B 1 72 ? 22.828 10.562 -2.199 1 91.88 72 PHE B O 1
ATOM 2919 N N . HIS B 1 73 ? 25 11.156 -2.559 1 94.94 73 HIS B N 1
ATOM 2920 C CA . HIS B 1 73 ? 25.047 10.328 -3.756 1 94.94 73 HIS B CA 1
ATOM 2921 C C . HIS B 1 73 ? 24.938 8.844 -3.406 1 94.94 73 HIS B C 1
ATOM 2923 O O . HIS B 1 73 ? 24.344 8.07 -4.156 1 94.94 73 HIS B O 1
ATOM 2929 N N . ALA B 1 74 ? 25.531 8.43 -2.336 1 95.94 74 ALA B N 1
ATOM 2930 C CA . ALA B 1 74 ? 25.391 7.055 -1.867 1 95.94 74 ALA B CA 1
ATOM 2931 C C . ALA B 1 74 ? 23.922 6.711 -1.611 1 95.94 74 ALA B C 1
ATOM 2933 O O . ALA B 1 74 ? 23.438 5.66 -2.039 1 95.94 74 ALA B O 1
ATOM 2934 N N . ALA B 1 75 ? 23.219 7.57 -0.955 1 94.38 75 ALA B N 1
ATOM 2935 C CA . ALA B 1 75 ? 21.797 7.379 -0.66 1 94.38 75 ALA B CA 1
ATOM 2936 C C . ALA B 1 75 ? 20.984 7.227 -1.943 1 94.38 75 ALA B C 1
ATOM 2938 O O . ALA B 1 75 ? 20.141 6.34 -2.047 1 94.38 75 ALA B O 1
ATOM 2939 N N . LYS B 1 76 ? 21.266 8.109 -2.816 1 94.5 76 LYS B N 1
ATOM 2940 C CA . LYS B 1 76 ? 20.578 8.055 -4.102 1 94.5 76 LYS B CA 1
ATOM 2941 C C . LYS B 1 76 ? 20.797 6.707 -4.789 1 94.5 76 LYS B C 1
ATOM 2943 O O . LYS B 1 76 ? 19.875 6.148 -5.383 1 94.5 76 LYS B O 1
ATOM 2948 N N . ALA B 1 77 ? 22.031 6.273 -4.766 1 96.81 77 ALA B N 1
ATOM 2949 C CA . ALA B 1 77 ? 22.359 4.988 -5.379 1 96.81 77 ALA B CA 1
ATOM 2950 C C . ALA B 1 77 ? 21.625 3.848 -4.684 1 96.81 77 ALA B C 1
ATOM 2952 O O . ALA B 1 77 ? 21.125 2.93 -5.34 1 96.81 77 ALA B O 1
ATOM 2953 N N . TYR B 1 78 ? 21.531 3.844 -3.367 1 95.69 78 TYR B N 1
ATOM 2954 C CA . TYR B 1 78 ? 20.766 2.842 -2.631 1 95.69 78 TYR B CA 1
ATOM 2955 C C . TYR B 1 78 ? 19.297 2.883 -3.021 1 95.69 78 TYR B C 1
ATOM 2957 O O . TYR B 1 78 ? 18.656 1.839 -3.154 1 95.69 78 TYR B O 1
ATOM 2965 N N . GLU B 1 79 ? 18.781 4.031 -3.17 1 93.69 79 GLU B N 1
ATOM 2966 C CA . GLU B 1 79 ? 17.406 4.195 -3.609 1 93.69 79 GLU B CA 1
ATOM 2967 C C . GLU B 1 79 ? 17.172 3.543 -4.969 1 93.69 79 GLU B C 1
ATOM 2969 O O . GLU B 1 79 ? 16.172 2.861 -5.18 1 93.69 79 GLU B O 1
ATOM 2974 N N . GLN B 1 80 ? 18.109 3.809 -5.844 1 95.69 80 GLN B N 1
ATOM 2975 C CA . GLN B 1 80 ? 18.016 3.213 -7.172 1 95.69 80 GLN B CA 1
ATOM 2976 C C . GLN B 1 80 ? 18.109 1.692 -7.105 1 95.69 80 GLN B C 1
ATOM 2978 O O . GLN B 1 80 ? 17.406 0.984 -7.828 1 95.69 80 GLN B O 1
ATOM 2983 N N . ALA B 1 81 ? 19.016 1.211 -6.27 1 96 81 ALA B N 1
ATOM 2984 C CA . ALA B 1 81 ? 19.094 -0.231 -6.055 1 96 81 ALA B CA 1
ATOM 2985 C C . ALA B 1 81 ? 17.75 -0.785 -5.574 1 96 81 ALA B C 1
ATOM 2987 O O . ALA B 1 81 ? 17.312 -1.85 -6.02 1 96 81 ALA B O 1
ATOM 2988 N N . GLY B 1 82 ? 17.109 -0.087 -4.672 1 93.56 82 GLY B N 1
ATOM 2989 C CA . GLY B 1 82 ? 15.789 -0.467 -4.199 1 93.56 82 GLY B CA 1
ATOM 2990 C C . GLY B 1 82 ? 14.75 -0.528 -5.305 1 93.56 82 GLY B C 1
ATOM 2991 O O . GLY B 1 82 ? 13.906 -1.422 -5.316 1 93.56 82 GLY B O 1
ATOM 2992 N N . MET B 1 83 ? 14.852 0.383 -6.129 1 92.88 83 MET B N 1
ATOM 2993 C CA . MET B 1 83 ? 13.922 0.401 -7.254 1 92.88 83 MET B CA 1
ATOM 2994 C C . MET B 1 83 ? 14.078 -0.854 -8.109 1 92.88 83 MET B C 1
ATOM 2996 O O . MET B 1 83 ? 13.086 -1.411 -8.586 1 92.88 83 MET B O 1
ATOM 3000 N N . MET B 1 84 ? 15.273 -1.258 -8.328 1 94.25 84 MET B N 1
ATOM 3001 C CA . MET B 1 84 ? 15.508 -2.482 -9.078 1 94.25 84 MET B CA 1
ATOM 3002 C C . MET B 1 84 ? 14.938 -3.693 -8.352 1 94.25 84 MET B C 1
ATOM 3004 O O . MET B 1 84 ? 14.383 -4.594 -8.984 1 94.25 84 MET B O 1
ATOM 3008 N N . LEU B 1 85 ? 15.102 -3.709 -7.055 1 91.88 85 LEU B N 1
ATOM 3009 C CA . LEU B 1 85 ? 14.562 -4.801 -6.25 1 91.88 85 LEU B CA 1
ATOM 3010 C C . LEU B 1 85 ? 13.039 -4.852 -6.363 1 91.88 85 LEU B C 1
ATOM 3012 O O . LEU B 1 85 ? 12.453 -5.938 -6.398 1 91.88 85 LEU B O 1
ATOM 3016 N N . LYS B 1 86 ? 12.461 -3.744 -6.348 1 89.75 86 LYS B N 1
ATOM 3017 C CA . LYS B 1 86 ? 11.008 -3.678 -6.473 1 89.75 86 LYS B CA 1
ATOM 3018 C C . LYS B 1 86 ? 10.539 -4.328 -7.77 1 89.75 86 LYS B C 1
ATOM 3020 O O . LYS B 1 86 ? 9.539 -5.051 -7.781 1 89.75 86 LYS B O 1
ATOM 3025 N N . VAL B 1 87 ? 11.242 -4.043 -8.805 1 90.81 87 VAL B N 1
ATOM 3026 C CA . VAL B 1 87 ? 10.891 -4.621 -10.102 1 90.81 87 VAL B CA 1
ATOM 3027 C C . VAL B 1 87 ? 11.062 -6.141 -10.047 1 90.81 87 VAL B C 1
ATOM 3029 O O . VAL B 1 87 ? 10.203 -6.883 -10.523 1 90.81 87 VAL B O 1
ATOM 3032 N N . SER B 1 88 ? 12.156 -6.531 -9.5 1 89.81 88 SER B N 1
ATOM 3033 C CA . SER B 1 88 ? 12.398 -7.961 -9.367 1 89.81 88 SER B CA 1
ATOM 3034 C C . SER B 1 88 ? 11.328 -8.633 -8.516 1 89.81 88 SER B C 1
ATOM 3036 O O . SER B 1 88 ? 10.898 -9.742 -8.812 1 89.81 88 SER B O 1
ATOM 3038 N N . LEU B 1 89 ? 11 -8 -7.453 1 89.94 89 LEU B N 1
ATOM 3039 C CA . LEU B 1 89 ? 9.945 -8.508 -6.59 1 89.94 89 LEU B CA 1
ATOM 3040 C C . LEU B 1 89 ? 8.648 -8.703 -7.367 1 89.94 89 LEU B C 1
ATOM 3042 O O . LEU B 1 89 ? 8.008 -9.758 -7.266 1 89.94 89 LEU B O 1
ATOM 3046 N N . ARG B 1 90 ? 8.281 -7.738 -8.086 1 87.81 90 ARG B N 1
ATOM 3047 C CA . ARG B 1 90 ? 7.082 -7.824 -8.914 1 87.81 90 ARG B CA 1
ATOM 3048 C C . ARG B 1 90 ? 7.148 -9.023 -9.859 1 87.81 90 ARG B C 1
ATOM 3050 O O . ARG B 1 90 ? 6.184 -9.773 -9.977 1 87.81 90 ARG B O 1
ATOM 3057 N N . CYS B 1 91 ? 8.297 -9.219 -10.461 1 89.31 91 CYS B N 1
ATOM 3058 C CA . CYS B 1 91 ? 8.477 -10.32 -11.406 1 89.31 91 CYS B CA 1
ATOM 3059 C C . CYS B 1 91 ? 8.336 -11.664 -10.711 1 89.31 91 CYS B C 1
ATOM 3061 O O . CYS B 1 91 ? 7.707 -12.586 -11.234 1 89.31 91 CYS B O 1
ATOM 3063 N N . LEU B 1 92 ? 8.914 -11.719 -9.555 1 91.25 92 LEU B N 1
ATOM 3064 C CA . LEU B 1 92 ? 8.852 -12.969 -8.812 1 91.25 92 LEU B CA 1
ATOM 3065 C C . LEU B 1 92 ? 7.422 -13.289 -8.398 1 91.25 92 LEU B C 1
ATOM 3067 O O . LEU B 1 92 ? 6.977 -14.438 -8.508 1 91.25 92 LEU B O 1
ATOM 3071 N N . ILE B 1 93 ? 6.723 -12.344 -7.949 1 90.94 93 ILE B N 1
ATOM 3072 C CA . ILE B 1 93 ? 5.344 -12.523 -7.504 1 90.94 93 ILE B CA 1
ATOM 3073 C C . ILE B 1 93 ? 4.465 -12.891 -8.695 1 90.94 93 ILE B C 1
ATOM 3075 O O . ILE B 1 93 ? 3.602 -13.766 -8.594 1 90.94 93 ILE B O 1
ATOM 3079 N N . GLU B 1 94 ? 4.691 -12.273 -9.766 1 90.25 94 GLU B N 1
ATOM 3080 C CA . GLU B 1 94 ? 3.945 -12.594 -10.977 1 90.25 94 GLU B CA 1
ATOM 3081 C C . GLU B 1 94 ? 4.215 -14.031 -11.43 1 90.25 94 GLU B C 1
ATOM 3083 O O . GLU B 1 94 ? 3.287 -14.75 -11.805 1 90.25 94 GLU B O 1
ATOM 3088 N N . LYS B 1 95 ? 5.441 -14.344 -11.406 1 91.75 95 LYS B N 1
ATOM 3089 C CA . LYS B 1 95 ? 5.805 -15.703 -11.781 1 91.75 95 LYS B CA 1
ATOM 3090 C C . LYS B 1 95 ? 5.137 -16.734 -10.867 1 91.75 95 LYS B C 1
ATOM 3092 O O . LYS B 1 95 ? 4.594 -17.734 -11.336 1 91.75 95 LYS B O 1
ATOM 3097 N N . ALA B 1 96 ? 5.223 -16.5 -9.531 1 92.75 96 ALA B N 1
ATOM 3098 C CA . ALA B 1 96 ? 4.555 -17.375 -8.578 1 92.75 96 ALA B CA 1
ATOM 3099 C C . ALA B 1 96 ? 3.059 -17.469 -8.867 1 92.75 96 ALA B C 1
ATOM 3101 O O . ALA B 1 96 ? 2.486 -18.562 -8.867 1 92.75 96 ALA B O 1
ATOM 3102 N N . SER B 1 97 ? 2.492 -16.328 -9.117 1 90.25 97 SER B N 1
ATOM 3103 C CA . SER B 1 97 ? 1.063 -16.266 -9.406 1 90.25 97 SER B CA 1
ATOM 3104 C C . SER B 1 97 ? 0.718 -17.109 -10.633 1 90.25 97 SER B C 1
ATOM 3106 O O . SER B 1 97 ? -0.235 -17.891 -10.609 1 90.25 97 SER B O 1
ATOM 3108 N N . ILE B 1 98 ? 1.463 -17.078 -11.703 1 90.25 98 ILE B N 1
ATOM 3109 C CA . ILE B 1 98 ? 1.248 -17.812 -12.938 1 90.25 98 ILE B CA 1
ATOM 3110 C C . ILE B 1 98 ? 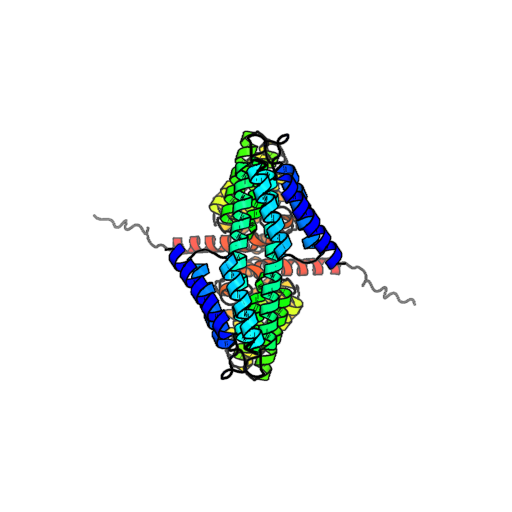1.365 -19.312 -12.664 1 90.25 98 ILE B C 1
ATOM 3112 O O . ILE B 1 98 ? 0.557 -20.109 -13.156 1 90.25 98 ILE B O 1
ATOM 3116 N N . MET B 1 99 ? 2.299 -19.672 -11.922 1 91.31 99 MET B N 1
ATOM 3117 C CA . MET B 1 99 ? 2.523 -21.078 -11.617 1 91.31 99 MET B CA 1
ATOM 3118 C C . MET B 1 99 ? 1.369 -21.641 -10.805 1 91.31 99 MET B C 1
ATOM 3120 O O . MET B 1 99 ? 0.984 -22.797 -10.984 1 91.31 99 MET B O 1
ATOM 3124 N N . TYR B 1 100 ? 0.929 -20.875 -9.812 1 91.25 100 TYR B N 1
ATOM 3125 C CA . TYR B 1 100 ? -0.265 -21.328 -9.102 1 91.25 100 TYR B CA 1
ATOM 3126 C C . TYR B 1 100 ? -1.414 -21.578 -10.07 1 91.25 100 TYR B C 1
ATOM 3128 O O . TYR B 1 100 ? -2.084 -22.609 -10 1 91.25 100 TYR B O 1
ATOM 3136 N N . VAL B 1 101 ? -1.602 -20.734 -11.008 1 89.31 101 VAL B N 1
ATOM 3137 C CA . VAL B 1 101 ? -2.699 -20.828 -11.961 1 89.31 101 VAL B CA 1
ATOM 3138 C C . VAL B 1 101 ? -2.498 -22.047 -12.852 1 89.31 101 VAL B C 1
ATOM 3140 O O . VAL B 1 101 ? -3.447 -22.797 -13.125 1 89.31 101 VAL B O 1
ATOM 3143 N N . GLU B 1 102 ? -1.312 -22.312 -13.281 1 89.5 102 GLU B N 1
ATOM 3144 C CA . GLU B 1 102 ? -0.99 -23.422 -14.172 1 89.5 102 GLU B CA 1
ATOM 3145 C C . GLU B 1 102 ? -1.142 -24.75 -13.453 1 89.5 102 GLU B C 1
ATOM 3147 O O . GLU B 1 102 ? -1.424 -25.781 -14.086 1 89.5 102 GLU B O 1
ATOM 3152 N N . ASN B 1 103 ? -0.915 -24.719 -12.195 1 86.81 103 ASN B N 1
ATOM 3153 C CA . ASN B 1 103 ? -0.988 -25.953 -11.406 1 86.81 103 ASN B CA 1
ATOM 3154 C C . ASN B 1 103 ? -2.434 -26.359 -11.156 1 86.81 103 ASN B C 1
ATOM 3156 O O . ASN B 1 103 ? -2.699 -27.531 -10.836 1 86.81 103 ASN B O 1
ATOM 3160 N N . GLY B 1 104 ? -3.26 -25.422 -11.156 1 79.25 104 GLY B N 1
ATOM 3161 C CA . GLY B 1 104 ? -4.641 -25.719 -10.812 1 79.25 104 GLY B CA 1
ATOM 3162 C C . GLY B 1 104 ? -5.293 -26.703 -11.758 1 79.25 104 GLY B C 1
ATOM 3163 O O . GLY B 1 104 ? -5.254 -26.531 -12.977 1 79.25 104 GLY B O 1
ATOM 3164 N N . THR B 1 105 ? -5.402 -27.859 -11.203 1 78.38 105 THR B N 1
ATOM 3165 C CA . THR B 1 105 ? -6.219 -28.844 -11.906 1 78.38 105 THR B CA 1
ATOM 3166 C C . THR B 1 105 ? -7.695 -28.672 -11.562 1 78.38 105 THR B C 1
ATOM 3168 O O . THR B 1 105 ? -8.047 -27.828 -10.727 1 78.38 105 THR B O 1
ATOM 3171 N N . SER B 1 106 ? -8.516 -29.391 -12.344 1 72.12 106 SER B N 1
ATOM 3172 C CA . SER B 1 106 ? -9.961 -29.203 -12.242 1 72.12 106 SER B CA 1
ATOM 3173 C C . SER B 1 106 ? -10.406 -29.125 -10.781 1 72.12 106 SER B C 1
ATOM 3175 O O . SER B 1 106 ? -11.141 -28.219 -10.398 1 72.12 106 SER B O 1
ATOM 3177 N N . GLY B 1 107 ? -9.938 -29.844 -9.898 1 78.12 107 GLY B N 1
ATOM 3178 C CA . GLY B 1 107 ? -10.414 -29.828 -8.523 1 78.12 107 GLY B CA 1
ATOM 3179 C C . GLY B 1 107 ? -9.688 -28.812 -7.656 1 78.12 107 GLY B C 1
ATOM 3180 O O . GLY B 1 107 ? -10.172 -28.438 -6.586 1 78.12 107 GLY B O 1
ATOM 3181 N N . THR B 1 108 ? -8.555 -28.281 -8.141 1 87.62 108 THR B N 1
ATOM 3182 C CA . THR B 1 108 ? -7.758 -27.375 -7.316 1 87.62 108 THR B CA 1
ATOM 3183 C C . THR B 1 108 ? -7.602 -26.031 -7.996 1 87.62 108 THR B C 1
ATOM 3185 O O . THR B 1 108 ? -6.938 -25.125 -7.469 1 87.62 108 THR B O 1
ATOM 3188 N N . ALA B 1 109 ? -8.234 -25.891 -9.125 1 89.12 109 ALA B N 1
ATOM 3189 C CA . ALA B 1 109 ? -8.086 -24.672 -9.938 1 89.12 109 ALA B CA 1
ATOM 3190 C C . ALA B 1 109 ? -8.539 -23.438 -9.164 1 89.12 109 ALA B C 1
ATOM 3192 O O . ALA B 1 109 ? -7.867 -22.406 -9.18 1 89.12 109 ALA B O 1
ATOM 3193 N N . GLY B 1 110 ? -9.672 -23.562 -8.492 1 92.62 110 GLY B N 1
ATOM 3194 C CA . GLY B 1 110 ? -10.188 -22.438 -7.711 1 92.62 110 GLY B CA 1
ATOM 3195 C C . GLY B 1 110 ? -9.242 -22 -6.613 1 92.62 110 GLY B C 1
ATOM 3196 O O . GLY B 1 110 ? -8.984 -20.797 -6.453 1 92.62 110 GLY B O 1
ATOM 3197 N N . ILE B 1 111 ? -8.719 -22.922 -5.969 1 91.38 111 ILE B N 1
ATOM 3198 C CA . ILE B 1 111 ? -7.812 -22.656 -4.855 1 91.38 111 ILE B CA 1
ATOM 3199 C C . ILE B 1 111 ? -6.539 -22 -5.379 1 91.38 111 ILE B C 1
ATOM 3201 O O . ILE B 1 111 ? -6.035 -21.047 -4.773 1 91.38 111 ILE B O 1
ATOM 3205 N N . ALA B 1 112 ? -6.043 -22.547 -6.488 1 90.44 112 ALA B N 1
ATOM 3206 C CA . ALA B 1 112 ? -4.836 -22 -7.105 1 90.44 112 ALA B CA 1
ATOM 3207 C C . ALA B 1 112 ? -5.055 -20.547 -7.535 1 90.44 112 ALA B C 1
ATOM 3209 O O . ALA B 1 112 ? -4.203 -19.688 -7.293 1 90.44 112 ALA B O 1
ATOM 3210 N N . LEU B 1 113 ? -6.148 -20.281 -8.102 1 93 113 LEU B N 1
ATOM 3211 C CA . LEU B 1 113 ? -6.484 -18.922 -8.547 1 93 113 LEU B CA 1
ATOM 3212 C C . LEU B 1 113 ? -6.641 -17.984 -7.363 1 93 113 LEU B C 1
ATOM 3214 O O . LEU B 1 113 ? -6.188 -16.844 -7.41 1 93 113 LEU B O 1
ATOM 3218 N N . ASP B 1 114 ? -7.238 -18.484 -6.34 1 95.31 114 ASP B N 1
ATOM 3219 C CA . ASP B 1 114 ? -7.395 -17.688 -5.125 1 95.31 114 ASP B CA 1
ATOM 3220 C C . ASP B 1 114 ? -6.035 -17.281 -4.551 1 95.31 114 ASP B C 1
ATOM 3222 O O . ASP B 1 114 ? -5.816 -16.125 -4.207 1 95.31 114 ASP B O 1
ATOM 3226 N N . ARG B 1 115 ? -5.195 -18.172 -4.449 1 92.06 115 ARG B N 1
ATOM 3227 C CA . ARG B 1 115 ? -3.857 -17.922 -3.926 1 92.06 115 ARG B CA 1
ATOM 3228 C C . ARG B 1 115 ? -3.107 -16.922 -4.805 1 92.06 115 ARG B C 1
ATOM 3230 O O . ARG B 1 115 ? -2.445 -16.016 -4.293 1 92.06 115 ARG B O 1
ATOM 3237 N N . ALA B 1 116 ? -3.166 -17.125 -6.082 1 92.75 116 ALA B N 1
ATOM 3238 C CA . ALA B 1 116 ? -2.545 -16.203 -7.027 1 92.75 116 ALA B CA 1
ATOM 3239 C C . ALA B 1 116 ? -3.084 -14.781 -6.84 1 92.75 116 ALA B C 1
ATOM 3241 O O . ALA B 1 116 ? -2.324 -13.812 -6.875 1 92.75 116 ALA B O 1
ATOM 3242 N N . GLY B 1 117 ? -4.367 -14.641 -6.672 1 94.12 117 GLY B N 1
ATOM 3243 C CA . GLY B 1 117 ? -4.98 -13.344 -6.438 1 94.12 117 GLY B CA 1
ATOM 3244 C C . GLY B 1 117 ? -4.457 -12.648 -5.191 1 94.12 117 GLY B C 1
ATOM 3245 O O . GLY B 1 117 ? -4.102 -11.469 -5.234 1 94.12 117 GLY B O 1
ATOM 3246 N N . LYS B 1 118 ? -4.383 -13.422 -4.199 1 93.88 118 LYS B N 1
ATOM 3247 C CA . LYS B 1 118 ? -3.873 -12.891 -2.938 1 93.88 118 LYS B CA 1
ATOM 3248 C C . LYS B 1 118 ? -2.449 -12.367 -3.094 1 93.88 118 LYS B C 1
ATOM 3250 O O . LYS B 1 118 ? -2.102 -11.32 -2.539 1 93.88 118 LYS B O 1
ATOM 3255 N N . LEU B 1 119 ? -1.707 -13.023 -3.869 1 90.25 119 LEU B N 1
ATOM 3256 C CA . LEU B 1 119 ? -0.303 -12.672 -4.059 1 90.25 119 LEU B CA 1
ATOM 3257 C C . LEU B 1 119 ? -0.169 -11.398 -4.883 1 90.25 119 LEU B C 1
ATOM 3259 O O . LEU B 1 119 ? 0.717 -10.578 -4.629 1 90.25 119 LEU B O 1
ATOM 3263 N N . ILE B 1 120 ? -1.018 -11.227 -5.75 1 92.12 120 ILE B N 1
ATOM 3264 C CA . ILE B 1 120 ? -0.841 -10.156 -6.723 1 92.12 120 ILE B CA 1
ATOM 3265 C C . ILE B 1 120 ? -1.524 -8.883 -6.215 1 92.12 120 ILE B C 1
ATOM 3267 O O . ILE B 1 120 ? -1.259 -7.789 -6.711 1 92.12 120 ILE B O 1
ATOM 3271 N N . GLU B 1 121 ? -2.416 -9.008 -5.281 1 91.88 121 GLU B N 1
ATOM 3272 C CA . GLU B 1 121 ? -3.285 -7.93 -4.816 1 91.88 121 GLU B CA 1
ATOM 3273 C C . GLU B 1 121 ? -2.475 -6.707 -4.395 1 91.88 121 GLU B C 1
ATOM 3275 O O . GLU B 1 121 ? -2.76 -5.586 -4.82 1 91.88 121 GLU B O 1
ATOM 3280 N N . PRO B 1 122 ? -1.385 -6.863 -3.676 1 83.5 122 PRO B N 1
ATOM 3281 C CA . PRO B 1 122 ? -0.626 -5.68 -3.27 1 83.5 122 PRO B CA 1
ATOM 3282 C C . PRO B 1 122 ? 0.09 -5.008 -4.438 1 83.5 122 PRO B C 1
ATOM 3284 O O . PRO B 1 122 ? 0.512 -3.854 -4.328 1 83.5 122 PRO B O 1
ATOM 3287 N N . ILE B 1 123 ? 0.234 -5.711 -5.504 1 81.62 123 ILE B N 1
ATOM 3288 C CA . ILE B 1 123 ? 1.02 -5.223 -6.633 1 81.62 123 ILE B CA 1
ATOM 3289 C C . ILE B 1 123 ? 0.089 -4.66 -7.703 1 81.62 123 ILE B C 1
ATOM 3291 O O . ILE B 1 123 ? 0.361 -3.602 -8.281 1 81.62 123 ILE B O 1
ATOM 3295 N N . ASP B 1 124 ? -0.934 -5.379 -7.938 1 89.19 124 ASP B N 1
ATOM 3296 C CA . ASP B 1 124 ? -1.852 -5.07 -9.031 1 89.19 124 ASP B CA 1
ATOM 3297 C C . ASP B 1 124 ? -3.287 -5.438 -8.656 1 89.19 124 ASP B C 1
ATOM 3299 O O . ASP B 1 124 ? -3.689 -6.598 -8.781 1 89.19 124 ASP B O 1
ATOM 3303 N N . LEU B 1 125 ? -4.047 -4.441 -8.312 1 91.06 125 LEU B N 1
ATOM 3304 C CA . LEU B 1 125 ? -5.41 -4.664 -7.852 1 91.06 125 LEU B CA 1
ATOM 3305 C C . LEU B 1 125 ? -6.285 -5.195 -8.984 1 91.06 125 LEU B C 1
ATOM 3307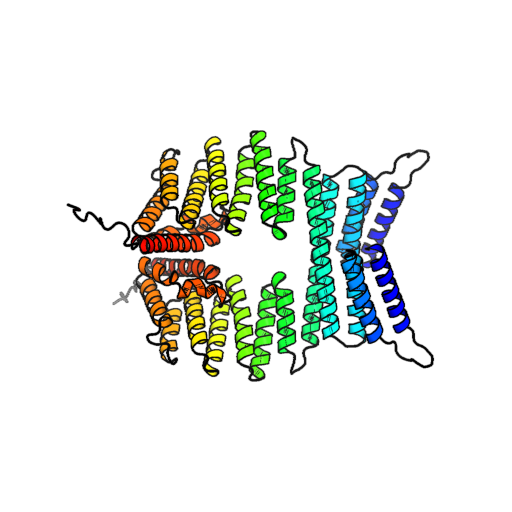 O O . LEU B 1 125 ? -7.113 -6.082 -8.773 1 91.06 125 LEU B O 1
ATOM 3311 N N . GLU B 1 126 ? -6.094 -4.652 -10.148 1 94.06 126 GLU B N 1
ATOM 3312 C CA . GLU B 1 126 ? -6.91 -5.055 -11.289 1 94.06 126 GLU B CA 1
ATOM 3313 C C . GLU B 1 126 ? -6.719 -6.535 -11.609 1 94.06 126 GLU B C 1
ATOM 3315 O O . GLU B 1 126 ? -7.695 -7.258 -11.82 1 94.06 126 GLU B O 1
ATOM 3320 N N . LYS B 1 127 ? -5.516 -6.891 -11.641 1 93.31 127 LYS B N 1
ATOM 3321 C CA . LYS B 1 127 ? -5.227 -8.297 -11.906 1 93.31 127 LYS B CA 1
ATOM 3322 C C . LYS B 1 127 ? -5.797 -9.195 -10.812 1 93.31 127 LYS B C 1
ATOM 3324 O O . LYS B 1 127 ? -6.281 -10.289 -11.094 1 93.31 127 LYS B O 1
ATOM 3329 N N . ALA B 1 128 ? -5.703 -8.742 -9.586 1 95.69 128 ALA B N 1
ATOM 3330 C CA . ALA B 1 128 ? -6.273 -9.492 -8.477 1 95.69 128 ALA B CA 1
ATOM 3331 C C . ALA B 1 128 ? -7.777 -9.68 -8.648 1 95.69 128 ALA B C 1
ATOM 3333 O O . ALA B 1 128 ? -8.305 -10.773 -8.422 1 95.69 128 ALA B O 1
ATOM 3334 N N . VAL B 1 129 ? -8.492 -8.648 -9.078 1 96.12 129 VAL B N 1
ATOM 3335 C CA . VAL B 1 129 ? -9.922 -8.727 -9.336 1 96.12 129 VAL B CA 1
ATOM 3336 C C . VAL B 1 129 ? -10.211 -9.844 -10.336 1 96.12 129 VAL B C 1
ATOM 3338 O O . VAL B 1 129 ? -11.07 -10.695 -10.094 1 96.12 129 VAL B O 1
ATOM 3341 N N . ASP B 1 130 ? -9.461 -9.875 -11.383 1 97.06 130 ASP B N 1
ATOM 3342 C CA . ASP B 1 130 ? -9.648 -10.867 -12.438 1 97.06 130 ASP B CA 1
ATOM 3343 C C . ASP B 1 130 ? -9.438 -12.281 -11.906 1 97.06 130 ASP B C 1
ATOM 3345 O O . ASP B 1 130 ? -10.219 -13.188 -12.195 1 97.06 130 ASP B O 1
ATOM 3349 N N . LEU B 1 131 ? -8.445 -12.422 -11.203 1 96 131 LEU B N 1
ATOM 3350 C CA . LEU B 1 131 ? -8.109 -13.742 -10.664 1 96 131 LEU B CA 1
ATOM 3351 C C . LEU B 1 131 ? -9.18 -14.211 -9.688 1 96 131 LEU B C 1
ATOM 3353 O O . LEU B 1 131 ? -9.586 -15.375 -9.727 1 96 131 LEU B O 1
ATOM 3357 N N . TYR B 1 132 ? -9.68 -13.32 -8.789 1 97.25 132 TYR B N 1
ATOM 3358 C CA . TYR B 1 132 ? -10.734 -13.688 -7.855 1 97.25 132 TYR B CA 1
ATOM 3359 C C . TYR B 1 132 ? -12.023 -14.039 -8.602 1 97.25 132 TYR B C 1
ATOM 3361 O O . TYR B 1 132 ? -12.719 -14.984 -8.227 1 97.25 132 TYR B O 1
ATOM 3369 N N . GLN B 1 133 ? -12.297 -13.344 -9.633 1 97.5 133 GLN B N 1
ATOM 3370 C CA . GLN B 1 133 ? -13.5 -13.617 -10.414 1 97.5 133 GLN B CA 1
ATOM 3371 C C . GLN B 1 133 ? -13.398 -14.961 -11.133 1 97.5 133 GLN B C 1
ATOM 3373 O O . GLN B 1 133 ? -14.367 -15.727 -11.18 1 97.5 133 GLN B O 1
ATOM 3378 N N . LYS B 1 134 ? -12.266 -15.234 -11.703 1 95.69 134 LYS B N 1
ATOM 3379 C CA . LYS B 1 134 ? -12.047 -16.531 -12.336 1 95.69 134 LYS B CA 1
ATOM 3380 C C . LYS B 1 134 ? -12.148 -17.656 -11.328 1 95.69 134 LYS B C 1
ATOM 3382 O O . LYS B 1 134 ? -12.75 -18.703 -11.609 1 95.69 134 LYS B O 1
ATOM 3387 N N . ALA B 1 135 ? -11.555 -17.453 -10.172 1 96.12 135 ALA B N 1
ATOM 3388 C CA . ALA B 1 135 ? -11.648 -18.453 -9.109 1 96.12 135 ALA B CA 1
ATOM 3389 C C . ALA B 1 135 ? -13.109 -18.703 -8.734 1 96.12 135 ALA B C 1
ATOM 3391 O O . ALA B 1 135 ? -13.531 -19.844 -8.586 1 96.12 135 ALA B O 1
ATOM 3392 N N . ALA B 1 136 ? -13.883 -17.656 -8.586 1 96.94 136 ALA B N 1
ATOM 3393 C CA . ALA B 1 136 ? -15.305 -17.781 -8.25 1 96.94 136 ALA B CA 1
ATOM 3394 C C . ALA B 1 136 ? -16.047 -18.594 -9.297 1 96.94 136 ALA B C 1
ATOM 3396 O O . ALA B 1 136 ? -16.875 -19.453 -8.961 1 96.94 136 ALA B O 1
ATOM 3397 N N . SER B 1 137 ? -15.734 -18.391 -10.531 1 96.62 137 SER B N 1
ATOM 3398 C CA . SER B 1 137 ? -16.375 -19.109 -11.625 1 96.62 137 SER B CA 1
ATOM 3399 C C . SER B 1 137 ? -16.062 -20.609 -11.562 1 96.62 137 SER B C 1
ATOM 3401 O O . SER B 1 137 ? -16.938 -21.438 -11.805 1 96.62 137 SER B O 1
ATOM 3403 N N . VAL B 1 138 ? -14.898 -20.922 -11.281 1 94.94 138 VAL B N 1
ATOM 3404 C CA . VAL B 1 138 ? -14.492 -22.312 -11.156 1 94.94 138 VAL B CA 1
ATOM 3405 C C . VAL B 1 138 ? -15.305 -22.984 -10.055 1 94.94 138 VAL B C 1
ATOM 3407 O O . VAL B 1 138 ? -15.883 -24.062 -10.273 1 94.94 138 VAL B O 1
ATOM 3410 N N . PHE B 1 139 ? -15.375 -22.391 -8.914 1 96.25 139 PHE B N 1
ATOM 3411 C CA . PHE B 1 139 ? -16.109 -22.969 -7.801 1 96.25 139 PHE B CA 1
ATOM 3412 C C . PHE B 1 139 ? -17.594 -23.047 -8.117 1 96.25 139 PHE B C 1
ATOM 3414 O O . PHE B 1 139 ? -18.266 -24 -7.734 1 96.25 139 PHE B O 1
ATOM 3421 N N . GLU B 1 140 ? -18.078 -22.047 -8.773 1 96 140 GLU B N 1
ATOM 3422 C CA . GLU B 1 140 ? -19.484 -22.062 -9.164 1 96 140 GLU B CA 1
ATOM 3423 C C . GLU B 1 140 ? -19.797 -23.25 -10.07 1 96 140 GLU B C 1
ATOM 3425 O O . GLU B 1 140 ? -20.812 -23.922 -9.891 1 96 140 GLU B O 1
ATOM 3430 N N . ASN B 1 141 ? -18.891 -23.531 -10.984 1 94.5 141 ASN B N 1
ATOM 3431 C CA . ASN B 1 141 ? -19.062 -24.641 -11.914 1 94.5 141 ASN B CA 1
ATOM 3432 C C . ASN B 1 141 ? -19 -25.984 -11.195 1 94.5 141 ASN B C 1
ATOM 3434 O O . ASN B 1 141 ? -19.531 -26.984 -11.688 1 94.5 141 ASN B O 1
ATOM 3438 N N . GLU B 1 142 ? -18.391 -25.969 -10.086 1 93.69 142 GLU B N 1
ATOM 3439 C CA . GLU B 1 142 ? -18.312 -27.188 -9.273 1 93.69 142 GLU B CA 1
ATOM 3440 C C . GLU B 1 142 ? -19.422 -27.234 -8.234 1 93.69 142 GLU B C 1
ATOM 3442 O O . GLU B 1 142 ? -19.406 -28.078 -7.336 1 93.69 142 GLU B O 1
ATOM 3447 N N . ASP B 1 143 ? -20.281 -26.312 -8.312 1 94.69 143 ASP B N 1
ATOM 3448 C CA . ASP B 1 143 ? -21.438 -26.188 -7.422 1 94.69 143 ASP B CA 1
ATOM 3449 C C . ASP B 1 143 ? -21 -25.953 -5.98 1 94.69 143 ASP B C 1
ATOM 3451 O O . ASP B 1 143 ? -21.625 -26.469 -5.047 1 94.69 143 ASP B O 1
ATOM 3455 N N . ARG B 1 144 ? -19.891 -25.453 -5.832 1 94.88 144 ARG B N 1
ATOM 3456 C CA . ARG B 1 144 ? -19.406 -24.984 -4.535 1 94.88 144 ARG B CA 1
ATOM 3457 C C . ARG B 1 144 ? -19.703 -23.5 -4.336 1 94.88 144 ARG B C 1
ATOM 3459 O O . ARG B 1 144 ? -18.797 -22.688 -4.332 1 94.88 144 ARG B O 1
ATOM 3466 N N . LEU B 1 145 ? -20.875 -23.234 -4.086 1 96.88 145 LEU B N 1
ATOM 3467 C CA . LEU B 1 145 ? -21.422 -21.891 -4.148 1 96.88 145 LEU B CA 1
ATOM 3468 C C . LEU B 1 145 ? -20.891 -21.047 -2.988 1 96.88 145 LEU B C 1
ATOM 3470 O O . LEU B 1 145 ? -20.688 -19.828 -3.135 1 96.88 145 LEU B O 1
ATOM 3474 N N . ARG B 1 146 ? -20.656 -21.594 -1.872 1 95.94 146 ARG B N 1
ATOM 3475 C CA . ARG B 1 146 ? -20.141 -20.844 -0.731 1 95.94 146 ARG B CA 1
ATOM 3476 C C . ARG B 1 146 ? -18.766 -20.25 -1.035 1 95.94 146 ARG B C 1
ATOM 3478 O O . ARG B 1 146 ? -18.531 -19.062 -0.806 1 95.94 146 ARG B O 1
ATOM 3485 N N . GLU B 1 147 ? -17.891 -21.078 -1.52 1 95.06 147 GLU B N 1
ATOM 3486 C CA . GLU B 1 147 ? -16.562 -20.625 -1.887 1 95.06 147 GLU B CA 1
ATOM 3487 C C . GLU B 1 147 ? -16.609 -19.594 -3.01 1 95.06 147 GLU B C 1
ATOM 3489 O O . GLU B 1 147 ? -15.867 -18.609 -2.99 1 95.06 147 GLU B O 1
ATOM 3494 N N . ALA B 1 148 ? -17.469 -19.859 -3.959 1 97.12 148 ALA B N 1
ATOM 3495 C CA . ALA B 1 148 ? -17.641 -18.922 -5.07 1 97.12 148 ALA B CA 1
ATOM 3496 C C . ALA B 1 148 ? -18.047 -17.547 -4.57 1 97.12 148 ALA B C 1
ATOM 3498 O O . ALA B 1 148 ? -17.484 -16.531 -4.98 1 97.12 148 ALA B O 1
ATOM 3499 N N . ALA B 1 149 ? -18.984 -17.516 -3.689 1 96.19 149 ALA B N 1
ATOM 3500 C CA . ALA B 1 149 ? -19.5 -16.266 -3.148 1 96.19 149 ALA B CA 1
ATOM 3501 C C . ALA B 1 149 ? -18.422 -15.508 -2.387 1 96.19 149 ALA B C 1
ATOM 3503 O O . ALA B 1 149 ? -18.312 -14.281 -2.494 1 96.19 149 ALA B O 1
ATOM 3504 N N . GLU B 1 150 ? -17.641 -16.203 -1.635 1 94.69 150 GLU B N 1
ATOM 3505 C CA . GLU B 1 150 ? -16.562 -15.602 -0.874 1 94.69 150 GLU B CA 1
ATOM 3506 C C . GLU B 1 150 ? -15.555 -14.922 -1.796 1 94.69 150 GLU B C 1
ATOM 3508 O O . GLU B 1 150 ? -15.109 -13.805 -1.524 1 94.69 150 GLU B O 1
ATOM 3513 N N . LEU B 1 151 ? -15.195 -15.602 -2.895 1 96.38 151 LEU B N 1
ATOM 3514 C CA . LEU B 1 151 ? -14.242 -15.055 -3.852 1 96.38 151 LEU B CA 1
ATOM 3515 C C . LEU B 1 151 ? -14.82 -13.844 -4.574 1 96.38 151 LEU B C 1
ATOM 3517 O O . LEU B 1 151 ? -14.109 -12.867 -4.828 1 96.38 151 LEU B O 1
ATOM 3521 N N . LEU B 1 152 ? -16.047 -13.906 -4.859 1 96.44 152 LEU B N 1
ATOM 3522 C CA . LEU B 1 152 ? -16.703 -12.742 -5.441 1 96.44 152 LEU B CA 1
ATOM 3523 C C . LEU B 1 152 ? -16.688 -11.562 -4.469 1 96.44 152 LEU B C 1
ATOM 3525 O O . LEU B 1 152 ? -16.578 -10.406 -4.887 1 96.44 152 LEU B O 1
ATOM 3529 N N . GLY B 1 153 ? -16.859 -11.898 -3.254 1 93.44 153 GLY B N 1
ATOM 3530 C CA . GLY B 1 153 ? -16.766 -10.859 -2.236 1 93.44 153 GLY B CA 1
ATOM 3531 C C . GLY B 1 153 ? -15.43 -10.141 -2.252 1 93.44 153 GLY B C 1
ATOM 3532 O O . GLY B 1 153 ? -15.383 -8.914 -2.152 1 93.44 153 GLY B O 1
ATOM 3533 N N . LYS B 1 154 ? -14.352 -10.859 -2.395 1 92.94 154 LYS B N 1
ATOM 3534 C CA . LYS B 1 154 ? -13.023 -10.258 -2.51 1 92.94 154 LYS B CA 1
ATOM 3535 C C . LYS B 1 154 ? -12.938 -9.359 -3.738 1 92.94 154 LYS B C 1
ATOM 3537 O O . LYS B 1 154 ? -12.43 -8.242 -3.658 1 92.94 154 LYS B O 1
ATOM 3542 N N . ALA B 1 155 ? -13.43 -9.836 -4.805 1 94.81 155 ALA B N 1
ATOM 3543 C CA . ALA B 1 155 ? -13.422 -9.055 -6.043 1 94.81 155 ALA B CA 1
ATOM 3544 C C . ALA B 1 155 ? -14.227 -7.766 -5.883 1 94.81 155 ALA B C 1
ATOM 3546 O O . ALA B 1 155 ? -13.773 -6.699 -6.305 1 94.81 155 ALA B O 1
ATOM 3547 N N . SER B 1 156 ? -15.375 -7.887 -5.293 1 91.38 156 SER B N 1
ATOM 3548 C CA . SER B 1 156 ? -16.25 -6.73 -5.113 1 91.38 156 SER B CA 1
ATOM 3549 C C . SER B 1 156 ? -15.57 -5.648 -4.281 1 91.38 156 SER B C 1
ATOM 3551 O O . SER B 1 156 ? -15.641 -4.465 -4.617 1 91.38 156 SER B O 1
ATOM 3553 N N . ARG B 1 157 ? -14.992 -6.105 -3.307 1 87.81 157 ARG B N 1
ATOM 3554 C CA . ARG B 1 157 ? -14.281 -5.168 -2.443 1 87.81 157 ARG B CA 1
ATOM 3555 C C . ARG B 1 157 ? -13.211 -4.41 -3.225 1 87.81 157 ARG B C 1
ATOM 3557 O O . ARG B 1 157 ? -13.094 -3.189 -3.1 1 87.81 157 ARG B O 1
ATOM 3564 N N . LEU B 1 158 ? -12.461 -5.094 -3.982 1 89.44 158 LEU B N 1
ATOM 3565 C CA . LEU B 1 158 ? -11.391 -4.477 -4.762 1 89.44 158 LEU B CA 1
ATOM 3566 C C . LEU B 1 158 ? -11.961 -3.57 -5.848 1 89.44 158 LEU B C 1
ATOM 3568 O O . LEU B 1 158 ? -11.383 -2.531 -6.16 1 89.44 158 LEU B O 1
ATOM 3572 N N . LEU B 1 159 ? -13.062 -3.967 -6.395 1 88.81 159 LEU B N 1
ATOM 3573 C CA . LEU B 1 159 ? -13.711 -3.141 -7.406 1 88.81 159 LEU B CA 1
ATOM 3574 C C . LEU B 1 159 ? -14.156 -1.805 -6.816 1 88.81 159 LEU B C 1
ATOM 3576 O O . LEU B 1 159 ? -14.016 -0.762 -7.461 1 88.81 159 LEU B O 1
ATOM 3580 N N . VAL B 1 160 ? -14.68 -1.863 -5.652 1 82.81 160 VAL B N 1
ATOM 3581 C CA . VAL B 1 160 ? -15.086 -0.638 -4.973 1 82.81 160 VAL B CA 1
ATOM 3582 C C . VAL B 1 160 ? -13.867 0.241 -4.711 1 82.81 160 VAL B C 1
ATOM 3584 O O . VAL B 1 160 ? -13.898 1.45 -4.957 1 82.81 160 VAL B O 1
ATOM 3587 N N . ARG B 1 161 ? -12.805 -0.381 -4.344 1 79.31 161 ARG B N 1
ATOM 3588 C CA . ARG B 1 161 ? -11.57 0.349 -4.078 1 79.31 161 ARG B CA 1
ATOM 3589 C C . ARG B 1 161 ? -11.039 1.005 -5.352 1 79.31 161 ARG B C 1
ATOM 3591 O O . ARG B 1 161 ? -10.484 2.105 -5.305 1 79.31 161 ARG B O 1
ATOM 3598 N N . LEU B 1 162 ? -11.258 0.334 -6.387 1 81.56 162 LEU B N 1
ATOM 3599 C CA . LEU B 1 162 ? -10.797 0.827 -7.68 1 81.56 162 LEU B CA 1
ATOM 3600 C C . LEU B 1 162 ? -11.797 1.815 -8.273 1 81.56 162 LEU B C 1
ATOM 3602 O O . LEU B 1 162 ? -11.586 2.33 -9.375 1 81.56 162 LEU B O 1
A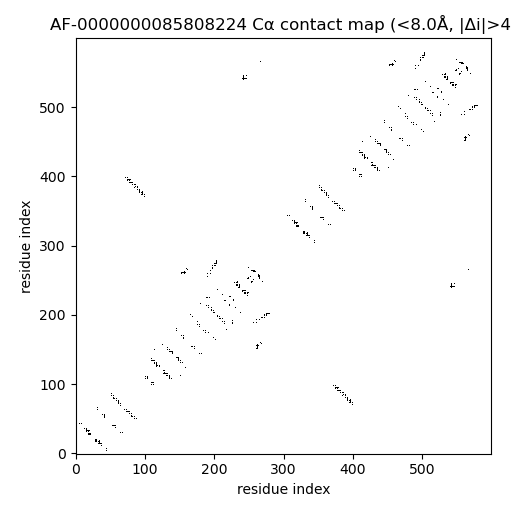TOM 3606 N N . ARG B 1 163 ? -12.898 2.01 -7.633 1 78.88 163 ARG B N 1
ATOM 3607 C CA . ARG B 1 163 ? -13.969 2.904 -8.062 1 78.88 163 ARG B CA 1
ATOM 3608 C C . ARG B 1 163 ? -14.602 2.42 -9.367 1 78.88 163 ARG B C 1
ATOM 3610 O O . ARG B 1 163 ? -15.047 3.227 -10.188 1 78.88 163 ARG B O 1
ATOM 3617 N N . ARG B 1 164 ? -14.461 1.209 -9.641 1 89 164 ARG B N 1
ATOM 3618 C CA . ARG B 1 164 ? -15.188 0.566 -10.727 1 89 164 ARG B CA 1
ATOM 3619 C C . ARG B 1 164 ? -16.562 0.088 -10.258 1 89 164 ARG B C 1
ATOM 3621 O O . ARG B 1 164 ? -16.812 -1.117 -10.195 1 89 164 ARG B O 1
ATOM 3628 N N . LEU B 1 165 ? -17.453 0.974 -10.047 1 85.69 165 LEU B N 1
ATOM 3629 C CA . LEU B 1 165 ? -18.672 0.776 -9.289 1 85.69 165 LEU B CA 1
ATOM 3630 C C . LEU B 1 165 ? -19.688 -0.027 -10.102 1 85.69 165 LEU B C 1
ATOM 3632 O O . LEU B 1 165 ? -20.469 -0.81 -9.539 1 85.69 165 LEU B O 1
ATOM 3636 N N . ASP B 1 166 ? -19.672 0.151 -11.414 1 93.12 166 ASP B N 1
ATOM 3637 C CA . ASP B 1 166 ? -20.578 -0.629 -12.25 1 93.12 166 ASP B CA 1
ATOM 3638 C C . ASP B 1 166 ? -20.281 -2.123 -12.125 1 93.12 166 ASP B C 1
ATOM 3640 O O . ASP B 1 166 ? -21.203 -2.924 -11.938 1 93.12 166 ASP B O 1
ATOM 3644 N N . GLU B 1 167 ? -19.062 -2.377 -12.242 1 95.19 167 GLU B N 1
ATOM 3645 C CA . GLU B 1 167 ? -18.656 -3.773 -12.125 1 95.19 167 GLU B CA 1
ATOM 3646 C C . GLU B 1 167 ? -18.875 -4.293 -10.703 1 95.19 167 GLU B C 1
ATOM 3648 O O . GLU B 1 167 ? -19.234 -5.461 -10.516 1 95.19 167 GLU B O 1
ATOM 3653 N N . ALA B 1 168 ? -18.641 -3.438 -9.742 1 92.44 168 ALA B N 1
ATOM 3654 C CA . ALA B 1 168 ? -18.875 -3.816 -8.352 1 92.44 168 ALA B CA 1
ATOM 3655 C C . ALA B 1 168 ? -20.328 -4.188 -8.109 1 92.44 168 ALA B C 1
ATOM 3657 O O . ALA B 1 168 ? -20.625 -5.18 -7.438 1 92.44 168 ALA B O 1
ATOM 3658 N N . ALA B 1 169 ? -21.219 -3.422 -8.68 1 92.31 169 ALA B N 1
ATOM 3659 C CA . ALA B 1 169 ? -22.656 -3.676 -8.531 1 92.31 169 ALA B CA 1
ATOM 3660 C C . ALA B 1 169 ? -23.031 -5.051 -9.078 1 92.31 169 ALA B C 1
ATOM 3662 O O . ALA B 1 169 ? -23.75 -5.805 -8.43 1 92.31 169 ALA B O 1
ATOM 3663 N N . VAL B 1 170 ? -22.5 -5.348 -10.227 1 96.06 170 VAL B N 1
ATOM 3664 C CA . VAL B 1 170 ? -22.781 -6.629 -10.867 1 96.06 170 VAL B CA 1
ATOM 3665 C C . VAL B 1 170 ? -22.219 -7.766 -10.016 1 96.06 170 VAL B C 1
ATOM 3667 O O . VAL B 1 170 ? -22.891 -8.773 -9.789 1 96.06 170 VAL B O 1
ATOM 3670 N N . SER B 1 171 ? -21.031 -7.578 -9.562 1 95.81 171 SER B N 1
ATOM 3671 C CA . SER B 1 171 ? -20.359 -8.586 -8.75 1 95.81 171 SER B CA 1
ATOM 3672 C C . SER B 1 171 ? -21.125 -8.828 -7.445 1 95.81 171 SER B C 1
ATOM 3674 O O . SER B 1 171 ? -21.328 -9.977 -7.047 1 95.81 171 SER B O 1
ATOM 3676 N N . LEU B 1 172 ? -21.609 -7.828 -6.832 1 93.62 172 LEU B N 1
ATOM 3677 C CA . LEU B 1 172 ? -22.359 -7.926 -5.586 1 93.62 172 LEU B CA 1
ATOM 3678 C C . LEU B 1 172 ? -23.688 -8.648 -5.801 1 93.62 172 LEU B C 1
ATOM 3680 O O . LEU B 1 172 ? -24.109 -9.445 -4.957 1 93.62 172 LEU B O 1
ATOM 3684 N N . GLN B 1 173 ? -24.281 -8.359 -6.891 1 96.12 173 GLN B N 1
ATOM 3685 C CA . GLN B 1 173 ? -25.531 -9.039 -7.223 1 96.12 173 GLN B CA 1
ATOM 3686 C C . GLN B 1 173 ? -25.312 -10.547 -7.375 1 96.12 173 GLN B C 1
ATOM 3688 O O . GLN B 1 173 ? -26.094 -11.344 -6.875 1 96.12 173 GLN B O 1
ATOM 3693 N N . LYS B 1 174 ? -24.297 -10.875 -8.031 1 96.75 174 LYS B N 1
ATOM 3694 C CA . LYS B 1 174 ? -23.984 -12.289 -8.203 1 96.75 174 LYS B CA 1
ATOM 3695 C C . LYS B 1 174 ? -23.734 -12.961 -6.852 1 96.75 174 LYS B C 1
ATOM 3697 O O . LYS B 1 174 ? -24.203 -14.07 -6.605 1 96.75 174 LYS B O 1
ATOM 3702 N N . GLU B 1 175 ? -22.969 -12.305 -6.086 1 94.94 175 GLU B N 1
ATOM 3703 C CA . GLU B 1 175 ? -22.703 -12.773 -4.734 1 94.94 175 GLU B CA 1
ATOM 3704 C C . GLU B 1 175 ? -24 -13.008 -3.957 1 94.94 175 GLU B C 1
ATOM 3706 O O . GLU B 1 175 ? -24.188 -14.07 -3.371 1 94.94 175 GLU B O 1
ATOM 3711 N N . LYS B 1 176 ? -24.812 -12.055 -3.975 1 94.75 176 LYS B N 1
ATOM 3712 C CA . LYS B 1 176 ? -26.078 -12.125 -3.26 1 94.75 176 LYS B CA 1
ATOM 3713 C C . LYS B 1 176 ? -26.906 -13.312 -3.734 1 94.75 176 LYS B C 1
ATOM 3715 O O . LYS B 1 176 ? -27.469 -14.047 -2.92 1 94.75 176 LYS B O 1
ATOM 3720 N N . ASN B 1 177 ? -26.969 -13.523 -5.027 1 96.56 177 ASN B N 1
ATOM 3721 C CA . ASN B 1 177 ? -27.719 -14.641 -5.598 1 96.56 177 ASN B CA 1
ATOM 3722 C C . ASN B 1 177 ? -27.172 -15.984 -5.098 1 96.56 177 ASN B C 1
ATOM 3724 O O . ASN B 1 177 ? -27.953 -16.906 -4.82 1 96.56 177 ASN B O 1
ATOM 3728 N N . MET B 1 178 ? -25.953 -16.062 -4.98 1 96.69 178 MET B N 1
ATOM 3729 C CA . MET B 1 178 ? -25.344 -17.312 -4.52 1 96.69 178 MET B CA 1
ATOM 3730 C C . MET B 1 178 ? -25.672 -17.578 -3.059 1 96.69 178 MET B C 1
ATOM 3732 O O . MET B 1 178 ? -25.984 -18.703 -2.686 1 96.69 178 MET B O 1
ATOM 3736 N N . TYR B 1 179 ? -25.672 -16.562 -2.258 1 96.12 179 TYR B N 1
ATOM 3737 C CA . TYR B 1 179 ? -26.016 -16.734 -0.852 1 96.12 179 TYR B CA 1
ATOM 3738 C C . TYR B 1 179 ? -27.5 -17.062 -0.692 1 96.12 179 TYR B C 1
ATOM 3740 O O . TYR B 1 179 ? -27.875 -17.812 0.211 1 96.12 179 TYR B O 1
ATOM 3748 N N . LYS B 1 180 ? -28.297 -16.531 -1.528 1 96.62 180 LYS B N 1
ATOM 3749 C CA . LYS B 1 180 ? -29.703 -16.875 -1.536 1 96.62 180 LYS B CA 1
ATOM 3750 C C . LYS B 1 180 ? -29.922 -18.359 -1.848 1 96.62 180 LYS B C 1
ATOM 3752 O O . LYS B 1 180 ? -30.719 -19.031 -1.192 1 96.62 180 LYS B O 1
ATOM 3757 N N . GLU B 1 181 ? -29.188 -18.828 -2.787 1 96.5 181 GLU B N 1
ATOM 3758 C CA . GLU B 1 181 ? -29.297 -20.219 -3.209 1 96.5 181 GLU B CA 1
ATOM 3759 C C . GLU B 1 181 ? -28.922 -21.172 -2.076 1 96.5 181 GLU B C 1
ATOM 3761 O O . GLU B 1 181 ? -29.531 -22.234 -1.922 1 96.5 181 GLU B O 1
ATOM 3766 N N . ILE B 1 182 ? -28.031 -20.766 -1.313 1 96.44 182 ILE B N 1
ATOM 3767 C CA . ILE B 1 182 ? -27.594 -21.641 -0.234 1 96.44 182 ILE B CA 1
ATOM 3768 C C . ILE B 1 182 ? -28.328 -21.281 1.056 1 96.44 182 ILE B C 1
ATOM 3770 O O . ILE B 1 182 ? -27.953 -21.734 2.139 1 96.44 182 ILE B O 1
ATOM 3774 N N . GLU B 1 183 ? -29.188 -20.375 0.929 1 96.19 183 GLU B N 1
ATOM 3775 C CA . GLU B 1 183 ? -30.109 -19.984 1.987 1 96.19 183 GLU B CA 1
ATOM 3776 C C . GLU B 1 183 ? -29.359 -19.344 3.16 1 96.19 183 GLU B C 1
ATOM 3778 O O . GLU B 1 183 ? -29.703 -19.594 4.32 1 96.19 183 GLU B O 1
ATOM 3783 N N . ASN B 1 184 ? -28.344 -18.781 2.881 1 95.75 184 ASN B N 1
ATOM 3784 C CA . ASN B 1 184 ? -27.688 -17.938 3.875 1 95.75 184 ASN B CA 1
ATOM 3785 C C . ASN B 1 184 ? -28.25 -16.516 3.873 1 95.75 184 ASN B C 1
ATOM 3787 O O . ASN B 1 184 ? -27.625 -15.594 3.352 1 95.75 184 ASN B O 1
ATOM 3791 N N . TYR B 1 185 ? -29.344 -16.359 4.445 1 94.19 185 TYR B N 1
ATOM 3792 C CA . TYR B 1 185 ? -30.141 -15.141 4.305 1 94.19 185 TYR B CA 1
ATOM 3793 C C . TYR B 1 185 ? -29.5 -13.977 5.07 1 94.19 185 TYR B C 1
ATOM 3795 O O . TYR B 1 185 ? -29.422 -12.859 4.555 1 94.19 185 TYR B O 1
ATOM 3803 N N . PRO B 1 186 ? -28.938 -14.18 6.199 1 90.5 186 PRO B N 1
ATOM 3804 C CA . PRO B 1 186 ? -28.297 -13.055 6.891 1 90.5 186 PRO B CA 1
ATOM 3805 C C . PRO B 1 186 ? -27.203 -12.406 6.055 1 90.5 186 PRO B C 1
ATOM 3807 O O . PRO B 1 186 ? -27.094 -11.172 6.023 1 90.5 186 PRO B O 1
ATOM 3810 N N . THR B 1 187 ? -26.391 -13.234 5.398 1 91 187 THR B N 1
ATOM 3811 C CA . THR B 1 187 ? -25.359 -12.672 4.547 1 91 187 THR B CA 1
ATOM 3812 C C . THR B 1 187 ? -25.969 -11.961 3.344 1 91 187 THR B C 1
ATOM 3814 O O . THR B 1 187 ? -25.438 -10.945 2.881 1 91 187 THR B O 1
ATOM 3817 N N . CYS B 1 188 ? -27.094 -12.398 2.883 1 92.19 188 CYS B N 1
ATOM 3818 C CA . CYS B 1 188 ? -27.797 -11.742 1.798 1 92.19 188 CYS B CA 1
ATOM 3819 C C . CYS B 1 188 ? -28.203 -10.328 2.195 1 92.19 188 CYS B C 1
ATOM 3821 O O . CYS B 1 188 ? -28.141 -9.398 1.385 1 92.19 188 CYS B O 1
ATOM 3823 N N . PHE B 1 189 ? -28.641 -10.258 3.432 1 90.56 189 PHE B N 1
ATOM 3824 C CA . PHE B 1 189 ? -29.031 -8.938 3.92 1 90.56 189 PHE B CA 1
ATOM 3825 C C . PHE B 1 189 ? -27.859 -7.961 3.848 1 90.56 189 PHE B C 1
ATOM 3827 O O . PHE B 1 189 ? -28.016 -6.84 3.367 1 90.56 189 PHE B O 1
ATOM 3834 N N . LYS B 1 190 ? -26.734 -8.469 4.242 1 84.56 190 LYS B N 1
ATOM 3835 C CA . LYS B 1 190 ? -25.547 -7.629 4.25 1 84.56 190 LYS B CA 1
ATOM 3836 C C . LYS B 1 190 ? -25.141 -7.234 2.83 1 84.56 190 LYS B C 1
ATOM 3838 O O . LYS B 1 190 ? -24.75 -6.09 2.586 1 84.56 190 LYS B O 1
ATOM 3843 N N . LYS B 1 191 ? -25.234 -8.141 1.945 1 89.06 191 LYS B N 1
ATOM 3844 C CA . LYS B 1 191 ? -24.875 -7.832 0.561 1 89.06 191 LYS B CA 1
ATOM 3845 C C . LYS B 1 191 ? -25.891 -6.875 -0.062 1 89.06 191 LYS B C 1
ATOM 3847 O O . LYS B 1 191 ? -25.531 -6.043 -0.899 1 89.06 191 LYS B O 1
ATOM 3852 N N . THR B 1 192 ? -27.094 -6.961 0.356 1 90.44 192 THR B N 1
ATOM 3853 C CA . THR B 1 192 ? -28.109 -6.008 -0.08 1 90.44 192 THR B CA 1
ATOM 3854 C C . THR B 1 192 ? -27.734 -4.586 0.328 1 90.44 192 THR B C 1
ATOM 3856 O O . THR B 1 192 ? -27.797 -3.662 -0.484 1 90.44 192 THR B O 1
ATOM 3859 N N . ILE B 1 193 ? -27.344 -4.531 1.525 1 84.81 193 ILE B N 1
ATOM 3860 C CA . ILE B 1 193 ? -26.922 -3.227 2.021 1 84.81 193 ILE B CA 1
ATOM 3861 C C . ILE B 1 193 ? -25.766 -2.701 1.168 1 84.81 193 ILE B C 1
ATOM 3863 O O . ILE B 1 193 ? -25.797 -1.554 0.717 1 84.81 193 ILE B O 1
ATOM 3867 N N . ALA B 1 194 ? -24.766 -3.492 0.941 1 84 194 ALA B N 1
ATOM 3868 C CA . ALA B 1 194 ? -23.609 -3.113 0.133 1 84 194 ALA B CA 1
ATOM 3869 C C . ALA B 1 194 ? -24.031 -2.684 -1.268 1 84 194 ALA B C 1
ATOM 3871 O O . ALA B 1 194 ? -23.547 -1.684 -1.795 1 84 194 ALA B O 1
ATOM 3872 N N . GLN B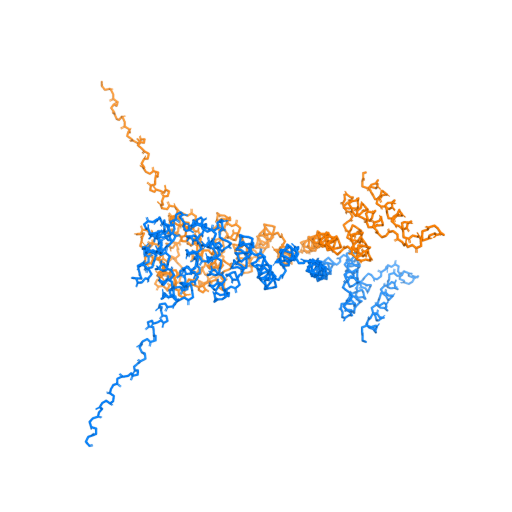 1 195 ? -24.906 -3.379 -1.836 1 88 195 GLN B N 1
ATOM 3873 C CA . GLN B 1 195 ? -25.391 -3.066 -3.174 1 88 195 GLN B CA 1
ATOM 3874 C C . GLN B 1 195 ? -26.109 -1.715 -3.197 1 88 195 GLN B C 1
ATOM 3876 O O . GLN B 1 195 ? -25.891 -0.915 -4.109 1 88 195 GLN B O 1
ATOM 3881 N N . VAL B 1 196 ? -26.938 -1.557 -2.24 1 86.75 196 VAL B N 1
ATOM 3882 C CA . VAL B 1 196 ? -27.672 -0.3 -2.15 1 86.75 196 VAL B CA 1
ATOM 3883 C C . VAL B 1 196 ? -26.688 0.869 -2.08 1 86.75 196 VAL B C 1
ATOM 3885 O O . VAL B 1 196 ? -26.844 1.854 -2.809 1 86.75 196 VAL B O 1
ATOM 3888 N N . LEU B 1 197 ? -25.719 0.621 -1.325 1 79.5 197 LEU B N 1
ATOM 3889 C CA . LEU B 1 197 ? -24.734 1.68 -1.157 1 79.5 197 LEU B CA 1
ATOM 3890 C C . LEU B 1 197 ? -23.969 1.933 -2.459 1 79.5 197 LEU B C 1
ATOM 3892 O O . LEU B 1 197 ? -23.734 3.084 -2.832 1 79.5 197 LEU B O 1
ATOM 3896 N N . VAL B 1 198 ? -23.578 0.996 -3.119 1 82.38 198 VAL B N 1
ATOM 3897 C CA . VAL B 1 198 ? -22.859 1.121 -4.379 1 82.38 198 VAL B CA 1
ATOM 3898 C C . VAL B 1 198 ? -23.734 1.829 -5.41 1 82.38 198 VAL B C 1
ATOM 3900 O O . VAL B 1 198 ? -23.266 2.721 -6.125 1 82.38 198 VAL B O 1
ATOM 3903 N N . HIS B 1 199 ? -25.016 1.438 -5.434 1 84.81 199 HIS B N 1
ATOM 3904 C CA . HIS B 1 199 ? -25.938 2.07 -6.371 1 84.81 199 HIS B CA 1
ATOM 3905 C C . HIS B 1 199 ? -26.094 3.555 -6.062 1 84.81 199 HIS B C 1
ATOM 3907 O O . HIS B 1 199 ? -26.141 4.383 -6.977 1 84.81 199 HIS B O 1
ATOM 3913 N N . LEU B 1 200 ? -26.219 3.795 -4.844 1 76.56 200 LEU B N 1
ATOM 3914 C CA . LEU B 1 200 ? -26.359 5.195 -4.465 1 76.56 200 LEU B CA 1
ATOM 3915 C C . LEU B 1 200 ? -25.109 5.992 -4.824 1 76.56 200 LEU B C 1
ATOM 3917 O O . LEU B 1 200 ? -25.203 7.137 -5.273 1 76.56 200 LEU B O 1
ATOM 3921 N N . HIS B 1 201 ? -24.047 5.316 -4.672 1 73.44 201 HIS B N 1
ATOM 3922 C CA . HIS B 1 201 ? -22.797 5.977 -5.031 1 73.44 201 HIS B CA 1
ATOM 3923 C C . HIS B 1 201 ? -22.719 6.203 -6.535 1 73.44 201 HIS B C 1
ATOM 3925 O O . HIS B 1 201 ? -22.141 7.203 -6.984 1 73.44 201 HIS B O 1
ATOM 3931 N N . ARG B 1 202 ? -23.234 5.355 -7.199 1 75.25 202 ARG B N 1
ATOM 3932 C CA . ARG B 1 202 ? -23.312 5.484 -8.648 1 75.25 202 ARG B CA 1
ATOM 3933 C C . ARG B 1 202 ? -24.344 6.516 -9.062 1 75.25 202 ARG B C 1
ATOM 3935 O O . ARG B 1 202 ? -24.5 6.824 -10.25 1 75.25 202 ARG B O 1
ATOM 3942 N N . GLY B 1 203 ? -25.156 7.008 -8.062 1 72.81 203 GLY B N 1
ATOM 3943 C CA . GLY B 1 203 ? -26.234 7.949 -8.352 1 72.81 203 GLY B CA 1
ATOM 3944 C C . GLY B 1 203 ? -27.469 7.281 -8.914 1 72.81 203 GLY B C 1
ATOM 3945 O O . GLY B 1 203 ? -28.281 7.93 -9.562 1 72.81 203 GLY B O 1
ATOM 3946 N N . ASP B 1 204 ? -27.594 6.023 -8.758 1 82.25 204 ASP B N 1
ATOM 3947 C CA . ASP B 1 204 ? -28.703 5.242 -9.305 1 82.25 204 ASP B CA 1
ATOM 3948 C C . ASP B 1 204 ? -29.688 4.855 -8.203 1 82.25 204 ASP B C 1
ATOM 3950 O O . ASP B 1 204 ? -29.719 3.701 -7.766 1 82.25 204 ASP B O 1
ATOM 3954 N N . PHE B 1 205 ? -30.562 5.777 -7.891 1 82.44 205 PHE B N 1
ATOM 3955 C CA . PHE B 1 205 ? -31.547 5.57 -6.832 1 82.44 205 PHE B CA 1
ATOM 3956 C C . PHE B 1 205 ? -32.531 4.457 -7.207 1 82.44 205 PHE B C 1
ATOM 3958 O O . PHE B 1 205 ? -32.906 3.656 -6.359 1 82.44 205 PHE B O 1
ATOM 3965 N N . VAL B 1 206 ? -32.875 4.52 -8.438 1 91.69 206 VAL B N 1
ATOM 3966 C CA . VAL B 1 206 ? -33.844 3.555 -8.914 1 91.69 206 VAL B CA 1
ATOM 3967 C C . VAL B 1 206 ? -33.344 2.137 -8.695 1 91.69 206 VAL B C 1
ATOM 3969 O O . VAL B 1 206 ? -34.062 1.275 -8.188 1 91.69 206 VAL B O 1
ATOM 3972 N N . ALA B 1 207 ? -32.125 1.989 -9.07 1 93.31 207 ALA B N 1
ATOM 3973 C CA . ALA B 1 207 ? -31.516 0.672 -8.891 1 93.31 207 ALA B CA 1
ATOM 3974 C C . ALA B 1 207 ? -31.391 0.326 -7.406 1 93.31 207 ALA B C 1
ATOM 3976 O O . ALA B 1 207 ? -31.594 -0.827 -7.012 1 93.31 207 ALA B O 1
ATOM 3977 N N . ALA B 1 208 ? -31.094 1.259 -6.582 1 90.62 208 ALA B N 1
ATOM 3978 C CA . ALA B 1 208 ? -31.016 1.057 -5.137 1 90.62 208 ALA B CA 1
ATOM 3979 C C . ALA B 1 208 ? -32.375 0.632 -4.562 1 90.62 208 ALA B C 1
ATOM 3981 O O . ALA B 1 208 ? -32.438 -0.333 -3.797 1 90.62 208 ALA B O 1
ATOM 3982 N N . ASP B 1 209 ? -33.312 1.306 -5.012 1 92.81 209 ASP B N 1
ATOM 3983 C CA . ASP B 1 209 ? -34.656 1.006 -4.547 1 92.81 209 ASP B CA 1
ATOM 3984 C C . ASP B 1 209 ? -35.094 -0.382 -5.004 1 92.81 209 ASP B C 1
ATOM 3986 O O . ASP B 1 209 ? -35.688 -1.141 -4.227 1 92.81 209 ASP B O 1
ATOM 3990 N N . LYS B 1 210 ? -34.875 -0.619 -6.207 1 96.19 210 LYS B N 1
ATOM 3991 C CA . LYS B 1 210 ? -35.219 -1.931 -6.754 1 96.19 210 LYS B CA 1
ATOM 3992 C C . LYS B 1 210 ? -34.531 -3.045 -5.965 1 96.19 210 LYS B C 1
ATOM 3994 O O . LYS B 1 210 ? -35.125 -4.094 -5.719 1 96.19 210 LYS B O 1
ATOM 3999 N N . CYS B 1 211 ? -33.312 -2.836 -5.613 1 94.38 211 CYS B N 1
ATOM 4000 C CA . CYS B 1 211 ? -32.531 -3.812 -4.852 1 94.38 211 CYS B CA 1
ATOM 4001 C C . CYS B 1 211 ? -33.219 -4.141 -3.531 1 94.38 211 CYS B C 1
ATOM 4003 O O . CYS B 1 211 ? -33.344 -5.312 -3.166 1 94.38 211 CYS B O 1
ATOM 4005 N N . VAL B 1 212 ? -33.719 -3.205 -2.852 1 94.62 212 VAL B N 1
ATOM 4006 C CA . VAL B 1 212 ? -34.375 -3.406 -1.571 1 94.62 212 VAL B CA 1
ATOM 4007 C C . VAL B 1 212 ? -35.719 -4.121 -1.791 1 94.62 212 VAL B C 1
ATOM 4009 O O . VAL B 1 212 ? -36.031 -5.086 -1.091 1 94.62 212 VAL B O 1
ATOM 4012 N N . ARG B 1 213 ? -36.438 -3.723 -2.758 1 95.5 213 ARG B N 1
ATOM 4013 C CA . ARG B 1 213 ? -37.719 -4.309 -3.039 1 95.5 213 ARG B CA 1
ATOM 4014 C C . ARG B 1 213 ? -37.594 -5.789 -3.379 1 95.5 213 ARG B C 1
ATOM 4016 O O . ARG B 1 213 ? -38.406 -6.609 -2.91 1 95.5 213 ARG B O 1
ATOM 4023 N N . GLU B 1 214 ? -36.656 -6.016 -4.156 1 95.31 214 GLU B N 1
ATOM 4024 C CA . GLU B 1 214 ? -36.438 -7.41 -4.527 1 95.31 214 GLU B CA 1
ATOM 4025 C C . GLU B 1 214 ? -36.062 -8.25 -3.307 1 95.31 214 GLU B C 1
ATOM 4027 O O . GLU B 1 214 ? -36.312 -9.453 -3.277 1 95.31 214 GLU B O 1
ATOM 4032 N N . SER B 1 215 ? -35.5 -7.641 -2.277 1 95.75 215 SER B N 1
ATOM 4033 C CA . SER B 1 215 ? -35 -8.367 -1.112 1 95.75 215 SER B CA 1
ATOM 4034 C C . SER B 1 215 ? -36.125 -8.648 -0.116 1 95.75 215 SER B C 1
ATOM 4036 O O . SER B 1 215 ? -35.938 -9.43 0.821 1 95.75 215 SER B O 1
ATOM 4038 N N . TYR B 1 216 ? -37.344 -8.109 -0.445 1 94.88 216 TYR B N 1
ATOM 4039 C CA . TYR B 1 216 ? -38.469 -8.391 0.427 1 94.88 216 TYR B CA 1
ATOM 4040 C C . TYR B 1 216 ? -38.844 -9.867 0.377 1 94.88 216 TYR B C 1
ATOM 4042 O O . TYR B 1 216 ? -39.438 -10.398 1.324 1 94.88 216 TYR B O 1
ATOM 4050 N N . SER B 1 217 ? -38.5 -10.469 -0.717 1 93.94 217 SER B N 1
ATOM 4051 C CA . SER B 1 217 ? -38.844 -11.875 -0.914 1 93.94 217 SER B CA 1
ATOM 4052 C C . SER B 1 217 ? -37.938 -12.781 -0.08 1 93.94 217 SER B C 1
ATOM 4054 O O . SER B 1 217 ? -38.219 -13.969 0.085 1 93.94 217 SER B O 1
ATOM 4056 N N . LEU B 1 218 ? -36.906 -12.289 0.466 1 95.69 218 LEU B N 1
ATOM 4057 C CA . LEU B 1 218 ? -35.969 -13.086 1.272 1 95.69 218 LEU B CA 1
ATOM 4058 C C . LEU B 1 218 ? -36.531 -13.32 2.668 1 95.69 218 LEU B C 1
ATOM 4060 O O . LEU B 1 218 ? -37 -12.383 3.332 1 95.69 218 LEU B O 1
ATOM 4064 N N . PRO B 1 219 ? -36.5 -14.539 3.012 1 96.25 219 PRO B N 1
ATOM 4065 C CA . PRO B 1 219 ? -37 -14.852 4.352 1 96.25 219 PRO B CA 1
ATOM 4066 C C . PRO B 1 219 ? -36.281 -14.062 5.445 1 96.25 219 PRO B C 1
ATOM 4068 O O . PRO B 1 219 ? -35.062 -14.078 5.523 1 96.25 219 PRO B O 1
ATOM 4071 N N . GLY B 1 220 ? -37.062 -13.32 6.25 1 95.06 220 GLY B N 1
ATOM 4072 C CA . GLY B 1 220 ? -36.531 -12.641 7.422 1 95.06 220 GLY B CA 1
ATOM 4073 C C . GLY B 1 220 ? -36.062 -11.227 7.129 1 95.06 220 GLY B C 1
ATOM 4074 O O . GLY B 1 220 ? -35.656 -10.5 8.039 1 95.06 220 GLY B O 1
ATOM 4075 N N . PHE B 1 221 ? -36.094 -10.922 5.867 1 95.56 221 PHE B N 1
ATOM 4076 C CA . PHE B 1 221 ? -35.594 -9.594 5.52 1 95.56 221 PHE B CA 1
ATOM 4077 C C . PHE B 1 221 ? -36.562 -8.516 5.918 1 95.56 221 PHE B C 1
ATOM 4079 O O . PHE B 1 221 ? -36.219 -7.527 6.555 1 95.56 221 PHE B O 1
ATOM 4086 N N . SER B 1 222 ? -37.844 -8.711 5.465 1 92.88 222 SER B N 1
ATOM 4087 C CA . SER B 1 222 ? -38.875 -7.727 5.754 1 92.88 222 SER B CA 1
ATOM 4088 C C . SER B 1 222 ? -39.062 -7.527 7.258 1 92.88 222 SER B C 1
ATOM 4090 O O . SER B 1 222 ? -39.25 -8.492 7.996 1 92.88 222 SER B O 1
ATOM 4092 N N . GLY B 1 223 ? -38.938 -6.324 7.68 1 90.75 223 GLY B N 1
ATOM 4093 C CA . GLY B 1 223 ? -39.094 -5.992 9.086 1 90.75 223 GLY B CA 1
ATOM 4094 C C . GLY B 1 223 ? -37.781 -6.094 9.867 1 90.75 223 GLY B C 1
ATOM 4095 O O . GLY B 1 223 ? -37.75 -5.719 11.039 1 90.75 223 GLY B O 1
ATOM 4096 N N . SER B 1 224 ? -36.781 -6.742 9.289 1 91.75 224 SER B N 1
ATOM 4097 C CA . SER B 1 224 ? -35.5 -6.844 9.953 1 91.75 224 SER B CA 1
ATOM 4098 C C . SER B 1 224 ? -34.844 -5.469 10.141 1 91.75 224 SER B C 1
ATOM 4100 O O . SER B 1 224 ? -35.281 -4.488 9.539 1 91.75 224 SER B O 1
ATOM 4102 N N . GLU B 1 225 ? -33.844 -5.434 10.992 1 88.31 225 GLU B N 1
ATOM 4103 C CA . GLU B 1 225 ? -33.125 -4.184 11.203 1 88.31 225 GLU B CA 1
ATOM 4104 C C . GLU B 1 225 ? -32.438 -3.715 9.906 1 88.31 225 GLU B C 1
ATOM 4106 O O . GLU B 1 225 ? -32.406 -2.516 9.625 1 88.31 225 GLU B O 1
ATOM 4111 N N . ASP B 1 226 ? -31.969 -4.684 9.141 1 87 226 ASP B N 1
ATOM 4112 C CA . ASP B 1 226 ? -31.344 -4.375 7.859 1 87 226 ASP B CA 1
ATOM 4113 C C . ASP B 1 226 ? -32.344 -3.719 6.902 1 87 226 ASP B C 1
ATOM 4115 O O . ASP B 1 226 ? -32.031 -2.707 6.27 1 87 226 ASP B O 1
ATOM 4119 N N . CYS B 1 227 ? -33.469 -4.289 6.887 1 91.25 227 CYS B N 1
ATOM 4120 C CA . CYS B 1 227 ? -34.5 -3.785 6.016 1 91.25 227 CYS B CA 1
ATOM 4121 C C . CYS B 1 227 ? -34.906 -2.371 6.41 1 91.25 227 CYS B C 1
ATOM 4123 O O . CYS B 1 227 ? -34.938 -1.472 5.57 1 91.25 227 CYS B O 1
ATOM 4125 N N . VAL B 1 228 ? -35.125 -2.201 7.609 1 90.31 228 VAL B N 1
ATOM 4126 C CA . VAL B 1 228 ? -35.562 -0.909 8.125 1 90.31 228 VAL B CA 1
ATOM 4127 C C . VAL B 1 228 ? -34.5 0.145 7.855 1 90.31 228 VAL B C 1
ATOM 4129 O O . VAL B 1 228 ? -34.812 1.269 7.453 1 90.31 228 VAL B O 1
ATOM 4132 N N . SER B 1 229 ? -33.344 -0.265 8.055 1 86.06 229 SER B N 1
ATOM 4133 C CA . SER B 1 229 ? -32.25 0.661 7.832 1 86.06 229 SER B CA 1
ATOM 4134 C C . SER B 1 229 ? -32.156 1.088 6.371 1 86.06 229 SER B C 1
ATOM 4136 O O . SER B 1 229 ? -31.938 2.264 6.07 1 86.06 229 SER B O 1
ATOM 4138 N N . MET B 1 230 ? -32.312 0.219 5.465 1 88.19 230 MET B N 1
ATOM 4139 C CA . MET B 1 230 ? -32.219 0.521 4.039 1 88.19 230 MET B CA 1
ATOM 4140 C C . MET B 1 230 ? -33.406 1.36 3.592 1 88.19 230 MET B C 1
ATOM 4142 O O . MET B 1 230 ? -33.281 2.287 2.795 1 88.19 230 MET B O 1
ATOM 4146 N N . GLU B 1 231 ? -34.562 0.971 4.117 1 89.94 231 GLU B N 1
ATOM 4147 C CA . GLU B 1 231 ? -35.75 1.77 3.814 1 89.94 231 GLU B CA 1
ATOM 4148 C C . GLU B 1 231 ? -35.562 3.207 4.297 1 89.94 231 GLU B C 1
ATOM 4150 O O . GLU B 1 231 ? -35.906 4.152 3.578 1 89.94 231 GLU B O 1
ATOM 4155 N N . THR B 1 232 ? -35.094 3.273 5.457 1 85.44 232 THR B N 1
ATOM 4156 C CA . THR B 1 232 ? -34.844 4.598 6.023 1 85.44 232 THR B CA 1
ATOM 4157 C C . THR B 1 232 ? -33.812 5.355 5.211 1 85.44 232 THR B C 1
ATOM 4159 O O . THR B 1 232 ? -33.969 6.551 4.949 1 85.44 232 THR B O 1
ATOM 4162 N N . LEU B 1 233 ? -32.812 4.672 4.848 1 82.06 233 LEU B N 1
ATOM 4163 C CA . LEU B 1 233 ? -31.75 5.266 4.039 1 82.06 233 LEU B CA 1
ATOM 4164 C C . LEU B 1 233 ? -32.312 5.773 2.713 1 82.06 233 LEU B C 1
ATOM 4166 O O . LEU B 1 233 ? -32.031 6.91 2.314 1 82.06 233 LEU B O 1
ATOM 4170 N N . LEU B 1 234 ? -33.031 4.984 2.045 1 85.88 234 LEU B N 1
ATOM 4171 C CA . LEU B 1 234 ? -33.594 5.352 0.749 1 85.88 234 LEU B CA 1
ATOM 4172 C C . LEU B 1 234 ? -34.562 6.512 0.888 1 85.88 234 LEU B C 1
ATOM 4174 O O . LEU B 1 234 ? -34.594 7.418 0.053 1 85.88 234 LEU B O 1
ATOM 4178 N N . ALA B 1 235 ? -35.312 6.398 1.923 1 84.75 235 ALA B N 1
ATOM 4179 C CA . ALA B 1 235 ? -36.25 7.5 2.184 1 84.75 235 ALA B CA 1
ATOM 4180 C C . ALA B 1 235 ? -35.5 8.805 2.43 1 84.75 235 ALA B C 1
ATOM 4182 O O . ALA B 1 235 ? -35.844 9.852 1.882 1 84.75 235 ALA B O 1
ATOM 4183 N N . ALA B 1 236 ? -34.531 8.547 3.215 1 77.94 236 ALA B N 1
ATOM 4184 C CA . ALA B 1 236 ? -33.719 9.727 3.518 1 77.94 236 ALA B CA 1
ATOM 4185 C C . ALA B 1 236 ? -33.031 10.266 2.26 1 77.94 236 ALA B C 1
ATOM 4187 O O . ALA B 1 236 ? -32.938 11.477 2.07 1 77.94 236 ALA B O 1
ATOM 4188 N N . PHE B 1 237 ? -32.625 9.438 1.457 1 73.88 237 PHE B N 1
ATOM 4189 C CA . PHE B 1 237 ? -31.984 9.797 0.204 1 73.88 237 PHE B CA 1
ATOM 4190 C C . PHE B 1 237 ? -32.969 10.469 -0.749 1 73.88 237 PHE B C 1
ATOM 4192 O O . PHE B 1 237 ? -32.625 11.477 -1.375 1 73.88 237 PHE B O 1
ATOM 4199 N N . ASP B 1 238 ? -34.094 9.938 -0.826 1 76 238 ASP B N 1
ATOM 4200 C CA . ASP B 1 238 ? -35.125 10.445 -1.716 1 76 238 ASP B CA 1
ATOM 4201 C C . ASP B 1 238 ? -35.656 11.812 -1.253 1 76 238 ASP B C 1
ATOM 4203 O O . ASP B 1 238 ? -35.875 12.695 -2.072 1 76 238 ASP B O 1
ATOM 4207 N N . GLU B 1 239 ? -35.781 11.859 0.074 1 73.56 239 GLU B N 1
ATOM 4208 C CA . GLU B 1 239 ? -36.281 13.094 0.663 1 73.56 239 GLU B CA 1
ATOM 4209 C C . GLU B 1 239 ? -35.156 14.109 0.857 1 73.56 239 GLU B C 1
ATOM 4211 O O . GLU B 1 239 ? -35.406 15.234 1.293 1 73.56 239 GLU B O 1
ATOM 4216 N N . GLN B 1 240 ? -34.156 13.555 0.511 1 64.06 240 GLN B N 1
ATOM 4217 C CA . GLN B 1 240 ? -32.969 14.391 0.679 1 64.06 240 GLN B CA 1
ATOM 4218 C C . GLN B 1 240 ? -32.844 14.914 2.107 1 64.06 240 GLN B C 1
ATOM 4220 O O . GLN B 1 240 ? -32.594 16.094 2.324 1 64.06 240 GLN B O 1
ATOM 4225 N N . ASP B 1 241 ? -33.406 13.906 2.939 1 63.91 241 ASP B N 1
ATOM 4226 C CA . ASP B 1 241 ? -33.281 14.156 4.375 1 63.91 241 ASP B CA 1
ATOM 4227 C C . ASP B 1 241 ? -31.906 13.766 4.887 1 63.91 241 ASP B C 1
ATOM 4229 O O . ASP B 1 241 ? -31.672 12.609 5.227 1 63.91 241 ASP B O 1
ATOM 4233 N N . GLU B 1 242 ? -31.125 14.625 4.949 1 56.47 242 GLU B N 1
ATOM 4234 C CA . GLU B 1 242 ? -29.719 14.367 5.246 1 56.47 242 GLU B CA 1
ATOM 4235 C C . GLU B 1 242 ? -29.531 13.883 6.68 1 56.47 242 GLU B C 1
ATOM 4237 O O . GLU B 1 242 ? -28.672 13.047 6.957 1 56.47 242 GLU B O 1
ATOM 4242 N N . ASP B 1 243 ? -30.375 14.453 7.613 1 56 243 ASP B N 1
ATOM 4243 C CA . ASP B 1 243 ? -30.312 14.016 9 1 56 243 ASP B CA 1
ATOM 4244 C C . ASP B 1 243 ? -30.625 12.531 9.125 1 56 243 ASP B C 1
ATOM 4246 O O . ASP B 1 243 ? -29.906 11.781 9.789 1 56 243 ASP B O 1
ATOM 4250 N N . LYS B 1 244 ? -31.656 12.32 8.578 1 66.56 244 LYS B N 1
ATOM 4251 C CA . LYS B 1 244 ? -32.062 10.922 8.602 1 66.56 244 LYS B CA 1
ATOM 4252 C C . LYS B 1 244 ? -31.016 10.039 7.91 1 66.56 244 LYS B C 1
ATOM 4254 O O . LYS B 1 244 ? -30.734 8.93 8.367 1 66.56 244 LYS B O 1
ATOM 4259 N N . LEU B 1 245 ? -30.469 10.461 6.82 1 66.44 245 LEU B N 1
ATOM 4260 C CA . LEU B 1 245 ? -29.453 9.727 6.074 1 66.44 245 LEU B CA 1
ATOM 4261 C C . LEU B 1 245 ? -28.219 9.477 6.934 1 66.44 245 LEU B C 1
ATOM 4263 O O . LEU B 1 245 ? -27.688 8.359 6.977 1 66.44 245 LEU B O 1
ATOM 4267 N N . SER B 1 246 ? -27.828 10.422 7.586 1 57.94 246 SER B N 1
ATOM 4268 C CA . SER B 1 246 ? -26.672 10.32 8.453 1 57.94 246 SER B CA 1
ATOM 4269 C C . SER B 1 246 ? -26.922 9.352 9.602 1 57.94 246 SER B C 1
ATOM 4271 O O . SER B 1 246 ? -26.047 8.562 9.953 1 57.94 246 SER B O 1
ATOM 4273 N N . ARG B 1 247 ? -28.031 9.445 10.188 1 64.19 247 ARG B N 1
ATOM 4274 C CA . ARG B 1 247 ? -28.391 8.555 11.281 1 64.19 247 ARG B CA 1
ATOM 4275 C C . ARG B 1 247 ? -28.344 7.094 10.844 1 64.19 247 ARG B C 1
ATOM 4277 O O . ARG B 1 247 ? -27.812 6.242 11.555 1 64.19 247 ARG B O 1
ATOM 4284 N N . VAL B 1 248 ? -28.875 6.938 9.734 1 71.81 248 VAL B N 1
ATOM 4285 C CA . VAL B 1 248 ? -28.922 5.562 9.25 1 71.81 248 VAL B CA 1
ATOM 4286 C C . VAL B 1 248 ? -27.516 5.09 8.914 1 71.81 248 VAL B C 1
ATOM 4288 O O . VAL B 1 248 ? -27.141 3.955 9.227 1 71.81 248 VAL B O 1
ATOM 4291 N N . CYS B 1 249 ? -26.703 5.883 8.359 1 63.16 249 CYS B N 1
ATOM 4292 C CA . CYS B 1 249 ? -25.344 5.504 7.945 1 63.16 249 CYS B CA 1
ATOM 4293 C C . CYS B 1 249 ? -24.453 5.27 9.156 1 63.16 249 CYS B C 1
ATOM 4295 O O . CYS B 1 249 ? -23.484 4.508 9.086 1 63.16 249 CYS B O 1
ATOM 4297 N N . ASN B 1 250 ? -24.875 5.848 10.219 1 57.81 250 ASN B N 1
ATOM 4298 C CA . ASN B 1 250 ? -24.078 5.719 11.438 1 57.81 250 ASN B CA 1
ATOM 4299 C C . ASN B 1 250 ? -24.625 4.625 12.352 1 57.81 250 ASN B C 1
ATOM 4301 O O . ASN B 1 250 ? -24.109 4.418 13.453 1 57.81 250 ASN B O 1
ATOM 4305 N N . SER B 1 251 ? -25.594 4.191 11.906 1 65.81 251 SER B N 1
ATOM 4306 C CA . SER B 1 251 ? -26.109 3.078 12.688 1 65.81 251 SER B CA 1
ATOM 4307 C C . SER B 1 251 ? -25.078 1.965 12.828 1 65.81 251 SER B C 1
ATOM 4309 O O . SER B 1 251 ? -24.234 1.78 11.945 1 65.81 251 SER B O 1
ATOM 4311 N N . PRO B 1 252 ? -24.953 1.37 14.031 1 61.62 252 PRO B N 1
ATOM 4312 C CA . PRO B 1 252 ? -24.016 0.257 14.234 1 61.62 252 PRO B CA 1
ATOM 4313 C C . PRO B 1 252 ? -24.062 -0.766 13.102 1 61.62 252 PRO B C 1
ATOM 4315 O O . PRO B 1 252 ? -23.031 -1.332 12.727 1 61.62 252 PRO B O 1
ATOM 4318 N N . LEU B 1 253 ? -25.234 -0.874 12.57 1 66.94 253 LEU B N 1
ATOM 4319 C CA . LEU B 1 253 ? -25.406 -1.845 11.492 1 66.94 253 LEU B CA 1
ATOM 4320 C C . LEU B 1 253 ? -24.547 -1.469 10.281 1 66.94 253 LEU B C 1
ATOM 4322 O O . LEU B 1 253 ? -23.875 -2.322 9.703 1 66.94 253 LEU B O 1
ATOM 4326 N N . LEU B 1 254 ? -24.562 -0.305 9.906 1 66.31 254 LEU B N 1
ATOM 4327 C CA . LEU B 1 254 ? -23.875 0.122 8.688 1 66.31 254 LEU B CA 1
ATOM 4328 C C . LEU B 1 254 ? -22.406 0.458 8.984 1 66.31 254 LEU B C 1
ATOM 4330 O O . LEU B 1 254 ? -21.547 0.271 8.125 1 66.31 254 LEU B O 1
ATOM 4334 N N . LYS B 1 255 ? -22.188 0.801 10.234 1 57.56 255 LYS B N 1
ATOM 4335 C CA . LYS B 1 255 ? -20.844 1.192 10.617 1 57.56 255 LYS B CA 1
ATOM 4336 C C . LYS B 1 255 ? -19.922 -0.02 10.688 1 57.56 255 LYS B C 1
ATOM 4338 O O . LYS B 1 255 ? -18.75 0.06 10.297 1 57.56 255 LYS B O 1
ATOM 4343 N N . TYR B 1 256 ? -20.422 -1.021 11.25 1 49.69 256 TYR B N 1
ATOM 4344 C CA . TYR B 1 256 ? -19.578 -2.197 11.477 1 49.69 256 TYR B CA 1
ATOM 4345 C C . TYR B 1 256 ? -19.656 -3.16 10.297 1 49.69 256 TYR B C 1
ATOM 4347 O O . TYR B 1 256 ? -19.188 -4.293 10.383 1 49.69 256 TYR B O 1
ATOM 4355 N N . MET B 1 257 ? -20.391 -2.721 9.406 1 54.34 257 MET B N 1
ATOM 4356 C CA . MET B 1 257 ? -20.453 -3.619 8.258 1 54.34 257 MET B CA 1
ATOM 4357 C C . MET B 1 257 ? -19.078 -3.791 7.621 1 54.34 257 MET B C 1
ATOM 4359 O O . MET B 1 257 ? -18.797 -4.82 7.004 1 54.34 257 MET B O 1
ATOM 4363 N N . ASP B 1 258 ? -18.172 -2.756 7.832 1 47.41 258 ASP B N 1
ATOM 4364 C CA . ASP B 1 258 ? -16.844 -2.811 7.234 1 47.41 258 ASP B CA 1
ATOM 4365 C C . ASP B 1 258 ? -16.109 -4.082 7.652 1 47.41 258 ASP B C 1
ATOM 4367 O O . ASP B 1 258 ? -15.305 -4.617 6.887 1 47.41 258 ASP B O 1
ATOM 4371 N N . ASN B 1 259 ? -16.203 -4.434 8.898 1 42.03 259 ASN B N 1
ATOM 4372 C CA . ASN B 1 259 ? -15.422 -5.598 9.281 1 42.03 259 ASN B CA 1
ATOM 4373 C C . ASN B 1 259 ? -15.695 -6.789 8.375 1 42.03 259 ASN B C 1
ATOM 4375 O O . ASN B 1 259 ? -14.805 -7.605 8.125 1 42.03 259 ASN B O 1
ATOM 4379 N N . ASP B 1 260 ? -16.844 -7.141 8.086 1 38.59 260 ASP B N 1
ATOM 4380 C CA . ASP B 1 260 ? -17.172 -8.281 7.234 1 38.59 260 ASP B CA 1
ATOM 4381 C C . ASP B 1 260 ? -17.125 -7.895 5.758 1 38.59 260 ASP B C 1
ATOM 4383 O O . ASP B 1 260 ? -16.938 -8.758 4.891 1 38.59 260 ASP B O 1
ATOM 4387 N N . VAL B 1 261 ? -17.75 -6.922 5.305 1 35.41 261 VAL B N 1
ATOM 4388 C CA . VAL B 1 261 ? -17.844 -6.59 3.887 1 35.41 261 VAL B CA 1
ATOM 4389 C C . VAL B 1 261 ? -16.594 -5.82 3.459 1 35.41 261 VAL B C 1
ATOM 4391 O O . VAL B 1 261 ? -16.094 -4.977 4.203 1 35.41 261 VAL B O 1
ATOM 4394 N N . SER B 1 262 ? -15.734 -6.434 2.725 1 33.78 262 SER B N 1
ATOM 4395 C CA . SER B 1 262 ? -14.477 -5.938 2.17 1 33.78 262 SER B CA 1
ATOM 4396 C C . SER B 1 262 ? -14.547 -4.441 1.895 1 33.78 262 SER B C 1
ATOM 4398 O O . SER B 1 262 ? -13.562 -3.832 1.476 1 33.78 262 SER B O 1
ATOM 4400 N N . VAL B 1 263 ? -15.758 -4.074 1.396 1 35.16 263 VAL B N 1
ATOM 4401 C CA . VAL B 1 263 ? -15.867 -2.639 1.154 1 35.16 263 VAL B CA 1
ATOM 4402 C C . VAL B 1 263 ? -15.969 -1.897 2.484 1 35.16 263 VAL B C 1
ATOM 4404 O O . VAL B 1 263 ? -16.891 -2.121 3.262 1 35.16 263 VAL B O 1
ATOM 4407 N N . SER B 1 264 ? -14.984 -1.756 3.027 1 34.81 264 SER B N 1
ATOM 4408 C CA . SER B 1 264 ? -15.047 -1.031 4.293 1 34.81 264 SER B CA 1
ATOM 4409 C C . SER B 1 264 ? -16 0.151 4.207 1 34.81 264 SER B C 1
ATOM 4411 O O . SER B 1 264 ? -15.805 1.064 3.404 1 34.81 264 SER B O 1
ATOM 4413 N N . PRO B 1 265 ? -17.312 -0.208 4.504 1 35.34 265 PRO B N 1
ATOM 4414 C CA . PRO B 1 265 ? -18.25 0.927 4.504 1 35.34 265 PRO B CA 1
ATOM 4415 C C . PRO B 1 265 ? -17.562 2.25 4.832 1 35.34 265 PRO B C 1
ATOM 4417 O O . PRO B 1 265 ? -17.953 3.301 4.32 1 35.34 265 PRO B O 1
ATOM 4420 N N . SER B 1 266 ? -16.547 2.059 5.582 1 38.16 266 SER B N 1
ATOM 4421 C CA . SER B 1 266 ? -15.758 3.223 5.973 1 38.16 266 SER B CA 1
ATOM 4422 C C . SER B 1 266 ? -15.133 3.896 4.754 1 38.16 266 SER B C 1
ATOM 4424 O O . SER B 1 266 ? -14.922 5.109 4.75 1 38.16 266 SER B O 1
ATOM 4426 N N . GLU B 1 267 ? -14.883 2.959 3.779 1 39.66 267 GLU B N 1
ATOM 4427 C CA . GLU B 1 267 ? -14.328 3.447 2.52 1 39.66 267 GLU B CA 1
ATOM 4428 C C . GLU B 1 267 ? -15.43 3.957 1.596 1 39.66 267 GLU B C 1
ATOM 4430 O O . GLU B 1 267 ? -15.211 4.867 0.796 1 39.66 267 GLU B O 1
ATOM 4435 N N . LEU B 1 268 ? -16.531 3.162 1.548 1 39.31 268 LEU B N 1
ATOM 4436 C CA . LEU B 1 268 ? -17.625 3.424 0.611 1 39.31 268 LEU B CA 1
ATOM 4437 C C . LEU B 1 268 ? -18.547 4.516 1.141 1 39.31 268 LEU B C 1
ATOM 4439 O O . LEU B 1 268 ? -19.047 5.336 0.369 1 39.31 268 LEU B O 1
ATOM 4443 N N . PHE B 1 269 ? -18.891 4.281 2.254 1 39.75 269 PHE B N 1
ATOM 4444 C CA . PHE B 1 269 ? -19.969 5.137 2.732 1 39.75 269 PHE B CA 1
ATOM 4445 C C . PHE B 1 269 ? -19.594 6.605 2.6 1 39.75 269 PHE B C 1
ATOM 4447 O O . PHE B 1 269 ? -20.406 7.426 2.17 1 39.75 269 PHE B O 1
ATOM 4454 N N . PRO B 1 270 ? -18.406 6.84 2.895 1 38.09 270 PRO B N 1
ATOM 4455 C CA . PRO B 1 270 ? -18.109 8.258 2.689 1 38.09 270 PRO B CA 1
ATOM 4456 C C . PRO B 1 270 ? -18.25 8.688 1.232 1 38.09 270 PRO B C 1
ATOM 4458 O O . PRO B 1 270 ? -18.75 9.781 0.957 1 38.09 270 PRO B O 1
ATOM 4461 N N . THR B 1 271 ? -17.953 7.797 0.349 1 37.75 271 THR B N 1
ATOM 4462 C CA . THR B 1 271 ? -18.125 8.055 -1.075 1 37.75 271 THR B CA 1
ATOM 4463 C C . THR B 1 271 ? -19.609 7.938 -1.46 1 37.75 271 THR B C 1
ATOM 4465 O O . THR B 1 271 ? -20.078 8.664 -2.336 1 37.75 271 THR B O 1
ATOM 4468 N N . LEU B 1 272 ? -20.234 6.98 -1.039 1 37.5 272 LEU B N 1
ATOM 4469 C CA . LEU B 1 272 ? -21.641 6.84 -1.427 1 37.5 272 LEU B CA 1
ATOM 4470 C C . LEU B 1 272 ? -22.438 8.078 -1.03 1 37.5 272 LEU B C 1
ATOM 4472 O O . LEU B 1 272 ? -23.25 8.57 -1.81 1 37.5 272 LEU B O 1
ATOM 4476 N N . ILE B 1 273 ? -22.375 8.414 0.135 1 36.16 273 ILE B N 1
ATOM 4477 C CA . ILE B 1 273 ? -23.141 9.602 0.496 1 36.16 273 ILE B CA 1
ATOM 4478 C C . ILE B 1 273 ? -22.688 10.789 -0.344 1 36.16 273 ILE B C 1
ATOM 4480 O O . ILE B 1 273 ? -23.5 11.578 -0.82 1 36.16 273 ILE B O 1
ATOM 4484 N N . MET B 1 274 ? -21.453 10.867 -0.684 1 34.97 274 MET B N 1
ATOM 4485 C CA . MET B 1 274 ? -20.938 11.898 -1.583 1 34.97 274 MET B CA 1
ATOM 4486 C C . MET B 1 274 ? -21.484 11.703 -2.996 1 34.97 274 MET B C 1
ATOM 4488 O O . MET B 1 274 ? -21.875 12.672 -3.648 1 34.97 274 MET B O 1
ATOM 4492 N N . ASN B 1 275 ? -21.344 10.531 -3.482 1 36 275 ASN B N 1
ATOM 4493 C CA . ASN B 1 275 ? -21.891 10.281 -4.812 1 36 275 ASN B CA 1
ATOM 4494 C C . ASN B 1 275 ? -23.406 10.477 -4.844 1 36 275 ASN B C 1
ATOM 4496 O O . ASN B 1 275 ? -23.953 10.914 -5.852 1 36 275 ASN B O 1
ATOM 4500 N N . HIS B 1 276 ? -24.094 9.984 -4.02 1 34.56 276 HIS B N 1
ATOM 4501 C CA . HIS B 1 276 ? -25.547 10.219 -4.039 1 34.56 276 HIS B CA 1
ATOM 4502 C C . HIS B 1 276 ? -25.859 11.703 -4.129 1 34.56 276 HIS B C 1
ATOM 4504 O O . HIS B 1 276 ? -26.75 12.109 -4.875 1 34.56 276 HIS B O 1
ATOM 4510 N N . HIS B 1 277 ? -25.172 12.516 -3.424 1 32.44 277 HIS B N 1
ATOM 4511 C CA . HIS B 1 277 ? -25.5 13.938 -3.51 1 32.44 277 HIS B CA 1
ATOM 4512 C C . HIS B 1 277 ? -25.047 14.523 -4.84 1 32.44 277 HIS B C 1
ATOM 4514 O O . HIS B 1 277 ? -25.734 15.367 -5.422 1 32.44 277 HIS B O 1
ATOM 4520 N N . ILE B 1 278 ? -23.984 14.102 -5.414 1 32.69 278 ILE B N 1
ATOM 4521 C CA . ILE B 1 278 ? -23.641 14.523 -6.766 1 32.69 278 ILE B CA 1
ATOM 4522 C C . ILE B 1 278 ? -24.766 14.141 -7.727 1 32.69 278 ILE B C 1
ATOM 4524 O O . ILE B 1 278 ? -25.156 14.93 -8.586 1 32.69 278 ILE B O 1
ATOM 4528 N N . ARG B 1 279 ? -25.234 12.977 -7.668 1 33.38 279 ARG B N 1
ATOM 4529 C CA . ARG B 1 279 ? -26.281 12.617 -8.609 1 33.38 279 ARG B CA 1
ATOM 4530 C C . ARG B 1 279 ? -27.531 13.477 -8.398 1 33.38 279 ARG B C 1
ATOM 4532 O O . ARG B 1 279 ? -28.188 13.867 -9.359 1 33.38 279 ARG B O 1
ATOM 4539 N N . MET B 1 280 ? -27.828 13.773 -7.25 1 33.22 280 MET B N 1
ATOM 4540 C CA . MET B 1 280 ? -29.016 14.609 -7.109 1 33.22 280 MET B CA 1
ATOM 4541 C C . MET B 1 280 ? -28.75 16.016 -7.633 1 33.22 280 MET B C 1
ATOM 4543 O O . MET B 1 280 ? -29.641 16.641 -8.219 1 33.22 280 MET B O 1
ATOM 4547 N N . ILE B 1 281 ? -27.625 16.531 -7.441 1 31.97 281 ILE B N 1
ATOM 4548 C CA . ILE B 1 281 ? -27.359 17.844 -8.008 1 31.97 281 ILE B CA 1
ATOM 4549 C C . ILE B 1 281 ? -27.266 17.734 -9.531 1 31.97 281 ILE B C 1
ATOM 4551 O O . ILE B 1 281 ? -27.781 18.594 -10.25 1 31.97 281 ILE B O 1
ATOM 4555 N N . SER B 1 282 ? -26.656 16.781 -10.078 1 29 282 SER B N 1
ATOM 4556 C CA . SER B 1 282 ? -26.672 16.688 -11.539 1 29 282 SER B CA 1
ATOM 4557 C C . SER B 1 282 ? -28.094 16.5 -12.062 1 29 282 SER B C 1
ATOM 4559 O O . SER B 1 282 ? -28.406 16.953 -13.164 1 29 282 SER B O 1
ATOM 4561 N N . LYS B 1 283 ? -28.875 15.773 -11.383 1 32.59 283 LYS B N 1
ATOM 4562 C CA . LYS B 1 283 ? -30.25 15.703 -11.891 1 32.59 283 LYS B CA 1
ATOM 4563 C C . LYS B 1 283 ? -30.953 17.047 -11.734 1 32.59 283 LYS B C 1
ATOM 4565 O O . LYS B 1 283 ? -31.844 17.375 -12.531 1 32.59 283 LYS B O 1
ATOM 4570 N N . GLY B 1 284 ? -30.703 17.75 -10.727 1 30.33 284 GLY B N 1
ATOM 4571 C CA . GLY B 1 284 ? -31.406 19.031 -10.711 1 30.33 284 GLY B CA 1
ATOM 4572 C C . GLY B 1 284 ? -30.891 20 -11.75 1 30.33 284 GLY B C 1
ATOM 4573 O O . GLY B 1 284 ? -31.625 20.922 -12.156 1 30.33 284 GLY B O 1
ATOM 4574 N N . SER B 1 285 ? -29.594 20.016 -12.086 1 32.47 285 SER B N 1
ATOM 4575 C CA . SER B 1 285 ? -29.25 20.984 -13.125 1 32.47 285 SER B CA 1
ATOM 4576 C C . SER B 1 285 ? -29.734 20.531 -14.492 1 32.47 285 SER B C 1
ATOM 4578 O O . SER B 1 285 ? -29.688 21.297 -15.461 1 32.47 285 SER B O 1
ATOM 4580 N N . CYS B 1 286 ? -29.922 19.297 -14.789 1 31.22 286 CYS B N 1
ATOM 4581 C CA . CYS B 1 286 ? -30.359 19.016 -16.156 1 31.22 286 CYS B CA 1
ATOM 4582 C C . CYS B 1 286 ? -31.812 19.406 -16.344 1 31.22 286 CYS B C 1
ATOM 4584 O O . CYS B 1 286 ? -32.312 19.422 -17.469 1 31.22 286 CYS B O 1
ATOM 4586 N N . ASP B 1 287 ? -32.625 19.484 -15.43 1 31.28 287 ASP B N 1
ATOM 4587 C CA . ASP B 1 287 ? -34 19.766 -15.891 1 31.28 287 ASP B CA 1
ATOM 4588 C C . ASP B 1 287 ? -34.094 21.188 -16.438 1 31.28 287 ASP B C 1
ATOM 4590 O O . ASP B 1 287 ? -35.125 21.594 -16.938 1 31.28 287 ASP B O 1
ATOM 4594 N N . ASN B 1 288 ? -33.156 22.125 -16.219 1 29.19 288 ASN B N 1
ATOM 4595 C CA . ASN B 1 288 ? -33.5 23.375 -16.875 1 29.19 288 ASN B CA 1
ATOM 4596 C C . ASN B 1 288 ? -33.062 23.359 -18.344 1 29.19 288 ASN B C 1
ATOM 4598 O O . ASN B 1 288 ? -32.281 24.219 -18.766 1 29.19 288 ASN B O 1
ATOM 4602 N N . ASP B 1 289 ? -32.781 22.172 -18.922 1 28.88 289 ASP B N 1
ATOM 4603 C CA . ASP B 1 289 ? -32.781 22.281 -20.375 1 28.88 289 ASP B CA 1
ATOM 4604 C C . ASP B 1 289 ? -34.156 22.641 -20.891 1 28.88 289 ASP B C 1
ATOM 4606 O O . ASP B 1 289 ? -35.156 21.969 -20.578 1 28.88 289 ASP B O 1
ATOM 4610 N N . PRO B 1 290 ? -34.438 23.984 -21.203 1 29.11 290 PRO B N 1
ATOM 4611 C CA . PRO B 1 290 ? -35.594 24.484 -21.938 1 29.11 290 PRO B CA 1
ATOM 4612 C C . PRO B 1 290 ? -35.844 23.719 -23.234 1 29.11 290 PRO B C 1
ATOM 4614 O O . PRO B 1 290 ? -36.656 24.156 -24.062 1 29.11 290 PRO B O 1
ATOM 4617 N N . LYS B 1 291 ? -35.156 22.656 -23.516 1 29.8 291 LYS B N 1
ATOM 4618 C CA . LYS B 1 291 ? -35.625 22.188 -24.812 1 29.8 291 LYS B CA 1
ATOM 4619 C C . LYS B 1 291 ? -37.125 21.922 -24.812 1 29.8 291 LYS B C 1
ATOM 4621 O O . LYS B 1 291 ? -37.75 21.844 -25.875 1 29.8 291 LYS B O 1
ATOM 4626 N N . ASN B 1 292 ? -37.594 21.281 -23.781 1 25.47 292 ASN B N 1
ATOM 4627 C CA . ASN B 1 292 ? -38.812 20.625 -24.25 1 25.47 292 ASN B CA 1
ATOM 4628 C C . ASN B 1 292 ? -39.938 21.625 -24.547 1 25.47 292 ASN B C 1
ATOM 4630 O O . ASN B 1 292 ? -41.094 21.297 -24.469 1 25.47 292 ASN B O 1
ATOM 4634 N N . SER B 1 293 ? -39.594 22.969 -24.469 1 23.23 293 SER B N 1
ATOM 4635 C CA . SER B 1 293 ? -40.75 23.688 -25 1 23.23 293 SER B CA 1
ATOM 4636 C C . SER B 1 293 ? -40.969 23.359 -26.469 1 23.23 293 SER B C 1
ATOM 4638 O O . SER B 1 293 ? -40.125 23.719 -27.328 1 23.23 293 SER B O 1
ATOM 4640 N N . ALA B 1 294 ? -41.344 22.141 -26.797 1 24.02 294 ALA B N 1
ATOM 4641 C CA . ALA B 1 294 ? -42.156 21.781 -27.953 1 24.02 294 ALA B CA 1
ATOM 4642 C C . ALA B 1 294 ? -43.156 22.859 -28.297 1 24.02 294 ALA B C 1
ATOM 4644 O O . ALA B 1 294 ? -44 23.219 -27.469 1 24.02 294 ALA B O 1
ATOM 4645 N N . LEU B 1 295 ? -42.781 23.797 -29.188 1 27.34 295 LEU B N 1
ATOM 4646 C CA . LEU B 1 295 ? -43.375 24.5 -30.312 1 27.34 295 LEU B CA 1
ATOM 4647 C C . LEU B 1 295 ? -44.469 23.672 -30.969 1 27.34 295 LEU B C 1
ATOM 4649 O O . LEU B 1 295 ? -44.188 22.688 -31.656 1 27.34 295 LEU B O 1
ATOM 4653 N N . HIS B 1 296 ? -45.469 23.203 -30.125 1 25.02 296 HIS B N 1
ATOM 4654 C CA . HIS B 1 296 ? -46.75 22.75 -30.625 1 25.02 296 HIS B CA 1
ATOM 4655 C C . HIS B 1 296 ? -47.25 23.672 -31.734 1 25.02 296 HIS B C 1
ATOM 4657 O O . HIS B 1 296 ? -48.344 23.469 -32.25 1 25.02 296 HIS B O 1
ATOM 4663 N N . HIS B 1 297 ? -46.625 24.906 -31.781 1 24.77 297 HIS B N 1
ATOM 4664 C CA . HIS B 1 297 ? -47.438 25.672 -32.719 1 24.77 297 HIS B CA 1
ATOM 4665 C C . HIS B 1 297 ? -47.312 25.125 -34.125 1 24.77 297 HIS B C 1
ATOM 4667 O O . HIS B 1 297 ? -46.344 25.422 -34.844 1 24.77 297 HIS B O 1
ATOM 4673 N N . ARG B 1 298 ? -47.219 23.812 -34.281 1 20.7 298 ARG B N 1
ATOM 4674 C CA . ARG B 1 298 ? -47.531 23.438 -35.656 1 20.7 298 ARG B CA 1
ATOM 4675 C C . ARG B 1 298 ? -48.688 24.266 -36.219 1 20.7 298 ARG B C 1
ATOM 4677 O O . ARG B 1 298 ? -49.719 24.391 -35.594 1 20.7 298 ARG B O 1
ATOM 4684 N N . ASN B 1 299 ? -48.375 25.203 -37.156 1 20.75 299 ASN B N 1
ATOM 4685 C CA . ASN B 1 299 ? -48.938 26.062 -38.188 1 20.75 299 ASN B CA 1
ATOM 4686 C C . ASN B 1 299 ? -50.094 25.391 -38.906 1 20.75 299 ASN B C 1
ATOM 4688 O O . ASN B 1 299 ? -49.969 24.281 -39.406 1 20.75 299 ASN B O 1
ATOM 4692 N N . LYS B 1 300 ? -51.281 25.859 -38.344 1 19.03 300 LYS B N 1
ATOM 4693 C CA . LYS B 1 300 ? -52.312 26.406 -39.25 1 19.03 300 LYS B CA 1
ATOM 4694 C C . LYS B 1 300 ? -51.781 27.625 -40 1 19.03 300 LYS B C 1
ATOM 4696 O O . LYS B 1 300 ? -51.062 28.453 -39.438 1 19.03 300 LYS B O 1
#

Sequence (600 aa):
MAAQKINEAHEHIAKAEKCLKTSMSKWKPDYDGAASEMAKAAVAFKNAKQFEQAKDAYLKEAEYHTENKALFHAAKAYEQAGMMLKVSLRCLIEKASIMYVENGTSGTAGIALDRAGKLIEPIDLEKAVDLYQKAASVFENEDRLREAAELLGKASRLLVRLRRLDEAAVSLQKEKNMYKEIENYPTCFKKTIAQVLVHLHRGDFVAADKCVRESYSLPGFSGSEDCVSMETLLAAFDEQDEDKLSRVCNSPLLKYMDNDVSVSPSELFPTLIMNHHIRMISKGSCDNDPKNSALHHRNKMAAQKINEAHEHIAKAEKCLKTSMSKWKPDYDGAASEMAKAAVAFKNAKQFEQAKDAYLKEAEYHTENKALFHAAKAYEQAGMMLKVSLRCLIEKASIMYVENGTSGTAGIALDRAGKLIEPIDLEKAVDLYQKAASVFENEDRLREAAELLGKASRLLVRLRRLDEAAVSLQKEKNMYKEIENYPTCFKKTIAQVLVHLHRGDFVAADKCVRESYSLPGFSGSEDCVSMETLLAAFDEQDEDKLSRVCNSPLLKYMDNDVSVSPSELFPTLIMNHHIRMISKGSCDNDPKNSALHHRNK

Secondary structure (DSSP, 8-state):
-HHHHHHHHHHHHHHHHHHH---SS--S--HHHHHHHHHHHHHHHHHTT-HHHHHHHHHHHHHHHHHTT-HHHHHHHHHHHHHHHHHHHHHHHHHHHHHHHHH--TTTHHHHHHHHHHHHTTT-HHHHHHHHHHHHHHHHHTT-HHHHHHHHHHHHHHHHHTT-HHHHHHHHHHHHHHHHHTT-HHHHHHHHHHHHHHHHHTT-HHHHHHHHHHHTTSTTTTTSHHHHHHHHHHHHHHTT-HHHHHHHHTSHHHHTHHHHSSS-HHHHHHHHHHHHHHHHHHHHHHTT--TT--------/-HHHHHHHHHHHHHHHHHHH---SS--S--HHHHHHHHHHHHHHHHHTT-HHHHHHHHHHHHHHHHHTT-HHHHHHHHHHHHHHHHHHHHHHHHHHHHHHHHH--TTTHHHHHHHHHHHHTTT-HHHHHHHHHHHHHHHHHTT-HHHHHHHHHHHHHHHHHTT-HHHHHHHHHHHHHHHHHTT-HHHHHHHHHHHHHHHHHTT-HHHHHHHHHHHTTSTTTTTSHHHHHHHHHHHHHHTT-HHHHHHHHTSHHHHTHHHHSSS-HHHHHHHHHHHHHHHHHHHHHHTT-GGG--------

Organism: NCBI:txid630221

InterPro domains:
  IPR000744 NSF attachment protein [PF14938] (8-249)
  IPR000744 NSF attachment protein [PTHR13768] (9-264)
  IPR011990 Tetratricopeptide-like helical domain superfamily [G3DSA:1.25.40.10] (1-268)
  IPR011990 Tetratricopeptide-like helical domain superfamily [SSF48452] (7-249)

Solvent-accessible surface area (backbone atoms only — not comparable to full-atom values): 28394 Å² total; per-residue (Å²): 110,47,66,59,29,42,51,51,17,51,51,25,46,52,52,17,56,56,31,48,53,61,47,98,89,34,86,60,54,36,32,66,60,18,20,53,26,18,45,52,15,16,52,27,19,44,75,41,68,35,39,68,60,14,23,51,26,18,47,51,20,16,50,28,22,47,75,61,68,35,34,55,62,15,17,51,26,27,44,52,21,28,51,31,46,51,55,51,35,51,50,33,39,50,51,18,26,51,30,22,44,69,48,29,40,91,91,40,30,31,59,20,20,41,53,23,16,64,64,34,35,86,78,34,55,68,59,16,31,52,29,17,45,52,17,16,51,46,25,43,76,68,67,35,41,68,63,14,28,53,29,27,43,54,23,25,18,49,26,50,73,68,65,38,47,72,60,20,45,54,36,38,49,53,27,32,52,38,29,50,74,70,62,38,45,72,60,27,52,53,40,47,52,52,39,31,43,46,26,26,30,70,40,32,55,67,59,23,50,50,54,55,59,62,42,50,76,39,81,73,33,64,85,27,71,67,40,50,42,50,53,46,30,50,48,13,59,74,64,61,31,27,33,53,29,47,53,41,54,58,29,68,72,45,51,55,38,22,81,76,40,65,47,28,31,69,65,42,45,33,45,18,60,48,27,32,50,49,37,50,50,54,54,58,63,55,64,71,58,77,62,85,68,80,83,62,75,76,80,121,111,47,66,59,28,44,51,50,17,52,50,24,45,53,50,18,56,57,31,50,52,62,46,99,88,33,87,59,54,35,32,65,58,17,19,53,25,18,45,52,15,15,51,27,19,44,76,40,68,35,38,68,60,14,24,53,26,18,45,49,19,16,50,28,21,47,76,60,68,34,34,55,61,15,18,54,26,27,44,52,22,28,52,30,44,50,52,50,34,51,51,33,39,48,50,18,27,51,30,22,48,70,49,30,41,91,90,40,32,32,59,20,20,41,52,23,16,63,64,33,36,88,79,35,55,68,60,16,31,52,29,17,46,52,17,16,49,48,26,44,77,68,68,35,41,69,63,13,28,53,29,26,43,54,22,25,18,49,24,50,73,67,64,39,48,70,62,20,44,53,36,39,50,53,28,30,53,38,29,52,74,70,62,39,46,71,61,28,53,53,40,47,51,52,39,32,41,46,25,26,30,71,40,32,56,66,60,23,52,49,54,54,58,63,42,52,75,39,79,72,32,64,84,25,71,66,41,49,42,50,52,45,30,50,48,13,58,74,64,61,30,27,32,54,29,47,52,42,55,58,27,68,70,46,52,56,37,21,80,75,40,66,46,30,31,71,65,41,46,33,45,16,61,48,26,32,51,50,35,53,51,54,55,61,62,54,65,73,56,72,64,76,69,70,76,69,75,68,79,126

pLDDT: mean 81.47, std 22.03, range [18.91, 98.06]

Foldseek 3Di:
DLVVLQVQLVVLQVQLVVQQDADPVRHGRNLVSSLVSLQSSLVSCVVSVNLVSSLVSLQSSLVSCVVVVVNVSSVVSNVVSVVSVVVVLLVVLQVQLVVLCVPDDLVCNLVSLQVSLVSCCVPDLVVSLVSLQVSLVSCVVVVVLVSSLVSLLSSLLSCVVVVVLVVSLVSLVSSLVSCVVVLVLVVNLLSLLVNLLSCLLVLNLVSSVVSLVVSVPRPPLVPDPSSVLSVQLSVCLVVVVVVSNVVSCPPPVNQPSLVPRSNNCVNRVVSSVVSNVVSVVVVVVVVPPPPPPPPVPDPD/DLVVLQVQLVVLQVQLVVQQDADPVRNGRNLVSSLVSLQSSLVSCVVSVNLVSSLVSLQSSLVSCVVVVVNVSSVVSNVVSVVSVVVVLLVVLQVQLVVLCVPDDLVCNLVSLQVSLVSCCVPDLVVSLVSLQVSLVSCVVVVNLVSSLVSLLSSLLSCVVVVVLVVSLVSLVSSLVSCVVVLVLVVNLLSLLVNLLSCLLVLNLVSSVVSLVVSVPRPPLVPDPSSVLSVQLSVCLVVVVVVSNVVSCPPPSNQPSLVPRSNNCVNRVVSSVVSNVVSVVVVVVVVPPPPVPPPVVPDD